Protein AF-A0A1Z5JAC5-F1 (afdb_monomer)

Solvent-accessible surface area (backbone atoms only — not comparable to full-atom values): 28846 Å² total; per-residue (Å²): 130,86,78,75,79,54,81,93,57,53,75,38,49,39,84,75,43,58,70,71,57,34,51,50,48,52,52,51,46,52,51,45,48,49,53,24,56,54,46,57,54,48,55,55,49,48,78,71,40,95,82,56,90,67,69,53,59,65,72,60,49,49,65,55,52,51,51,48,42,52,54,51,51,52,55,37,69,76,37,62,64,52,62,38,27,20,41,80,58,96,56,38,54,25,53,62,49,48,36,50,76,43,33,32,73,83,39,40,68,52,45,52,51,45,40,71,78,35,56,59,55,43,67,35,64,19,95,45,91,90,35,27,34,48,40,58,34,16,65,30,34,76,37,29,66,50,47,32,62,42,28,64,76,44,49,65,62,56,68,24,69,74,25,55,49,49,41,33,64,55,39,31,51,56,23,33,36,68,70,42,32,57,70,66,47,59,50,50,25,40,72,53,36,55,68,56,62,76,44,39,35,45,74,92,66,62,70,41,32,54,70,49,52,55,78,73,36,90,43,85,62,59,33,68,59,52,52,49,52,40,69,75,43,56,70,52,56,74,40,64,37,83,79,29,32,36,52,51,34,52,52,34,53,50,57,69,43,98,73,56,52,75,30,56,54,51,41,51,53,47,41,56,71,78,45,48,66,48,59,65,45,59,25,48,98,65,41,52,39,28,57,57,53,28,57,73,49,39,31,37,71,68,31,38,52,54,40,52,55,45,40,70,73,41,63,67,55,50,77,52,74,35,62,94,82,48,80,47,45,67,71,38,70,68,49,57,64,42,50,67,49,47,54,53,45,51,53,49,53,52,51,35,51,51,38,52,53,50,35,53,51,39,50,54,52,33,54,55,42,50,69,61,36,79,80,48,88,85,68,49,48,59,54,35,53,50,48,38,51,52,31,52,53,47,35,53,53,36,49,48,41,48,74,45,58,47,53,53,52,42,49,53,43,53,53,50,46,55,52,52,50,62,70,44,51,55,82,84,60,71,64,62,56,50,52,50,51,49,50,51,51,52,50,48,50,52,41,47,55,74,51,50,86,68,66,79,70,66,92,71,78,70,67,54,72,52,62,82,73,50,86,80,73,73,93,73,94,73,90,80,80,91,78,91,76,89,76,81,88,76,85,77,74,84,74,72,82,82,58,101,71,78,72,81,78,76,78,78,129

Radius of gyration: 33.39 Å; Cα contacts (8 Å, |Δi|>4): 554; chains: 1; bounding box: 91×75×90 Å

Foldseek 3Di:
DAPDQPPVQAADELVNDDPVLSVVLVVLLVLLQVLLVVVVVVVVVCVVDVPPPPPCCVPPLPVSLVVSLVVLLVSCVVPVSLLRYFYPDPQRDHSLLSNLVRPCPSNVVSNVSSCVSHVCQQQPDHRDLLDGSLLVQLQALVSLLCQLVCLQPPVVVCVHPSCLQAPSLLNNLVCVLVVSHDPCSNVSNCVSVVCLQVGFHHDPPWRAGSLLVQLVGPDDHQQVSSLVSCVSPVVNQQDQHQLFAHNLLSLLLQCLDPDDDPSSLSNLVSCCVPVVVLQQDATPPLRQGSLQSLLLVLLALSSLVSNLSNCLSPVCSQVDDSPPQGDRSCPRPLCVQLSVLSVVLVVLVVLLVVLVVVLVVLCVVLVVLVVVQVPDDDDSVVVSVVSNVVSVVSNVVSCCVNVPVSVVVSVVSVVSSVVSSVVSHDDDDPVSSVVSVVVVVVSSVVSVVVSVVPPPDDPPVPNVVVVSPPPPDPDDDDDDDDDDDDDDDDPPPPPDPPDVPPDPPPPDD

Secondary structure (DSSP, 8-state):
---PPPGGGS-EEGGGS-HHHHHHHHHHHHHHHHHHHHHHHHHHHHHH-TT-TTHHIIIIIHHHHHHHHHHHHHHHHH-GGGGTEE-SSTT--BHHHHHHHHHTTTTHHHHHHHHHH-GGGGGSB-SSTT-BHHHHHHTSTTTGGGHHHHHHH-THHHHSHHHHHS-HHHHHHHHHHTTSS-HHHHHHHHHH-GGGGGPPPPTTS----HHHHTTT-SSPP-HHHHHHHHHH-GGGGGS--GGG--HHHHHHHHHHSTT--HHHHHHHHHHHHH-GGGGTPPPGGGPPPHHHHHHHTTTSHHHHHHHHHHHHH-GGGGGS--TTSS--GGG-HHHHHHHHHHHHHHHHHHHHHHHHHHHHHHHHHHHHHHHHGGGS-SSHHHHHHHHHHHHHHHHHHHHHIIIIIHHHHHHHHHHHHHHHHHHH-----HHHHHHHHHHHHHHHHHHHHHHHTTTT-------GGGHHHHTT---------------------------TT--------

Structure (mmCIF, N/CA/C/O backbone):
data_AF-A0A1Z5JAC5-F1
#
_entry.id   AF-A0A1Z5JAC5-F1
#
loop_
_atom_site.group_PDB
_atom_site.id
_atom_site.type_symbol
_atom_site.label_atom_id
_atom_site.label_alt_id
_atom_site.label_comp_id
_atom_site.label_asym_id
_atom_site.label_entity_id
_atom_site.label_seq_id
_atom_site.pdbx_PDB_ins_code
_atom_site.Cartn_x
_atom_site.Cartn_y
_atom_site.Cartn_z
_atom_site.occupancy
_atom_site.B_iso_or_equiv
_atom_site.auth_seq_id
_atom_site.auth_comp_id
_atom_site.auth_asym_id
_atom_site.auth_atom_id
_atom_site.pdbx_PDB_model_num
ATOM 1 N N . MET A 1 1 ? -19.316 -18.468 4.980 1.00 45.12 1 MET A N 1
ATOM 2 C CA . MET A 1 1 ? -19.858 -19.057 6.221 1.00 45.12 1 MET A CA 1
ATOM 3 C C . MET A 1 1 ? -20.143 -17.894 7.148 1.00 45.12 1 MET A C 1
ATOM 5 O O . MET A 1 1 ? -19.193 -17.222 7.523 1.00 45.12 1 MET A O 1
ATOM 9 N N . SER A 1 2 ? -21.407 -17.565 7.408 1.00 54.66 2 SER A N 1
ATOM 10 C CA . SER A 1 2 ? -21.750 -16.563 8.420 1.00 54.66 2 SER A CA 1
ATOM 11 C C . SER A 1 2 ? -21.410 -17.153 9.788 1.00 54.66 2 SER A C 1
ATOM 13 O O . SER A 1 2 ? -21.942 -18.194 10.165 1.00 54.66 2 SER A O 1
ATOM 15 N N . TYR A 1 3 ? -20.458 -16.547 10.496 1.00 68.44 3 TYR A N 1
ATOM 16 C CA . TYR A 1 3 ? -20.212 -16.878 11.897 1.00 68.44 3 TYR A CA 1
ATOM 17 C C . TYR A 1 3 ? -21.352 -16.271 12.717 1.00 68.44 3 TYR A C 1
ATOM 19 O O . TYR A 1 3 ? -21.329 -15.080 13.019 1.00 68.44 3 TYR A O 1
ATOM 27 N N . GLU A 1 4 ? -22.369 -17.072 13.026 1.00 75.56 4 GLU A N 1
ATOM 28 C CA . GLU A 1 4 ? -23.422 -16.672 13.959 1.00 75.56 4 GLU A CA 1
ATOM 29 C C . GLU A 1 4 ? -22.835 -16.537 15.369 1.00 75.56 4 GLU A C 1
ATOM 31 O O . GLU A 1 4 ? -22.043 -17.370 15.822 1.00 75.56 4 GLU A O 1
ATOM 36 N N . ILE A 1 5 ? -23.201 -15.457 16.062 1.00 77.06 5 ILE A N 1
ATOM 37 C CA . ILE A 1 5 ? -22.784 -15.228 17.445 1.00 77.06 5 ILE A CA 1
ATOM 38 C C . ILE A 1 5 ? -23.490 -16.274 18.320 1.00 77.06 5 ILE A C 1
ATOM 40 O O . ILE A 1 5 ? -24.722 -16.316 18.316 1.00 77.06 5 ILE A O 1
ATOM 44 N N . PRO A 1 6 ? -22.760 -17.095 19.098 1.00 85.06 6 PRO A N 1
ATOM 45 C CA . PRO A 1 6 ? -23.384 -18.046 20.007 1.00 85.06 6 PRO A CA 1
ATOM 46 C C . PRO A 1 6 ? -24.364 -17.344 20.955 1.00 85.06 6 PRO A C 1
ATOM 48 O O . PRO A 1 6 ? -24.068 -16.265 21.466 1.00 85.06 6 PRO A O 1
ATOM 51 N N . GLU A 1 7 ? -25.495 -17.975 21.275 1.00 82.25 7 GLU A N 1
ATOM 52 C CA . GLU A 1 7 ? -26.466 -17.457 22.262 1.00 82.25 7 GLU A CA 1
ATOM 53 C C . GLU A 1 7 ? -25.810 -17.088 23.604 1.00 82.25 7 GLU A C 1
ATOM 55 O O . GLU A 1 7 ? -26.138 -16.093 24.255 1.00 82.25 7 GLU A O 1
ATOM 60 N N . SER A 1 8 ? -24.795 -17.860 24.001 1.00 83.69 8 SER A N 1
ATOM 61 C CA . SER A 1 8 ? -23.972 -17.619 25.190 1.00 83.69 8 SER A CA 1
ATOM 62 C C . SER A 1 8 ? -23.096 -16.364 25.115 1.00 83.69 8 SER A C 1
ATOM 64 O O . SER A 1 8 ? -22.430 -16.036 26.093 1.00 83.69 8 SER A O 1
ATOM 66 N N . SER A 1 9 ? -23.085 -15.673 23.983 1.00 87.12 9 SER A N 1
ATOM 67 C CA . SER A 1 9 ? -22.271 -14.495 23.695 1.00 87.12 9 SER A CA 1
ATOM 68 C C . SER A 1 9 ? -23.110 -13.299 23.240 1.00 87.12 9 SER A C 1
ATOM 70 O O . SER A 1 9 ? -22.555 -12.222 23.032 1.00 87.12 9 SER A O 1
ATOM 72 N N . LYS A 1 10 ? -24.442 -13.446 23.146 1.00 89.75 10 LYS A N 1
ATOM 73 C CA . LYS A 1 10 ? -25.352 -12.314 22.934 1.00 89.75 10 LYS A CA 1
ATOM 74 C C . LYS A 1 10 ? -25.264 -11.322 24.110 1.00 89.75 10 LYS A C 1
ATOM 76 O O . LYS A 1 10 ? -25.064 -11.762 25.256 1.00 89.75 10 LYS A O 1
ATOM 81 N N . PRO A 1 11 ? -25.392 -10.009 23.847 1.00 92.94 11 PRO A N 1
ATOM 82 C CA . PRO A 1 11 ? -25.372 -8.989 24.887 1.00 92.94 11 PRO A CA 1
ATOM 83 C C . PRO A 1 11 ? -26.558 -9.156 25.840 1.00 92.94 11 PRO A C 1
ATOM 85 O O . PRO A 1 11 ? -27.657 -9.491 25.410 1.00 92.94 11 PRO A O 1
ATOM 88 N N . ILE A 1 12 ? -26.324 -8.909 27.128 1.00 94.94 12 ILE A N 1
ATOM 89 C CA . ILE A 1 12 ? -27.360 -8.923 28.172 1.00 94.94 12 ILE A CA 1
ATOM 90 C C . ILE A 1 12 ? -27.643 -7.473 28.546 1.00 94.94 12 ILE A C 1
ATOM 92 O O . ILE A 1 12 ? -26.706 -6.735 28.850 1.00 94.94 12 ILE A O 1
ATOM 96 N N . LEU A 1 13 ? -28.902 -7.039 28.523 1.00 95.31 13 LEU A N 1
ATOM 97 C CA . LEU A 1 13 ? -29.226 -5.682 28.963 1.00 95.31 13 LEU A CA 1
ATOM 98 C C . LEU A 1 13 ? -29.014 -5.564 30.476 1.00 95.31 13 LEU A C 1
ATOM 100 O O . LEU A 1 13 ? -29.368 -6.457 31.239 1.00 95.31 13 LEU A O 1
ATOM 104 N N . ASP A 1 14 ? -28.472 -4.443 30.939 1.00 94.88 14 ASP A N 1
ATOM 105 C CA . ASP A 1 14 ? -28.248 -4.197 32.367 1.00 94.88 14 ASP A CA 1
ATOM 106 C C . ASP A 1 14 ? -29.542 -4.277 33.198 1.00 94.88 14 ASP A C 1
ATOM 108 O O . ASP A 1 14 ? -29.498 -4.652 34.366 1.00 94.88 14 ASP A O 1
ATOM 112 N N . SER A 1 15 ? -30.694 -3.996 32.582 1.00 95.38 15 SER A N 1
ATOM 113 C CA . SER A 1 15 ? -32.024 -4.168 33.176 1.00 95.38 15 SER A CA 1
ATOM 114 C C . SER A 1 15 ? -32.429 -5.626 33.419 1.00 95.38 15 SER A C 1
ATOM 116 O O . SER A 1 15 ? -33.368 -5.873 34.170 1.00 95.38 15 SER A O 1
ATOM 118 N N . GLU A 1 16 ? -31.763 -6.586 32.775 1.00 95.88 16 GLU A N 1
ATOM 119 C CA . GLU A 1 16 ? -31.981 -8.026 32.972 1.00 95.88 16 GLU A CA 1
ATOM 120 C C . GLU A 1 16 ? -31.102 -8.594 34.096 1.00 95.88 16 GLU A C 1
ATOM 122 O O . GLU A 1 16 ? -31.304 -9.727 34.539 1.00 95.88 16 GLU A O 1
ATOM 127 N N . LEU A 1 17 ? -30.129 -7.817 34.583 1.00 95.94 17 LEU A N 1
ATOM 128 C CA . LEU A 1 17 ? -29.295 -8.228 35.700 1.00 95.94 17 LEU A CA 1
ATOM 129 C C . LEU A 1 17 ? -30.043 -8.110 37.038 1.00 95.94 17 LEU A C 1
ATOM 131 O O . LEU A 1 17 ? -30.811 -7.172 37.255 1.00 95.94 17 LEU A O 1
ATOM 135 N N . PRO A 1 18 ? -29.742 -8.995 38.007 1.00 97.31 18 PRO A N 1
ATOM 136 C CA . PRO A 1 18 ? -30.084 -8.766 39.405 1.00 97.31 18 PRO A CA 1
ATOM 137 C C . PRO A 1 18 ? -29.574 -7.393 39.890 1.00 97.31 18 PRO A C 1
ATOM 139 O O . PRO A 1 18 ? -28.456 -7.019 39.522 1.00 97.31 18 PRO A O 1
ATOM 142 N N . PRO A 1 19 ? -30.308 -6.674 40.767 1.00 96.50 19 PRO A N 1
ATOM 143 C CA . PRO A 1 19 ? -29.946 -5.318 41.199 1.00 96.50 19 PRO A CA 1
ATOM 144 C C . PRO A 1 19 ? -28.517 -5.182 41.741 1.00 96.50 19 PRO A C 1
ATOM 146 O O . PRO A 1 19 ? -27.840 -4.188 41.477 1.00 96.50 19 PRO A O 1
ATOM 149 N N . ASP A 1 20 ? -28.028 -6.201 42.452 1.00 97.00 20 ASP A N 1
ATOM 150 C CA . ASP A 1 20 ? -26.664 -6.221 42.986 1.00 97.00 20 ASP A CA 1
ATOM 151 C C . ASP A 1 20 ? -25.609 -6.285 41.869 1.00 97.00 20 ASP A C 1
ATOM 153 O O . ASP A 1 20 ? -24.597 -5.587 41.931 1.00 97.00 20 ASP A O 1
ATOM 157 N N . LEU A 1 21 ? -25.852 -7.076 40.815 1.00 97.06 21 LEU A N 1
ATOM 158 C CA . LEU A 1 21 ? -24.956 -7.171 39.656 1.00 97.06 21 LEU A CA 1
ATOM 159 C C . LEU A 1 21 ? -25.046 -5.940 38.765 1.00 97.06 21 LEU A C 1
ATOM 161 O O . LEU A 1 21 ? -24.021 -5.486 38.262 1.00 97.06 21 LEU A O 1
ATOM 165 N N . GLN A 1 22 ? -26.242 -5.372 38.609 1.00 96.94 22 GLN A N 1
ATOM 166 C CA . GLN A 1 22 ? -26.422 -4.108 37.908 1.00 96.94 22 GLN A CA 1
ATOM 167 C C . GLN A 1 22 ? -25.595 -3.009 38.590 1.00 96.94 22 GLN A C 1
ATOM 169 O O . GLN A 1 22 ? -24.797 -2.339 37.938 1.00 96.94 22 GLN A O 1
ATOM 174 N N . LYS A 1 23 ? -25.700 -2.875 39.919 1.00 96.75 23 LYS A N 1
ATOM 175 C CA . LYS A 1 23 ? -24.901 -1.917 40.694 1.00 96.75 23 LYS A CA 1
ATOM 176 C C . LYS A 1 23 ? -23.396 -2.136 40.503 1.00 96.75 23 LYS A C 1
ATOM 178 O O . LYS A 1 23 ? -22.688 -1.176 40.205 1.00 96.75 23 LYS A O 1
ATOM 183 N N . LYS A 1 24 ? -22.920 -3.383 40.608 1.00 97.00 24 LYS A N 1
ATOM 184 C CA . LYS A 1 24 ? -21.506 -3.728 40.374 1.00 97.00 24 LYS A CA 1
ATOM 185 C C . LYS A 1 24 ? -21.039 -3.367 38.964 1.00 97.00 24 LYS A C 1
ATOM 187 O O . LYS A 1 24 ? -19.966 -2.796 38.804 1.00 97.00 24 LYS A O 1
ATOM 192 N N . PHE A 1 25 ? -21.847 -3.654 37.943 1.00 96.94 25 PHE A N 1
ATOM 193 C CA . PHE A 1 25 ? -21.546 -3.294 36.558 1.00 96.94 25 PHE A CA 1
ATOM 194 C C . PHE A 1 25 ? -21.322 -1.781 36.400 1.00 96.94 25 PHE A C 1
ATOM 196 O O . PHE A 1 25 ? -20.315 -1.362 35.825 1.00 96.94 25 PHE A O 1
ATOM 203 N N . TYR A 1 26 ? -22.212 -0.958 36.965 1.00 95.75 26 TYR A N 1
ATOM 204 C CA . TYR A 1 26 ? -22.063 0.500 36.946 1.00 95.75 26 TYR A CA 1
ATOM 205 C C . TYR A 1 26 ? -20.838 0.977 37.737 1.00 95.75 26 TYR A C 1
ATOM 207 O O . TYR A 1 26 ? -20.123 1.861 37.268 1.00 95.75 26 TYR A O 1
ATOM 215 N N . GLU A 1 27 ? -20.558 0.393 38.905 1.00 95.75 27 GLU A N 1
ATOM 216 C CA . GLU A 1 27 ? -19.369 0.720 39.704 1.00 95.75 27 GLU A CA 1
ATOM 217 C C . GLU A 1 27 ? -18.071 0.432 38.938 1.00 95.75 27 GLU A C 1
ATOM 219 O O . GLU A 1 27 ? -17.174 1.278 38.918 1.00 95.75 27 GLU A O 1
ATOM 224 N N . LEU A 1 28 ? -17.994 -0.704 38.237 1.00 95.31 28 LEU A N 1
ATOM 225 C CA . LEU A 1 28 ? -16.855 -1.052 37.385 1.00 95.31 28 LEU A CA 1
ATOM 226 C C . LEU A 1 28 ? -16.714 -0.091 36.196 1.00 95.31 28 LEU A C 1
ATOM 228 O O . LEU A 1 28 ? -15.605 0.378 35.934 1.00 95.31 28 LEU A O 1
ATOM 232 N N . CYS A 1 29 ? -17.815 0.262 35.519 1.00 93.88 29 CYS A N 1
ATOM 233 C CA . CYS A 1 29 ? -17.800 1.251 34.433 1.00 93.88 29 CYS A CA 1
ATOM 234 C C . CYS A 1 29 ? -17.277 2.611 34.919 1.00 93.88 29 CYS A C 1
ATOM 236 O O . CYS A 1 29 ? -16.382 3.193 34.309 1.00 93.88 29 CYS A O 1
ATOM 238 N N . VAL A 1 30 ? -17.796 3.105 36.047 1.00 92.94 30 VAL A N 1
ATOM 239 C CA . VAL A 1 30 ? -17.368 4.378 36.647 1.00 92.94 30 VAL A CA 1
ATOM 240 C C . VAL A 1 30 ? -15.910 4.312 37.095 1.00 92.94 30 VAL A C 1
ATOM 242 O O . VAL A 1 30 ? -15.174 5.282 36.932 1.00 92.94 30 VAL A O 1
ATOM 245 N N . SER A 1 31 ? -15.469 3.187 37.658 1.00 91.69 31 SER A N 1
ATOM 246 C CA . SER A 1 31 ? -14.077 3.018 38.069 1.00 91.69 31 SER A CA 1
ATOM 247 C C . SER A 1 31 ? -13.120 3.031 36.874 1.00 91.69 31 SER A C 1
ATOM 249 O O . SER A 1 31 ? -12.068 3.664 36.955 1.00 91.69 31 SER A O 1
ATOM 251 N N . ALA A 1 32 ? -13.484 2.375 35.769 1.00 90.75 32 ALA A N 1
ATOM 252 C CA . ALA A 1 32 ? -12.714 2.393 34.528 1.00 90.75 32 ALA A CA 1
ATOM 253 C C . ALA A 1 32 ? -12.636 3.805 33.918 1.00 90.75 32 ALA A C 1
ATOM 255 O O . ALA A 1 32 ? -11.564 4.255 33.518 1.00 90.75 32 ALA A O 1
ATOM 256 N N . ASP A 1 33 ? -13.747 4.544 33.910 1.00 88.81 33 ASP A N 1
ATOM 257 C CA . ASP A 1 33 ? -13.789 5.919 33.400 1.00 88.81 33 ASP A CA 1
ATOM 258 C C . ASP A 1 33 ? -12.987 6.910 34.267 1.00 88.81 33 ASP A C 1
ATOM 260 O O . ASP A 1 33 ? -12.279 7.787 33.760 1.00 88.81 33 ASP A O 1
ATOM 264 N N . ARG A 1 34 ? -13.020 6.735 35.596 1.00 89.06 34 ARG A N 1
ATOM 265 C CA . ARG A 1 34 ? -12.187 7.516 36.525 1.00 89.06 34 ARG A CA 1
ATOM 266 C C . ARG A 1 34 ? -10.700 7.299 36.284 1.00 89.06 34 ARG A C 1
ATOM 268 O O . ARG A 1 34 ? -9.939 8.262 36.388 1.00 89.06 34 ARG A O 1
ATOM 275 N N . LEU A 1 35 ? -10.290 6.068 35.977 1.00 86.19 35 LEU A N 1
ATOM 276 C CA . LEU A 1 35 ? -8.891 5.757 35.692 1.00 86.19 35 LEU A CA 1
ATOM 277 C C . LEU A 1 35 ? -8.404 6.544 34.470 1.00 86.19 35 LEU A C 1
ATOM 279 O O . LEU A 1 35 ? -7.360 7.188 34.549 1.00 86.19 35 LEU A O 1
ATOM 283 N N . ASN A 1 36 ? -9.212 6.607 33.409 1.00 83.69 36 ASN A N 1
ATOM 284 C CA . ASN A 1 36 ? -8.906 7.438 32.247 1.00 83.69 36 ASN A CA 1
ATOM 285 C C . ASN A 1 36 ? -8.841 8.927 32.580 1.00 83.69 36 ASN A C 1
ATOM 287 O O . ASN A 1 36 ? -7.869 9.597 32.257 1.00 83.69 36 ASN A O 1
ATOM 291 N N . THR A 1 37 ? -9.863 9.448 33.260 1.00 85.81 37 THR A N 1
ATOM 292 C CA . THR A 1 37 ? -9.903 10.872 33.621 1.00 85.81 37 THR A CA 1
ATOM 293 C C . THR A 1 37 ? -8.677 11.269 34.444 1.00 85.81 37 THR A C 1
ATOM 295 O O . THR A 1 37 ? -8.115 12.340 34.242 1.00 85.81 37 THR A O 1
ATOM 298 N N . THR A 1 38 ? -8.232 10.392 35.346 1.00 84.88 38 THR A N 1
ATOM 299 C CA . THR A 1 38 ? -7.009 10.610 36.128 1.00 84.88 38 THR A CA 1
ATOM 300 C C . THR A 1 38 ? -5.777 10.642 35.229 1.00 84.88 38 THR A C 1
ATOM 302 O O . THR A 1 38 ? -4.945 11.527 35.387 1.00 84.88 38 THR A O 1
ATOM 305 N N . HIS A 1 39 ? -5.671 9.722 34.268 1.00 82.12 39 HIS A N 1
ATOM 306 C CA . HIS A 1 39 ? -4.542 9.689 33.345 1.00 82.12 39 HIS A CA 1
ATOM 307 C C . HIS A 1 39 ? -4.490 10.911 32.422 1.00 82.12 39 HIS A C 1
ATOM 309 O O . HIS A 1 39 ? -3.440 11.529 32.322 1.00 82.12 39 HIS A O 1
ATOM 315 N N . GLU A 1 40 ? -5.607 11.326 31.821 1.00 83.12 40 GLU A N 1
ATOM 316 C CA . GLU A 1 40 ? -5.639 12.522 30.964 1.00 83.12 40 GLU A CA 1
ATOM 317 C C . GLU A 1 40 ? -5.205 13.789 31.718 1.00 83.12 40 GLU A C 1
ATOM 319 O O . GLU A 1 40 ? -4.531 14.654 31.162 1.00 83.12 40 GLU A O 1
ATOM 324 N N . ILE A 1 41 ? -5.586 13.912 32.995 1.00 85.38 41 ILE A N 1
ATOM 325 C CA . ILE A 1 41 ? -5.141 15.022 33.849 1.00 85.38 41 ILE A CA 1
ATOM 326 C C . ILE A 1 41 ? -3.625 14.955 34.064 1.00 85.38 41 ILE A C 1
ATOM 328 O O . ILE A 1 41 ? -2.962 15.990 34.044 1.00 85.38 41 ILE A O 1
ATOM 332 N N . LEU A 1 42 ? -3.077 13.758 34.270 1.00 81.31 42 LEU A N 1
ATOM 333 C CA . LEU A 1 42 ? -1.644 13.558 34.473 1.00 81.31 42 LEU A CA 1
ATOM 334 C C . LEU A 1 42 ? -0.842 13.840 33.199 1.00 81.31 42 LEU A C 1
ATOM 336 O O . LEU A 1 42 ? 0.125 14.585 33.270 1.00 81.31 42 LEU A O 1
ATOM 340 N N . GLU A 1 43 ? -1.294 13.381 32.034 1.00 80.06 43 GLU A N 1
ATOM 341 C CA . GLU A 1 43 ? -0.650 13.661 30.741 1.00 80.06 43 GLU A CA 1
ATOM 342 C C . GLU A 1 43 ? -0.630 15.178 30.437 1.00 80.06 43 GLU A C 1
ATOM 344 O O . GLU A 1 43 ? 0.375 15.750 30.003 1.00 80.06 43 GLU A O 1
ATOM 349 N N . GLN A 1 44 ? -1.720 15.887 30.759 1.00 82.94 44 GLN A N 1
ATOM 350 C CA . GLN A 1 44 ? -1.770 17.352 30.671 1.00 82.94 44 GLN A CA 1
ATOM 351 C C . GLN A 1 44 ? -0.793 18.036 31.640 1.00 82.94 44 GLN A C 1
ATOM 353 O O . GLN A 1 44 ? -0.192 19.058 31.295 1.00 82.94 44 GLN A O 1
ATOM 358 N N . LEU A 1 45 ? -0.611 17.488 32.843 1.00 82.31 45 LEU A N 1
ATOM 359 C CA . LEU A 1 45 ? 0.362 18.000 33.808 1.00 82.31 45 LEU A CA 1
ATOM 360 C C . LEU A 1 45 ? 1.804 17.728 33.361 1.00 82.31 45 LEU A C 1
ATOM 362 O O . LEU A 1 45 ? 2.632 18.631 33.451 1.00 82.31 45 LEU A O 1
ATOM 366 N N . GLU A 1 46 ? 2.097 16.544 32.828 1.00 75.00 46 GLU A N 1
ATOM 367 C CA . GLU A 1 46 ? 3.419 16.171 32.312 1.00 75.00 46 GLU A CA 1
ATOM 368 C C . GLU A 1 46 ? 3.831 17.036 31.125 1.00 75.00 46 GLU A C 1
ATOM 370 O O . GLU A 1 46 ? 4.920 17.609 31.129 1.00 75.00 46 GLU A O 1
ATOM 375 N N . SER A 1 47 ? 2.932 17.245 30.157 1.00 76.94 47 SER A N 1
ATOM 376 C CA . SER A 1 47 ? 3.195 18.155 29.031 1.00 76.94 47 SER A CA 1
ATOM 377 C C . SER A 1 47 ? 3.460 19.605 29.469 1.00 76.94 47 SER A C 1
ATOM 379 O O . SER A 1 47 ? 4.129 20.360 28.760 1.00 76.94 47 SER A O 1
ATOM 381 N N . SER A 1 48 ? 2.982 19.992 30.657 1.00 77.44 48 SER A N 1
ATOM 382 C CA . SER A 1 48 ? 3.203 21.315 31.250 1.00 77.44 48 SER A CA 1
ATOM 383 C C . SER A 1 48 ? 4.476 21.399 32.103 1.00 77.44 48 SER A C 1
ATOM 385 O O . SER A 1 48 ? 4.937 22.504 32.400 1.00 77.44 48 SER A O 1
ATOM 387 N N . VAL A 1 49 ? 5.057 20.266 32.513 1.00 70.12 49 VAL A N 1
ATOM 388 C CA . VAL A 1 49 ? 6.188 20.207 33.448 1.00 70.12 49 VAL A CA 1
ATOM 389 C C . VAL A 1 49 ? 7.298 19.328 32.868 1.00 70.12 49 VAL A C 1
ATOM 391 O O . VAL A 1 49 ? 7.404 18.141 33.150 1.00 70.12 49 VAL A O 1
ATOM 394 N N . THR A 1 50 ? 8.211 19.952 32.123 1.00 64.38 50 THR A N 1
ATOM 395 C CA . THR A 1 50 ? 9.353 19.321 31.427 1.00 64.38 50 THR A CA 1
ATOM 396 C C . THR A 1 50 ? 10.398 18.629 32.324 1.00 64.38 50 THR A C 1
ATOM 398 O O . THR A 1 50 ? 11.434 18.200 31.823 1.00 64.38 50 THR A O 1
ATOM 401 N N . PHE A 1 51 ? 10.177 18.514 33.640 1.00 59.03 51 PHE A N 1
ATOM 402 C CA . PHE A 1 51 ? 11.212 18.146 34.618 1.00 59.03 51 PHE A CA 1
ATOM 403 C C . PHE A 1 51 ? 10.993 16.821 35.381 1.00 59.03 51 PHE A C 1
ATOM 405 O O . PHE A 1 51 ? 11.872 16.453 36.153 1.00 59.03 51 PHE A O 1
ATOM 412 N N . PHE A 1 52 ? 9.886 16.087 35.183 1.00 57.00 52 PHE A N 1
ATOM 413 C CA . PHE A 1 52 ? 9.543 14.899 36.004 1.00 57.00 52 PHE A CA 1
ATOM 414 C C . PHE A 1 52 ? 9.316 13.587 35.222 1.00 57.00 52 PHE A C 1
ATOM 416 O O . PHE A 1 52 ? 8.643 12.683 35.705 1.00 57.00 52 PHE A O 1
ATOM 423 N N . HIS A 1 53 ? 9.895 13.446 34.030 1.00 55.97 53 HIS A N 1
ATOM 424 C CA . HIS A 1 53 ? 9.458 12.448 33.042 1.00 55.97 53 HIS A CA 1
ATOM 425 C C . HIS A 1 53 ? 9.701 10.957 33.334 1.00 55.97 53 HIS A C 1
ATOM 427 O O . HIS A 1 53 ? 9.183 10.145 32.579 1.00 55.97 53 HIS A O 1
ATOM 433 N N . GLN A 1 54 ? 10.480 10.564 34.348 1.00 58.19 54 GLN A N 1
ATOM 434 C CA . GLN A 1 54 ? 10.863 9.147 34.501 1.00 58.19 54 GLN A CA 1
ATOM 435 C C . GLN A 1 54 ? 10.492 8.529 35.852 1.00 58.19 54 GLN A C 1
ATOM 437 O O . GLN A 1 54 ? 10.020 7.398 35.885 1.00 58.19 54 GLN A O 1
ATOM 442 N N . ASP A 1 55 ? 10.602 9.278 36.949 1.00 58.97 55 ASP A N 1
ATOM 443 C CA . ASP A 1 55 ? 10.295 8.735 38.281 1.00 58.97 55 ASP A CA 1
ATOM 444 C C . ASP A 1 55 ? 8.781 8.732 38.589 1.00 58.97 55 ASP A C 1
ATOM 446 O O . ASP A 1 55 ? 8.314 7.975 39.440 1.00 58.97 55 ASP A O 1
ATOM 450 N N . PHE A 1 56 ? 7.984 9.552 37.890 1.00 62.62 56 PHE A N 1
ATOM 451 C CA . PHE A 1 56 ? 6.553 9.713 38.184 1.00 62.62 56 PHE A CA 1
ATOM 452 C C . PHE A 1 56 ? 5.685 8.557 37.649 1.00 62.62 56 PHE A C 1
ATOM 454 O O . PHE A 1 56 ? 4.723 8.150 38.310 1.00 62.62 56 PHE A O 1
ATOM 461 N N . GLU A 1 57 ? 6.045 7.981 36.495 1.00 62.22 57 GLU A N 1
ATOM 462 C CA . GLU A 1 57 ? 5.334 6.828 35.926 1.00 62.22 57 GLU A CA 1
ATOM 463 C C . GLU A 1 57 ? 5.466 5.576 36.807 1.00 62.22 57 GLU A C 1
ATOM 465 O O . GLU A 1 57 ? 4.470 4.897 37.070 1.00 62.22 57 GLU A O 1
ATOM 470 N N . GLU A 1 58 ? 6.663 5.271 37.314 1.00 63.97 58 GLU A N 1
ATOM 471 C CA . GLU A 1 58 ? 6.884 4.044 38.089 1.00 63.97 58 GLU A CA 1
ATOM 472 C C . GLU A 1 58 ? 6.254 4.100 39.490 1.00 63.97 58 GLU A C 1
ATOM 474 O O . GLU A 1 58 ? 5.680 3.106 39.946 1.00 63.97 58 GLU A O 1
ATOM 479 N N . GLU A 1 59 ? 6.308 5.249 40.171 1.00 66.00 59 GLU A N 1
ATOM 480 C CA . GLU A 1 59 ? 5.938 5.329 41.589 1.00 66.00 59 GLU A CA 1
ATOM 481 C C . GLU A 1 59 ? 4.422 5.501 41.817 1.00 66.00 59 GLU A C 1
ATOM 483 O O . GLU A 1 59 ? 3.875 4.959 42.783 1.00 66.00 59 GLU A O 1
ATOM 488 N N . PHE A 1 60 ? 3.706 6.192 40.917 1.00 64.38 60 PHE A N 1
ATOM 489 C CA . PHE A 1 60 ? 2.274 6.482 41.093 1.00 64.38 60 PHE A CA 1
ATOM 490 C C . PHE A 1 60 ? 1.332 5.611 40.252 1.00 64.38 60 PHE A C 1
ATOM 492 O O . PHE A 1 60 ? 0.251 5.249 40.733 1.00 64.38 60 PHE A O 1
ATOM 499 N N . HIS A 1 61 ? 1.700 5.244 39.020 1.00 69.44 61 HIS A N 1
ATOM 500 C CA . HIS A 1 61 ? 0.767 4.541 38.131 1.00 69.44 61 HIS A CA 1
ATOM 501 C C . HIS A 1 61 ? 0.657 3.047 38.428 1.00 69.44 61 HIS A C 1
ATOM 503 O O . HIS A 1 61 ? -0.437 2.482 38.321 1.00 69.44 61 HIS A O 1
ATOM 509 N N . SER A 1 62 ? 1.758 2.406 38.826 1.00 76.94 62 SER A N 1
ATOM 510 C CA . SER A 1 62 ? 1.803 0.950 38.979 1.00 76.94 62 SER A CA 1
ATOM 511 C C . SER A 1 62 ? 0.835 0.417 40.055 1.00 76.94 62 SER A C 1
ATOM 513 O O . SER A 1 62 ? -0.038 -0.393 39.719 1.00 76.94 62 SER A O 1
ATOM 515 N N . PRO A 1 63 ? 0.833 0.922 41.310 1.00 82.94 63 PRO A N 1
ATOM 516 C CA . PRO A 1 63 ? 0.022 0.323 42.374 1.00 82.94 63 PRO A CA 1
ATOM 517 C C . PRO A 1 63 ? -1.484 0.509 42.160 1.00 82.94 63 PRO A C 1
ATOM 519 O O . PRO A 1 63 ? -2.285 -0.374 42.478 1.00 82.94 63 PRO A O 1
ATOM 522 N N . PHE A 1 64 ? -1.895 1.662 41.620 1.00 81.69 64 PHE A N 1
ATOM 523 C CA . PHE A 1 64 ? -3.306 1.933 41.351 1.00 81.69 64 PHE A CA 1
ATOM 524 C C . PHE A 1 64 ? -3.823 1.076 40.194 1.00 81.69 64 PHE A C 1
ATOM 526 O O . PHE A 1 64 ? -4.895 0.479 40.306 1.00 81.69 64 PHE A O 1
ATOM 533 N N . LYS A 1 65 ? -3.041 0.958 39.115 1.00 84.00 65 LYS A N 1
ATOM 534 C CA . LYS A 1 65 ? -3.371 0.130 37.951 1.00 84.00 65 LYS A CA 1
ATOM 535 C C . LYS A 1 65 ? -3.440 -1.352 38.310 1.00 84.00 65 LYS A C 1
ATOM 537 O O . LYS A 1 65 ? -4.378 -2.027 37.884 1.00 84.00 65 LYS A O 1
ATOM 542 N N . GLU A 1 66 ? -2.507 -1.857 39.113 1.00 88.00 66 GLU A N 1
ATOM 543 C CA . GLU A 1 66 ? -2.525 -3.247 39.582 1.00 88.00 66 GLU A CA 1
ATOM 544 C C . GLU A 1 66 ? -3.711 -3.528 40.501 1.00 88.00 66 GLU A C 1
ATOM 546 O O . GLU A 1 66 ? -4.399 -4.537 40.329 1.00 88.00 66 GLU A O 1
ATOM 551 N N . LYS A 1 67 ? -3.997 -2.622 41.444 1.00 90.12 67 LYS A N 1
ATOM 552 C CA . LYS A 1 67 ? -5.144 -2.761 42.347 1.00 90.12 67 LYS A CA 1
ATOM 553 C C . LYS A 1 67 ? -6.466 -2.717 41.585 1.00 90.12 67 LYS A C 1
ATOM 555 O O . LYS A 1 67 ? -7.340 -3.538 41.855 1.00 90.12 67 LYS A O 1
ATOM 560 N N . PHE A 1 68 ? -6.600 -1.792 40.633 1.00 90.69 68 PHE A N 1
ATOM 561 C CA . PHE A 1 68 ? -7.761 -1.720 39.751 1.00 90.69 68 PHE A CA 1
ATOM 562 C C . PHE A 1 68 ? -7.903 -3.008 38.939 1.00 90.69 68 PHE A C 1
ATOM 564 O O . PHE A 1 68 ? -8.958 -3.628 38.994 1.00 90.69 68 PHE A O 1
ATOM 571 N N . SER A 1 69 ? -6.838 -3.448 38.261 1.00 91.81 69 SER A N 1
ATOM 572 C CA . SER A 1 69 ? -6.867 -4.658 37.428 1.00 91.81 69 SER A CA 1
ATOM 573 C C . SER A 1 69 ? -7.233 -5.894 38.248 1.00 91.81 69 SER A C 1
ATOM 575 O O . SER A 1 69 ? -8.095 -6.653 37.832 1.00 91.81 69 SER A O 1
ATOM 577 N N . SER A 1 70 ? -6.648 -6.060 39.439 1.00 93.12 70 SER A N 1
ATOM 578 C CA . SER A 1 70 ? -6.914 -7.212 40.313 1.00 93.12 70 SER A CA 1
ATOM 579 C C . SER A 1 70 ? -8.361 -7.230 40.811 1.00 93.12 70 SER A C 1
ATOM 581 O O . SER A 1 70 ? -9.019 -8.262 40.728 1.00 93.12 70 SER A O 1
ATOM 583 N N . HIS A 1 71 ? -8.881 -6.088 41.278 1.00 93.56 71 HIS A N 1
ATOM 584 C CA . HIS A 1 71 ? -10.276 -5.982 41.717 1.00 93.56 71 HIS A CA 1
ATOM 585 C C . HIS A 1 71 ? -11.256 -6.216 40.559 1.00 93.56 71 HIS A C 1
ATOM 587 O O . HIS A 1 71 ? -12.260 -6.908 40.711 1.00 93.56 71 HIS A O 1
ATOM 593 N N . PHE A 1 72 ? -10.945 -5.662 39.388 1.00 94.25 72 PHE A N 1
ATOM 594 C CA . PHE A 1 72 ? -11.751 -5.815 38.186 1.00 94.25 72 PHE A CA 1
ATOM 595 C C . PHE A 1 72 ? -11.788 -7.277 37.716 1.00 94.25 72 PHE A C 1
ATOM 597 O O . PHE A 1 72 ? -12.861 -7.813 37.439 1.00 94.25 72 PHE A O 1
ATOM 604 N N . GLU A 1 73 ? -10.627 -7.934 37.664 1.00 95.31 73 GLU A N 1
ATOM 605 C CA . GLU A 1 73 ? -10.491 -9.350 37.315 1.00 95.31 73 GLU A CA 1
ATOM 606 C C . GLU A 1 73 ? -11.249 -10.246 38.304 1.00 95.31 73 GLU A C 1
ATOM 608 O O . GLU A 1 73 ? -11.959 -11.153 37.875 1.00 95.31 73 GLU A O 1
ATOM 613 N N . GLU A 1 74 ? -11.161 -9.980 39.610 1.00 96.44 74 GLU A N 1
ATOM 614 C CA . GLU A 1 74 ? -11.862 -10.736 40.658 1.00 96.44 74 GLU A CA 1
ATOM 615 C C . GLU A 1 74 ? -13.391 -10.660 40.511 1.00 96.44 74 GLU A C 1
ATOM 617 O O . GLU A 1 74 ? -14.075 -11.690 40.520 1.00 96.44 74 GLU A O 1
ATOM 622 N N . GLU A 1 75 ? -13.938 -9.455 40.332 1.00 96.75 75 GLU A N 1
ATOM 623 C CA . GLU A 1 75 ? -15.387 -9.247 40.234 1.00 96.75 75 GLU A CA 1
ATOM 624 C C . GLU A 1 75 ? -15.978 -9.873 38.967 1.00 96.75 75 GLU A C 1
ATOM 626 O O . GLU A 1 75 ? -17.008 -10.555 39.033 1.00 96.75 75 GLU A O 1
ATOM 631 N N . VAL A 1 76 ? -15.309 -9.690 37.824 1.00 96.44 76 VAL A N 1
ATOM 632 C CA . VAL A 1 76 ? -15.747 -10.254 36.539 1.00 96.44 76 VAL A CA 1
ATOM 633 C C . VAL A 1 76 ? -15.546 -11.772 36.503 1.00 96.44 76 VAL A C 1
ATOM 635 O O . VAL A 1 76 ? -16.414 -12.476 35.990 1.00 96.44 76 VAL A O 1
ATOM 638 N N . SER A 1 77 ? -14.474 -12.305 37.100 1.00 96.50 77 SER A N 1
ATOM 639 C CA . SER A 1 77 ? -14.283 -13.762 37.228 1.00 96.50 77 SER A CA 1
ATOM 640 C C . SER A 1 77 ? -15.364 -14.401 38.096 1.00 96.50 77 SER A C 1
ATOM 642 O O . SER A 1 77 ? -15.832 -15.499 37.801 1.00 96.50 77 SER A O 1
ATOM 644 N N . SER A 1 78 ? -15.794 -13.701 39.148 1.00 96.75 78 SER A N 1
ATOM 645 C CA . SER A 1 78 ? -16.874 -14.160 40.025 1.00 96.75 78 SER A CA 1
ATOM 646 C C . SER A 1 78 ? -18.248 -14.098 39.344 1.00 96.75 78 SER A C 1
ATOM 648 O O . SER A 1 78 ? -19.148 -14.858 39.699 1.00 96.75 78 SER A O 1
ATOM 650 N N . HIS A 1 79 ? -18.421 -13.210 38.357 1.00 95.88 79 HIS A N 1
ATOM 651 C CA . HIS A 1 79 ? -19.694 -12.968 37.677 1.00 95.88 79 HIS A CA 1
ATOM 652 C C . HIS A 1 79 ? -19.471 -12.719 36.178 1.00 95.88 79 HIS A C 1
ATOM 654 O O . HIS A 1 79 ? -19.573 -11.590 35.696 1.00 95.88 79 HIS A O 1
ATOM 660 N N . SER A 1 80 ? -19.220 -13.783 35.412 1.00 94.06 80 SER A N 1
ATOM 661 C CA . SER A 1 80 ? -18.897 -13.692 33.975 1.00 94.06 80 SER A CA 1
ATOM 662 C C . SER A 1 80 ? -19.966 -12.988 33.125 1.00 94.06 80 SER A C 1
ATOM 664 O O . SER A 1 80 ? -19.654 -12.441 32.067 1.00 94.06 80 SER A O 1
ATOM 666 N N . LEU A 1 81 ? -21.216 -12.929 33.604 1.00 95.62 81 LEU A N 1
ATOM 667 C CA . LEU A 1 81 ? -22.300 -12.160 32.983 1.00 95.62 81 LEU A CA 1
ATOM 668 C C . LEU A 1 81 ? -21.943 -10.675 32.820 1.00 95.62 81 LEU A C 1
ATOM 670 O O . LEU A 1 81 ? -22.323 -10.084 31.816 1.00 95.62 81 LEU A O 1
ATOM 674 N N . LEU A 1 82 ? -21.156 -10.096 33.738 1.00 96.44 82 LEU A N 1
ATOM 675 C CA . LEU A 1 82 ? -20.741 -8.689 33.686 1.00 96.44 82 LEU A CA 1
ATOM 676 C C . LEU A 1 82 ? -19.975 -8.345 32.397 1.00 96.44 82 LEU A C 1
ATOM 678 O O . LEU A 1 82 ? -20.120 -7.241 31.878 1.00 96.44 82 LEU A O 1
ATOM 682 N N . ALA A 1 83 ? -19.205 -9.289 31.844 1.00 95.56 83 ALA A N 1
ATOM 683 C CA . ALA A 1 83 ? -18.473 -9.102 30.587 1.00 95.56 83 ALA A CA 1
ATOM 684 C C . ALA A 1 83 ? -19.383 -9.114 29.342 1.00 95.56 83 ALA A C 1
ATOM 686 O O . ALA A 1 83 ? -18.968 -8.711 28.253 1.00 95.56 83 ALA A O 1
ATOM 687 N N . ARG A 1 84 ? -20.626 -9.588 29.483 1.00 95.50 84 ARG A N 1
ATOM 688 C CA . ARG A 1 84 ? -21.641 -9.611 28.420 1.00 95.50 84 ARG A CA 1
ATOM 689 C C . ARG A 1 84 ? -22.644 -8.469 28.533 1.00 95.50 84 ARG A C 1
ATOM 691 O O . ARG A 1 84 ? -23.373 -8.230 27.571 1.00 95.50 84 ARG A O 1
ATOM 698 N N . THR A 1 85 ? -22.684 -7.795 29.676 1.00 96.00 85 THR A N 1
ATOM 699 C CA . THR A 1 85 ? -23.659 -6.749 29.961 1.00 96.00 85 THR A CA 1
ATOM 700 C C . THR A 1 85 ? -23.429 -5.506 29.108 1.00 96.00 85 THR A C 1
ATOM 702 O O . THR A 1 85 ? -22.297 -5.036 28.956 1.00 96.00 85 THR A O 1
ATOM 705 N N . VAL A 1 86 ? -24.526 -4.954 28.591 1.00 95.38 86 VAL A N 1
ATOM 706 C CA . VAL A 1 86 ? -24.588 -3.647 27.936 1.00 95.38 86 VAL A CA 1
ATOM 707 C C . VAL A 1 86 ? -25.664 -2.786 28.590 1.00 95.38 86 VAL A C 1
ATOM 709 O O . VAL A 1 86 ? -26.693 -3.293 29.033 1.00 95.38 86 VAL A O 1
ATOM 712 N N . THR A 1 87 ? -25.456 -1.476 28.643 1.00 93.31 87 THR A N 1
ATOM 713 C CA . THR A 1 87 ? -26.472 -0.549 29.161 1.00 93.31 87 THR A CA 1
ATOM 714 C C . THR A 1 87 ? -27.713 -0.518 28.266 1.00 93.31 87 THR A C 1
ATOM 716 O O . THR A 1 87 ? -27.631 -0.716 27.053 1.00 93.31 87 THR A O 1
ATOM 719 N N . ASN A 1 88 ? -28.889 -0.258 28.840 1.00 88.88 88 ASN A N 1
ATOM 720 C CA . ASN A 1 88 ? -30.137 -0.193 28.078 1.00 88.88 88 ASN A CA 1
ATOM 721 C C . ASN A 1 88 ? -30.284 1.086 27.225 1.00 88.88 88 ASN A C 1
ATOM 723 O O . ASN A 1 88 ? -31.162 1.165 26.367 1.00 88.88 88 ASN A O 1
ATOM 727 N N . ASP A 1 89 ? -29.410 2.078 27.387 1.00 85.38 89 ASP A N 1
ATOM 728 C CA . ASP A 1 89 ? -29.413 3.278 26.545 1.00 85.38 89 ASP A CA 1
ATOM 729 C C . ASP A 1 89 ? -29.053 2.993 25.071 1.00 85.38 89 ASP A C 1
ATOM 731 O O . ASP A 1 89 ? -28.711 1.879 24.674 1.00 85.38 89 ASP A O 1
ATOM 735 N N . SER A 1 90 ? -29.142 4.023 24.231 1.00 80.06 90 SER A N 1
ATOM 736 C CA . SER A 1 90 ? -28.814 3.943 22.804 1.00 80.06 90 SER A CA 1
ATOM 737 C C . SER A 1 90 ? -27.320 3.760 22.513 1.00 80.06 90 SER A C 1
ATOM 739 O O . SER A 1 90 ? -26.968 3.389 21.399 1.00 80.06 90 SER A O 1
ATOM 741 N N . CYS A 1 91 ? -26.437 4.020 23.480 1.00 79.12 91 CYS A N 1
ATOM 742 C CA . CYS A 1 91 ? -24.992 3.860 23.345 1.00 79.12 91 CYS A CA 1
ATOM 743 C C . CYS A 1 91 ? -24.518 2.434 23.663 1.00 79.12 91 CYS A C 1
ATOM 745 O O . CYS A 1 91 ? -23.366 2.129 23.346 1.00 79.12 91 CYS A O 1
ATOM 747 N N . LYS A 1 92 ? -25.354 1.587 24.288 1.00 87.62 92 LYS A N 1
ATOM 748 C CA . LYS A 1 92 ? -25.078 0.169 24.600 1.00 87.62 92 LYS A CA 1
ATOM 749 C C . LYS A 1 92 ? -23.668 -0.035 25.167 1.00 87.62 92 LYS A C 1
ATOM 751 O O . LYS A 1 92 ? -22.838 -0.759 24.617 1.00 87.62 92 LYS A O 1
ATOM 756 N N . ILE A 1 93 ? -23.361 0.672 26.250 1.00 90.56 93 ILE A N 1
ATOM 757 C CA . ILE A 1 93 ? -22.034 0.690 26.867 1.00 90.56 93 ILE A CA 1
ATOM 758 C C . ILE A 1 93 ? -21.759 -0.672 27.509 1.00 90.56 93 ILE A C 1
ATOM 760 O O . ILE A 1 93 ? -22.529 -1.113 28.353 1.00 90.56 93 ILE A O 1
ATOM 764 N N . SER A 1 94 ? -20.654 -1.318 27.131 1.00 94.94 94 SER A N 1
ATOM 765 C CA . SER A 1 94 ? -20.132 -2.534 27.769 1.00 94.94 94 SER A CA 1
ATOM 766 C C . SER A 1 94 ? -18.850 -2.235 28.546 1.0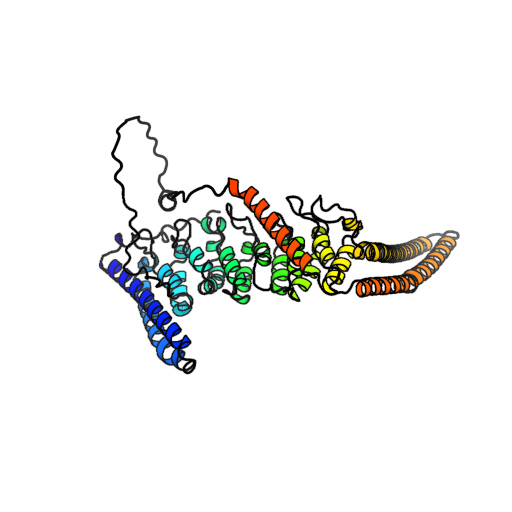0 94.94 94 SER A C 1
ATOM 768 O O . SER A 1 94 ? -18.169 -1.247 28.265 1.00 94.94 94 SER A O 1
ATOM 770 N N . LEU A 1 95 ? -18.460 -3.116 29.474 1.00 95.25 95 LEU A N 1
ATOM 771 C CA . LEU A 1 95 ? -17.172 -2.994 30.171 1.00 95.25 95 LEU A CA 1
ATOM 772 C C . LEU A 1 95 ? -15.990 -2.961 29.193 1.00 95.25 95 LEU A C 1
ATOM 774 O O . LEU A 1 95 ? -15.096 -2.130 29.339 1.00 95.25 95 LEU A O 1
ATOM 778 N N . LEU A 1 96 ? -16.017 -3.814 28.163 1.00 95.38 96 LEU A N 1
ATOM 779 C CA . LEU A 1 96 ? -14.988 -3.821 27.124 1.00 95.38 96 LEU A CA 1
ATOM 780 C C . LEU A 1 96 ? -14.952 -2.491 26.367 1.00 95.38 96 LEU A C 1
ATOM 782 O O . LEU A 1 96 ? -13.868 -1.973 26.120 1.00 95.38 96 LEU A O 1
ATOM 786 N N . LYS A 1 97 ? -16.117 -1.909 26.051 1.00 93.94 97 LYS A N 1
ATOM 787 C CA . LYS A 1 97 ? -16.201 -0.599 25.400 1.00 93.94 97 LYS A CA 1
ATOM 788 C C . LYS A 1 97 ? -15.580 0.483 26.268 1.00 93.94 97 LYS A C 1
ATOM 790 O O . LYS A 1 97 ? -14.714 1.180 25.764 1.00 93.94 97 LYS A O 1
ATOM 795 N N . VAL A 1 98 ? -15.941 0.572 27.551 1.00 92.88 98 VAL A N 1
ATOM 796 C CA . VAL A 1 98 ? -15.357 1.567 28.470 1.00 92.88 98 VAL A CA 1
ATOM 797 C C . VAL A 1 98 ? -13.842 1.404 28.552 1.00 92.88 98 VAL A C 1
ATOM 799 O O . VAL A 1 98 ? -13.112 2.371 28.373 1.00 92.88 98 VAL A O 1
ATOM 802 N N . ILE A 1 99 ? -13.341 0.184 28.754 1.00 93.12 99 ILE A N 1
ATOM 803 C CA . ILE A 1 99 ? -11.896 -0.054 28.845 1.00 93.12 99 ILE A CA 1
ATOM 804 C C . ILE A 1 99 ? -11.194 0.309 27.530 1.00 93.12 99 ILE A C 1
ATOM 806 O O . ILE A 1 99 ? -10.180 1.005 27.557 1.00 93.12 99 ILE A O 1
ATOM 810 N N . ALA A 1 100 ? -11.751 -0.084 26.383 1.00 91.44 100 ALA A N 1
ATOM 811 C CA . ALA A 1 100 ? -11.202 0.238 25.071 1.00 91.44 100 ALA A CA 1
ATOM 812 C C . ALA A 1 100 ? -11.199 1.750 24.795 1.00 91.44 100 ALA A C 1
ATOM 814 O O . ALA A 1 100 ? -10.195 2.289 24.331 1.00 91.44 100 ALA A O 1
ATOM 815 N N . THR A 1 101 ? -12.302 2.450 25.085 1.00 84.38 101 THR A N 1
ATOM 816 C CA . THR A 1 101 ? -12.457 3.880 24.787 1.00 84.38 101 THR A CA 1
ATOM 817 C C . THR A 1 101 ? -11.695 4.772 25.743 1.00 84.38 101 THR A C 1
ATOM 819 O O . THR A 1 101 ? -11.224 5.827 25.319 1.00 84.38 101 THR A O 1
ATOM 822 N N . SER A 1 102 ? -11.596 4.361 27.001 1.00 79.31 102 SER A N 1
ATOM 823 C CA . SER A 1 102 ? -11.083 5.198 28.071 1.00 79.31 102 SER A CA 1
ATOM 824 C C . SER A 1 102 ? -9.602 4.911 28.318 1.00 79.31 102 SER A C 1
ATOM 826 O O . SER A 1 102 ? -8.850 5.827 28.578 1.00 79.31 102 SER A O 1
ATOM 828 N N . SER A 1 103 ? -9.096 3.682 28.210 1.00 67.94 103 SER A N 1
ATOM 829 C CA . SER A 1 103 ? -7.707 3.416 28.633 1.00 67.94 103 SER A CA 1
ATOM 830 C C . SER A 1 103 ? -7.085 2.190 27.974 1.00 67.94 103 SER A C 1
ATOM 832 O O . SER A 1 103 ? -6.243 1.545 28.585 1.00 67.94 103 SER A O 1
ATOM 834 N N . GLY A 1 104 ? -7.477 1.834 26.748 1.00 63.50 104 GLY A N 1
ATOM 835 C CA . GLY A 1 104 ? -7.138 0.531 26.158 1.00 63.50 104 GLY A CA 1
ATOM 836 C C . GLY A 1 104 ? -5.643 0.173 26.199 1.00 63.50 104 GLY A C 1
ATOM 837 O O . GLY A 1 104 ? -5.294 -0.958 26.527 1.00 63.50 104 GLY A O 1
ATOM 838 N N . HIS A 1 105 ? -4.756 1.144 25.960 1.00 69.12 105 HIS A N 1
ATOM 839 C CA . HIS A 1 105 ? -3.305 0.937 26.039 1.00 69.12 105 HIS A CA 1
ATOM 840 C C . HIS A 1 105 ? -2.783 0.886 27.491 1.00 69.12 105 HIS A C 1
ATOM 842 O O . HIS A 1 105 ? -1.926 0.067 27.818 1.00 69.12 105 HIS A O 1
ATOM 848 N N . LEU A 1 106 ? -3.343 1.691 28.399 1.00 72.25 106 LEU A N 1
ATOM 849 C CA . LEU A 1 106 ? -2.950 1.725 29.813 1.00 72.25 106 LEU A CA 1
ATOM 850 C C . LEU A 1 106 ? -3.458 0.510 30.578 1.00 72.25 106 LEU A C 1
ATOM 852 O O . LEU A 1 106 ? -2.768 -0.000 31.447 1.00 72.25 106 LEU A O 1
ATOM 856 N N . CYS A 1 107 ? -4.646 0.020 30.257 1.00 84.19 107 CYS A N 1
ATOM 857 C CA . CYS A 1 107 ? -5.287 -1.126 30.885 1.00 84.19 107 CYS A CA 1
ATOM 858 C C . CYS A 1 107 ? -5.196 -2.361 29.990 1.00 84.19 107 CYS A C 1
ATOM 860 O O . CYS A 1 107 ? -6.122 -3.169 29.980 1.00 84.19 107 CYS A O 1
ATOM 862 N N . ARG A 1 108 ? -4.084 -2.527 29.256 1.00 88.25 108 ARG A N 1
ATOM 863 C CA . ARG A 1 108 ? -3.916 -3.625 28.293 1.00 88.25 108 ARG A CA 1
ATOM 864 C C . ARG A 1 108 ? -4.228 -4.994 28.900 1.00 88.25 108 ARG A C 1
ATOM 866 O O . ARG A 1 108 ? -5.000 -5.744 28.326 1.00 88.25 108 ARG A O 1
ATOM 873 N N . ARG A 1 109 ? -3.747 -5.259 30.120 1.00 90.81 109 ARG A N 1
ATOM 874 C CA . ARG A 1 109 ? -4.053 -6.490 30.868 1.00 90.81 109 ARG A CA 1
ATOM 875 C C . ARG A 1 109 ? -5.558 -6.693 31.094 1.00 90.81 109 ARG A C 1
ATOM 877 O O . ARG A 1 109 ? -6.075 -7.766 30.810 1.00 90.81 109 ARG A O 1
ATOM 884 N N . THR A 1 110 ? -6.265 -5.672 31.579 1.00 93.31 110 THR A N 1
ATOM 885 C CA . THR A 1 110 ? -7.719 -5.736 31.814 1.00 93.31 110 THR A CA 1
ATOM 886 C C . THR A 1 110 ? -8.497 -5.878 30.507 1.00 93.31 110 THR A C 1
ATOM 888 O O . THR A 1 110 ? -9.496 -6.592 30.455 1.00 93.31 110 THR A O 1
ATOM 891 N N . PHE A 1 111 ? -8.035 -5.214 29.445 1.00 94.00 111 PHE A N 1
ATOM 892 C CA . PHE A 1 111 ? -8.591 -5.332 28.103 1.00 94.00 111 PHE A CA 1
ATOM 893 C C . PHE A 1 111 ? -8.442 -6.759 27.561 1.00 94.00 111 PHE A C 1
ATOM 895 O O . PHE A 1 111 ? -9.440 -7.365 27.178 1.00 94.00 111 PHE A O 1
ATOM 902 N N . ASP A 1 112 ? -7.232 -7.320 27.605 1.00 94.12 112 ASP A N 1
ATOM 903 C CA . ASP A 1 112 ? -6.939 -8.682 27.148 1.00 94.12 112 ASP A CA 1
ATOM 904 C C . ASP A 1 112 ? -7.726 -9.721 27.967 1.00 94.12 112 ASP A C 1
ATOM 906 O O . ASP A 1 112 ? -8.285 -10.663 27.405 1.00 94.12 112 ASP A O 1
ATOM 910 N N . PHE A 1 113 ? -7.853 -9.515 29.283 1.00 95.62 113 PHE A N 1
ATOM 911 C CA . PHE A 1 113 ? -8.683 -10.344 30.158 1.00 95.62 113 PHE A CA 1
ATOM 912 C C . PHE A 1 113 ? -10.165 -10.321 29.751 1.00 95.62 113 PHE A C 1
ATOM 914 O O . PHE A 1 113 ? -10.786 -11.374 29.605 1.00 95.62 113 PHE A O 1
ATOM 921 N N . LEU A 1 114 ? -10.742 -9.138 29.516 1.00 95.69 114 LEU A N 1
ATOM 922 C CA . LEU A 1 114 ? -12.132 -9.016 29.068 1.00 95.69 114 LEU A CA 1
ATOM 923 C C . LEU A 1 114 ? -12.354 -9.632 27.686 1.00 95.69 114 LEU A C 1
ATOM 925 O O . LEU A 1 114 ? -13.372 -10.294 27.473 1.00 95.69 114 LEU A O 1
ATOM 929 N N . LEU A 1 115 ? -11.403 -9.447 26.766 1.00 95.31 115 LEU A N 1
ATOM 930 C CA . LEU A 1 115 ? -11.430 -10.096 25.458 1.00 95.31 115 LEU A CA 1
ATOM 931 C C . LEU A 1 115 ? -11.392 -11.614 25.572 1.00 95.31 115 LEU A C 1
ATOM 933 O O . LEU A 1 115 ? -12.115 -12.283 24.843 1.00 95.31 115 LEU A O 1
ATOM 937 N N . HIS A 1 116 ? -10.594 -12.156 26.490 1.00 95.44 116 HIS A N 1
ATOM 938 C CA . HIS A 1 116 ? -10.526 -13.595 26.716 1.00 95.44 116 HIS A CA 1
ATOM 939 C C . HIS A 1 116 ? -11.850 -14.168 27.234 1.00 95.44 116 HIS A C 1
ATOM 941 O O . HIS A 1 116 ? -12.237 -15.273 26.858 1.00 95.44 116 HIS A O 1
ATOM 947 N N . ILE A 1 117 ? -12.573 -13.410 28.064 1.00 95.56 117 ILE A N 1
ATOM 948 C CA . ILE A 1 117 ? -13.876 -13.830 28.595 1.00 95.56 117 ILE A CA 1
ATOM 949 C C . ILE A 1 117 ? -14.980 -13.729 27.541 1.00 95.56 117 ILE A C 1
ATOM 951 O O . ILE A 1 117 ? -15.828 -14.619 27.457 1.00 95.56 117 ILE A O 1
ATOM 955 N N . ASN A 1 118 ? -15.015 -12.645 26.764 1.00 95.56 118 ASN A N 1
ATOM 956 C CA . ASN A 1 118 ? -16.068 -12.413 25.779 1.00 95.56 118 ASN A CA 1
ATOM 957 C C . ASN A 1 118 ? -15.551 -11.647 24.547 1.00 95.56 118 ASN A C 1
ATOM 959 O O . ASN A 1 118 ? -15.786 -10.440 24.424 1.00 95.56 118 ASN A O 1
ATOM 963 N N . PRO A 1 119 ? -14.911 -12.330 23.583 1.00 95.69 119 PRO A N 1
ATOM 964 C CA . PRO A 1 119 ? -14.380 -11.668 22.391 1.00 95.69 119 PRO A CA 1
ATOM 965 C C . PRO A 1 119 ? -15.490 -11.144 21.462 1.00 95.69 119 PRO A C 1
ATOM 967 O O . PRO A 1 119 ? -15.276 -10.182 20.726 1.00 95.69 119 PRO A O 1
ATOM 970 N N . HIS A 1 120 ? -16.712 -11.692 21.541 1.00 95.25 120 HIS A N 1
ATOM 971 C CA . HIS A 1 120 ? -17.874 -11.210 20.778 1.00 95.25 120 HIS A CA 1
ATOM 972 C C . HIS A 1 120 ? -18.303 -9.789 21.159 1.00 95.25 120 HIS A C 1
ATOM 974 O O . HIS A 1 120 ? -18.948 -9.119 20.353 1.00 95.25 120 HIS A O 1
ATOM 980 N N . ALA A 1 121 ? -17.885 -9.277 22.323 1.00 95.19 121 ALA A N 1
ATOM 981 C CA . ALA A 1 121 ? -18.123 -7.885 22.695 1.00 95.19 121 ALA A CA 1
ATOM 982 C C . ALA A 1 121 ? -17.443 -6.875 21.746 1.00 95.19 121 ALA A C 1
ATOM 984 O O . ALA A 1 121 ? -17.854 -5.716 21.699 1.00 95.19 121 ALA A O 1
ATOM 985 N N . LEU A 1 122 ? -16.457 -7.297 20.939 1.00 95.75 122 LEU A N 1
ATOM 986 C CA . LEU A 1 122 ? -15.886 -6.483 19.855 1.00 95.75 122 LEU A CA 1
ATOM 987 C C . LEU A 1 122 ? -16.898 -6.157 18.743 1.00 95.75 122 LEU A C 1
ATOM 989 O O . LEU A 1 122 ? -16.745 -5.149 18.048 1.00 95.75 122 LEU A O 1
ATOM 993 N N . LEU A 1 123 ? -17.926 -6.995 18.594 1.00 94.88 123 LEU A N 1
ATOM 994 C CA . LEU A 1 123 ? -19.010 -6.852 17.623 1.00 94.88 123 LEU A CA 1
ATOM 995 C C . LEU A 1 123 ? -20.252 -6.168 18.215 1.00 94.88 123 LEU A C 1
ATOM 997 O O . LEU A 1 123 ? -21.254 -6.015 17.525 1.00 94.88 123 LEU A O 1
ATOM 1001 N N . TYR A 1 124 ? -20.214 -5.750 19.485 1.00 92.50 124 TYR A N 1
ATOM 1002 C CA . TYR A 1 124 ? -21.319 -4.997 20.078 1.00 92.50 124 TYR A CA 1
ATOM 1003 C C . TYR A 1 124 ? -21.419 -3.590 19.471 1.00 92.50 124 TYR A C 1
ATOM 1005 O O . TYR A 1 124 ? -20.402 -3.059 19.001 1.00 92.50 124 TYR A O 1
ATOM 1013 N N . PRO A 1 125 ? -22.609 -2.956 19.524 1.00 87.25 125 PRO A N 1
ATOM 1014 C CA . PRO A 1 125 ? -22.815 -1.617 18.986 1.00 87.25 125 PRO A CA 1
ATOM 1015 C C . PRO A 1 125 ? -21.791 -0.592 19.499 1.00 87.25 125 PRO A C 1
ATOM 1017 O O . PRO A 1 125 ? -21.550 -0.407 20.699 1.00 87.25 125 PRO A O 1
ATOM 1020 N N . GLY A 1 126 ? -21.163 0.084 18.547 1.00 81.38 126 GLY A N 1
ATOM 1021 C CA . GLY A 1 126 ? -20.176 1.132 18.746 1.00 81.38 126 GLY A CA 1
ATOM 1022 C C . GLY A 1 126 ? -20.823 2.469 19.095 1.00 81.38 126 GLY A C 1
ATOM 1023 O O . GLY A 1 126 ? -21.958 2.557 19.556 1.00 81.38 126 GLY A O 1
ATOM 1024 N N . SER A 1 127 ? -20.059 3.543 18.962 1.00 76.19 127 SER A N 1
ATOM 1025 C CA . SER A 1 127 ? -20.501 4.907 19.284 1.00 76.19 127 SER A CA 1
ATOM 1026 C C . SER A 1 127 ? -21.375 5.519 18.184 1.00 76.19 127 SER A C 1
ATOM 1028 O O . SER A 1 127 ? -21.998 6.557 18.389 1.00 76.19 127 SER A O 1
ATOM 1030 N N . ARG A 1 128 ? -21.407 4.889 17.006 1.00 76.12 128 ARG A N 1
ATOM 1031 C CA . ARG A 1 128 ? -22.233 5.259 15.853 1.00 76.12 128 ARG A CA 1
ATOM 1032 C C . ARG A 1 128 ? -23.135 4.081 15.505 1.00 76.12 128 ARG A C 1
ATOM 1034 O O . ARG A 1 128 ? -22.701 2.941 15.643 1.00 76.12 128 ARG A O 1
ATOM 1041 N N . SER A 1 129 ? -24.337 4.363 15.006 1.00 72.88 129 SER A N 1
ATOM 1042 C CA . SER A 1 129 ? -25.392 3.376 14.704 1.00 72.88 129 SER A CA 1
ATOM 1043 C C . SER A 1 129 ? -24.966 2.237 13.771 1.00 72.88 129 SER A C 1
ATOM 1045 O O . SER A 1 129 ? -25.600 1.189 13.761 1.00 72.88 129 SER A O 1
ATOM 1047 N N . TRP A 1 130 ? -23.874 2.415 13.029 1.00 75.06 130 TRP A N 1
ATOM 1048 C CA . TRP A 1 130 ? -23.400 1.474 12.015 1.00 75.06 130 TRP A CA 1
ATOM 1049 C C . TRP A 1 130 ? -22.027 0.866 12.307 1.00 75.06 130 TRP A C 1
ATOM 1051 O O . TRP A 1 130 ? -21.479 0.147 11.474 1.00 75.06 130 TRP A O 1
ATOM 1061 N N . ASN A 1 131 ? -21.429 1.218 13.442 1.00 85.88 131 ASN A N 1
ATOM 1062 C CA . ASN A 1 131 ? -20.109 0.747 13.829 1.00 85.88 131 ASN A CA 1
ATOM 1063 C C . ASN A 1 131 ? -20.249 -0.250 14.970 1.00 85.88 131 ASN A C 1
ATOM 1065 O O . ASN A 1 131 ? -21.090 -0.079 15.844 1.00 85.88 131 ASN A O 1
ATOM 1069 N N . CYS A 1 132 ? -19.374 -1.248 14.998 1.00 92.38 132 CYS A N 1
ATOM 1070 C CA . CYS A 1 132 ? -1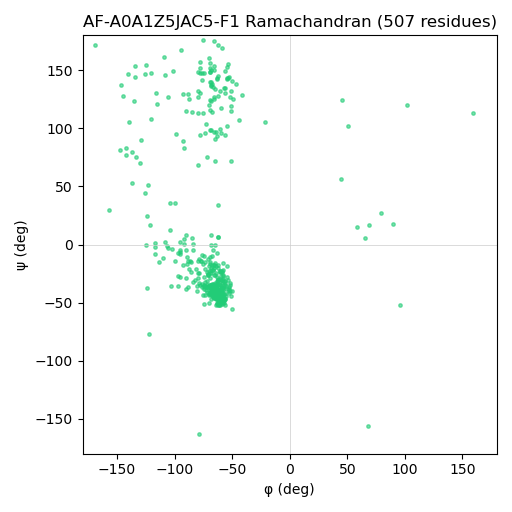9.135 -2.053 16.198 1.00 92.38 132 CYS A CA 1
ATOM 1071 C C . CYS A 1 132 ? -17.943 -1.497 16.985 1.00 92.38 132 CYS A C 1
ATOM 1073 O O . CYS A 1 132 ? -17.160 -0.714 16.442 1.00 92.38 132 CYS A O 1
ATOM 1075 N N . LEU A 1 133 ? -17.745 -1.953 18.222 1.00 94.62 133 LEU A N 1
ATOM 1076 C CA . LEU A 1 133 ? -16.614 -1.539 19.060 1.00 94.62 133 LEU A CA 1
ATOM 1077 C C . LEU A 1 133 ? -15.251 -1.655 18.351 1.00 94.62 133 LEU A C 1
ATOM 1079 O O . LEU A 1 133 ? -14.427 -0.751 18.465 1.00 94.62 133 LEU A O 1
ATOM 1083 N N . ILE A 1 134 ? -15.016 -2.713 17.571 1.00 96.06 134 ILE A N 1
ATOM 1084 C CA . ILE A 1 134 ? -13.753 -2.868 16.831 1.00 96.06 134 ILE A CA 1
ATOM 1085 C C . ILE A 1 134 ? -13.482 -1.731 15.829 1.00 96.06 134 ILE A C 1
ATOM 1087 O O . ILE A 1 134 ? -12.330 -1.358 15.614 1.00 96.06 134 ILE A O 1
ATOM 1091 N N . HIS A 1 135 ? -14.527 -1.120 15.268 1.00 94.44 135 HIS A N 1
ATOM 1092 C CA . HIS A 1 135 ? -14.389 0.029 14.371 1.00 94.44 135 HIS A CA 1
ATOM 1093 C C . HIS A 1 135 ? -14.016 1.295 15.146 1.00 94.44 135 HIS A C 1
ATOM 1095 O O . HIS A 1 135 ? -13.234 2.103 14.650 1.00 94.44 135 HIS A O 1
ATOM 1101 N N . ASP A 1 136 ? -14.542 1.455 16.364 1.00 92.44 136 ASP A N 1
ATOM 1102 C CA . ASP A 1 136 ? -14.177 2.565 17.249 1.00 92.44 136 ASP A CA 1
ATOM 1103 C C . ASP A 1 136 ? -12.713 2.443 17.705 1.00 92.44 136 ASP A C 1
ATOM 1105 O O . ASP A 1 136 ? -12.002 3.444 17.748 1.00 92.44 136 ASP A O 1
ATOM 1109 N N . ILE A 1 137 ? -12.241 1.219 17.980 1.00 94.50 137 ILE A N 1
ATOM 1110 C CA . ILE A 1 137 ? -10.825 0.932 18.270 1.00 94.50 137 ILE A CA 1
ATOM 1111 C C . ILE A 1 137 ? -9.948 1.283 17.063 1.00 94.50 137 ILE A C 1
ATOM 1113 O O . ILE A 1 137 ? -8.915 1.930 17.216 1.00 94.50 137 ILE A O 1
ATOM 1117 N N . ALA A 1 138 ? -10.358 0.883 15.858 1.00 95.00 138 ALA A N 1
ATOM 1118 C CA . ALA A 1 138 ? -9.575 1.100 14.647 1.00 95.00 138 ALA A CA 1
ATOM 1119 C C . ALA A 1 138 ? -9.528 2.562 14.175 1.00 95.00 138 ALA A C 1
ATOM 1121 O O . ALA A 1 138 ? -8.609 2.942 13.454 1.00 95.00 138 ALA A O 1
ATOM 1122 N N . ALA A 1 139 ? -10.520 3.374 14.548 1.00 91.44 139 ALA A N 1
ATOM 1123 C CA . ALA A 1 139 ? -10.618 4.782 14.161 1.00 91.44 139 ALA A CA 1
ATOM 1124 C C . ALA A 1 139 ? -9.804 5.738 15.050 1.00 91.44 139 ALA A C 1
ATOM 1126 O O . ALA A 1 139 ? -9.764 6.938 14.772 1.00 91.44 139 ALA A O 1
ATOM 1127 N N . ASP A 1 140 ? -9.187 5.232 16.114 1.00 90.12 140 ASP A N 1
ATOM 1128 C CA . ASP A 1 140 ? -8.413 6.008 17.074 1.00 90.12 140 ASP A CA 1
ATOM 1129 C C . ASP A 1 140 ? -6.946 5.566 17.019 1.00 90.12 140 ASP A C 1
ATOM 1131 O O . ASP A 1 140 ? -6.624 4.399 17.244 1.00 90.12 140 ASP A O 1
ATOM 1135 N N . GLY A 1 141 ? -6.051 6.507 16.710 1.00 86.31 141 GLY A N 1
ATOM 1136 C CA . GLY A 1 141 ? -4.631 6.221 16.509 1.00 86.31 141 GLY A CA 1
ATOM 1137 C C . GLY A 1 141 ? -3.952 5.555 17.705 1.00 86.31 141 GLY A C 1
ATOM 1138 O O . GLY A 1 141 ? -3.175 4.622 17.528 1.00 86.31 141 GLY A O 1
ATOM 1139 N N . MET A 1 142 ? -4.326 5.929 18.930 1.00 86.19 142 MET A N 1
ATOM 1140 C CA . MET A 1 142 ? -3.741 5.325 20.131 1.00 86.19 142 MET A CA 1
ATOM 1141 C C . MET A 1 142 ? -4.278 3.910 20.364 1.00 86.19 142 MET A C 1
ATOM 1143 O O . MET A 1 142 ? -3.556 3.022 20.824 1.00 86.19 142 MET A O 1
ATOM 1147 N N . LYS A 1 143 ? -5.552 3.676 20.031 1.00 90.88 143 LYS A N 1
ATOM 1148 C CA . LYS A 1 143 ? -6.250 2.406 20.298 1.00 90.88 143 LYS A CA 1
ATOM 1149 C C . LYS A 1 143 ? -6.042 1.370 19.207 1.00 90.88 143 LYS A C 1
ATOM 1151 O O . LYS A 1 143 ? -6.127 0.179 19.490 1.00 90.88 143 LYS A O 1
ATOM 1156 N N . CYS A 1 144 ? -5.726 1.778 17.982 1.00 92.50 144 CYS A N 1
ATOM 1157 C CA . CYS A 1 144 ? -5.506 0.831 16.895 1.00 92.50 144 CYS A CA 1
ATOM 1158 C C . CYS A 1 144 ? -4.276 -0.078 17.123 1.00 92.50 144 CYS A C 1
ATOM 1160 O O . CYS A 1 144 ? -4.215 -1.165 16.554 1.00 92.50 144 CYS A O 1
ATOM 1162 N N . SER A 1 145 ? -3.384 0.275 18.062 1.00 92.31 145 SER A N 1
ATOM 1163 C CA . SER A 1 145 ? -2.329 -0.598 18.617 1.00 92.31 145 SER A CA 1
ATOM 1164 C C . SER A 1 145 ? -2.844 -1.896 19.266 1.00 92.31 145 SER A C 1
ATOM 1166 O O . SER A 1 145 ? -2.088 -2.846 19.481 1.00 92.31 145 SER A O 1
ATOM 1168 N N . LEU A 1 146 ? -4.142 -1.973 19.572 1.00 93.69 146 LEU A N 1
ATOM 1169 C CA . LEU A 1 146 ? -4.795 -3.182 20.072 1.00 93.69 146 LEU A CA 1
ATOM 1170 C C . LEU A 1 146 ? -5.110 -4.182 18.948 1.00 93.69 146 LEU A C 1
ATOM 1172 O O . LEU A 1 146 ? -5.202 -5.380 19.213 1.00 93.69 146 LEU A O 1
ATOM 1176 N N . LEU A 1 147 ? -5.258 -3.719 17.700 1.00 96.44 147 LEU A N 1
ATOM 1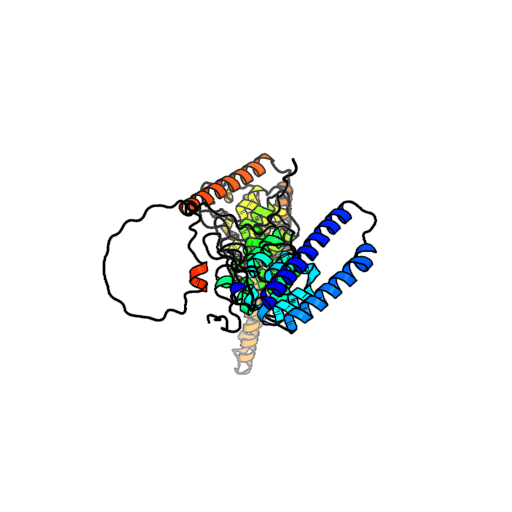177 C CA . LEU A 1 147 ? -5.711 -4.553 16.583 1.00 96.44 147 LEU A CA 1
ATOM 1178 C C . LEU A 1 147 ? -4.784 -5.729 16.254 1.00 96.44 147 LEU A C 1
ATOM 1180 O O . LEU A 1 147 ? -5.335 -6.800 16.011 1.00 96.44 147 LEU A O 1
ATOM 1184 N N . PRO A 1 148 ? -3.438 -5.615 16.276 1.00 97.19 148 PRO A N 1
ATOM 1185 C CA . PRO A 1 148 ? -2.574 -6.770 16.027 1.00 97.19 148 PRO A CA 1
ATOM 1186 C C . PRO A 1 148 ? -2.824 -7.918 17.009 1.00 97.19 148 PRO A C 1
ATOM 1188 O O . PRO A 1 148 ? -2.959 -9.061 16.592 1.00 97.19 148 PRO A O 1
ATOM 1191 N N . GLY A 1 149 ? -2.986 -7.611 18.302 1.00 95.88 149 GLY A N 1
ATOM 1192 C CA . GLY A 1 149 ? -3.282 -8.631 19.314 1.00 95.88 149 GLY A CA 1
ATOM 1193 C C . GLY A 1 149 ? -4.670 -9.255 19.138 1.00 95.88 149 GLY A C 1
ATOM 1194 O O . GLY A 1 149 ? -4.845 -10.449 19.375 1.00 95.88 149 GLY A O 1
ATOM 1195 N N . ILE A 1 150 ? -5.650 -8.470 18.675 1.00 97.19 150 ILE A N 1
ATOM 1196 C CA . ILE A 1 150 ? -6.982 -8.984 18.325 1.00 97.19 150 ILE A CA 1
ATOM 1197 C C . ILE A 1 150 ? -6.903 -9.884 17.085 1.00 97.19 150 ILE A C 1
ATOM 1199 O O . ILE A 1 150 ? -7.540 -10.930 17.068 1.00 97.19 150 ILE A O 1
ATOM 1203 N N . ALA A 1 151 ? -6.123 -9.511 16.067 1.00 97.75 151 ALA A N 1
ATOM 1204 C CA . ALA A 1 151 ? -5.925 -10.301 14.851 1.00 97.75 151 ALA A CA 1
ATOM 1205 C C . ALA A 1 151 ? -5.221 -11.632 15.130 1.00 97.75 151 ALA A C 1
ATOM 1207 O O . ALA A 1 151 ? -5.637 -12.658 14.600 1.00 97.75 151 ALA A O 1
ATOM 1208 N N . GLU A 1 152 ? -4.215 -11.621 16.004 1.00 97.31 152 GLU A N 1
ATOM 1209 C CA . GLU A 1 152 ? -3.483 -12.813 16.437 1.00 97.31 152 GLU A CA 1
ATOM 1210 C C . GLU A 1 152 ? -4.400 -13.835 17.130 1.00 97.31 152 GLU A C 1
ATOM 1212 O O . GLU A 1 152 ? -4.370 -15.023 16.812 1.00 97.31 152 GLU A O 1
ATOM 1217 N N . HIS A 1 153 ? -5.245 -13.384 18.062 1.00 96.75 153 HIS A N 1
ATOM 1218 C CA . HIS A 1 153 ? -6.015 -14.284 18.929 1.00 96.75 153 HIS A CA 1
ATOM 1219 C C . HIS A 1 153 ? -7.451 -14.535 18.444 1.00 96.75 153 HIS A C 1
ATOM 1221 O O . HIS A 1 153 ? -8.034 -15.581 18.736 1.00 96.75 153 HIS A O 1
ATOM 1227 N N . TYR A 1 154 ? -8.039 -13.588 17.711 1.00 96.62 154 TYR A N 1
ATOM 1228 C CA . TYR A 1 154 ? -9.449 -13.591 17.312 1.00 96.62 154 TYR A CA 1
ATOM 1229 C C . TYR A 1 154 ? -9.649 -13.164 15.840 1.00 96.62 154 TYR A C 1
ATOM 1231 O O . TYR A 1 154 ? -10.474 -12.289 15.560 1.00 96.62 154 TYR A O 1
ATOM 1239 N N . PRO A 1 155 ? -8.963 -13.792 14.861 1.00 95.94 155 PRO A N 1
ATOM 1240 C CA . PRO A 1 155 ? -9.045 -13.394 13.448 1.00 95.94 155 PRO A CA 1
ATOM 1241 C C . PRO A 1 155 ? -10.469 -13.485 12.874 1.00 95.94 155 PRO A C 1
ATOM 1243 O O . PRO A 1 155 ? -10.841 -12.716 11.988 1.00 95.94 155 PRO A O 1
ATOM 1246 N N . TRP A 1 156 ? -11.305 -14.373 13.425 1.00 95.12 156 TRP A N 1
ATOM 1247 C CA . TRP A 1 156 ? -12.709 -14.529 13.037 1.00 95.12 156 TRP A CA 1
ATOM 1248 C C . TRP A 1 156 ? -13.536 -13.245 13.226 1.00 95.12 156 TRP A C 1
ATOM 1250 O O . TRP A 1 156 ? -14.543 -13.068 12.543 1.00 95.12 156 TRP A O 1
ATOM 1260 N N . VAL A 1 157 ? -13.120 -12.327 14.111 1.00 96.25 157 VAL A N 1
ATOM 1261 C CA . VAL A 1 157 ? -13.808 -11.043 14.318 1.00 96.25 157 VAL A CA 1
ATOM 1262 C C . VAL A 1 157 ? -13.736 -10.187 13.055 1.00 96.25 157 VAL A C 1
ATOM 1264 O O . VAL A 1 157 ? -14.728 -9.564 12.686 1.00 96.25 157 VAL A O 1
ATOM 1267 N N . PHE A 1 158 ? -12.595 -10.184 12.359 1.00 96.12 158 PHE A N 1
ATOM 1268 C CA . PHE A 1 158 ? -12.425 -9.454 11.098 1.00 96.12 158 PHE A CA 1
ATOM 1269 C C . PHE A 1 158 ? -13.183 -10.122 9.949 1.00 96.12 158 PHE A C 1
ATOM 1271 O O . PHE A 1 158 ? -13.729 -9.432 9.096 1.00 96.12 158 PHE A O 1
ATOM 1278 N N . GLN A 1 159 ? -13.325 -11.448 9.990 1.00 94.81 159 GLN A N 1
ATOM 1279 C CA . GLN A 1 159 ? -14.089 -12.239 9.016 1.00 94.81 159 GLN A CA 1
ATOM 1280 C C . GLN A 1 159 ? -15.612 -12.146 9.206 1.00 94.81 159 GLN A C 1
ATOM 1282 O O . GLN A 1 159 ? -16.377 -12.635 8.372 1.00 94.81 159 GLN A O 1
ATOM 1287 N N . HIS A 1 160 ? -16.078 -11.539 10.301 1.00 94.06 160 HIS A N 1
ATOM 1288 C CA . HIS A 1 160 ? -17.500 -11.351 10.562 1.00 94.06 160 HIS A CA 1
ATOM 1289 C C . HIS A 1 160 ? -18.143 -10.444 9.502 1.00 94.06 160 HIS A C 1
ATOM 1291 O O . HIS A 1 160 ? -17.544 -9.456 9.084 1.00 94.06 160 HIS A O 1
ATOM 1297 N N . ALA A 1 161 ? -19.394 -10.722 9.115 1.00 91.56 161 ALA A N 1
ATOM 1298 C CA . ALA A 1 161 ? -20.081 -10.018 8.025 1.00 91.56 161 ALA A CA 1
ATOM 1299 C C . ALA A 1 161 ? -20.093 -8.486 8.197 1.00 91.56 161 ALA A C 1
ATOM 1301 O O . ALA A 1 161 ? -19.862 -7.761 7.236 1.00 91.56 161 ALA A O 1
ATOM 1302 N N . LEU A 1 162 ? -20.290 -7.996 9.427 1.00 89.88 162 LEU A N 1
ATOM 1303 C CA . LEU A 1 162 ? -20.242 -6.558 9.735 1.00 89.88 162 LEU A CA 1
ATOM 1304 C C . LEU A 1 162 ? -18.862 -5.941 9.457 1.00 89.88 162 LEU A C 1
ATOM 1306 O O . LEU A 1 162 ? -18.779 -4.843 8.915 1.00 89.88 162 LEU A O 1
ATOM 1310 N N . CYS A 1 163 ? -17.787 -6.651 9.801 1.00 93.06 163 CYS A N 1
ATOM 1311 C CA . CYS A 1 163 ? -16.421 -6.204 9.543 1.00 93.06 163 CYS A CA 1
ATOM 1312 C C . CYS A 1 163 ? -16.070 -6.338 8.060 1.00 93.06 163 CYS A C 1
ATOM 1314 O O . CYS A 1 163 ? -15.458 -5.438 7.515 1.00 93.06 163 CYS A O 1
ATOM 1316 N N . GLN A 1 164 ? -16.515 -7.389 7.375 1.00 91.81 164 GLN A N 1
ATOM 1317 C CA . GLN A 1 164 ? -16.293 -7.545 5.932 1.00 91.81 164 GLN A CA 1
ATOM 1318 C C . GLN A 1 164 ? -17.003 -6.458 5.113 1.00 91.81 164 GLN A C 1
ATOM 1320 O O . GLN A 1 164 ? -16.486 -6.008 4.097 1.00 91.81 164 GLN A O 1
ATOM 1325 N N . GLN A 1 165 ? -18.171 -5.991 5.567 1.00 89.19 165 GLN A N 1
ATOM 1326 C CA . GLN A 1 165 ? -18.834 -4.836 4.957 1.00 89.19 165 GLN A CA 1
ATOM 1327 C C . GLN A 1 165 ? -18.019 -3.551 5.157 1.00 89.19 165 GLN A C 1
ATOM 1329 O O . GLN A 1 165 ? -17.948 -2.719 4.255 1.00 89.19 165 GLN A O 1
ATOM 1334 N N . ARG A 1 166 ? -17.400 -3.364 6.328 1.00 91.06 166 ARG A N 1
ATOM 1335 C CA . ARG A 1 166 ? -16.634 -2.154 6.668 1.00 91.06 166 ARG A CA 1
ATOM 1336 C C . ARG A 1 166 ? -15.329 -2.516 7.373 1.00 91.06 166 ARG A C 1
ATOM 1338 O O . ARG A 1 166 ? -15.253 -2.400 8.594 1.00 91.06 166 ARG A O 1
ATOM 1345 N N . PRO A 1 167 ? -14.285 -2.921 6.636 1.00 95.19 167 PRO A N 1
ATOM 1346 C CA . PRO A 1 167 ? -13.100 -3.499 7.254 1.00 95.19 167 PRO A CA 1
ATOM 1347 C C . PRO A 1 167 ? -12.433 -2.532 8.247 1.00 95.19 167 PRO A C 1
ATOM 1349 O O . PRO A 1 167 ? -11.982 -1.451 7.851 1.00 95.19 167 PRO A O 1
ATOM 1352 N N . PRO A 1 168 ? -12.351 -2.868 9.554 1.00 95.25 168 PRO A N 1
ATOM 1353 C CA . PRO A 1 168 ? -11.847 -1.945 10.572 1.00 95.25 168 PRO A CA 1
ATOM 1354 C C . PRO A 1 168 ? -10.407 -1.506 10.291 1.00 95.25 168 PRO A C 1
ATOM 1356 O O . PRO A 1 168 ? -10.052 -0.345 10.486 1.00 95.25 168 PRO A O 1
ATOM 1359 N N . HIS A 1 169 ? -9.584 -2.413 9.764 1.00 95.88 169 HIS A N 1
ATOM 1360 C CA . HIS A 1 169 ? -8.175 -2.158 9.467 1.00 95.88 169 HIS A CA 1
ATOM 1361 C C . HIS A 1 169 ? -7.956 -1.049 8.424 1.00 95.88 169 HIS A C 1
ATOM 1363 O O . HIS A 1 169 ? -6.901 -0.419 8.421 1.00 95.88 169 HIS A O 1
ATOM 1369 N N . ILE A 1 170 ? -8.960 -0.724 7.603 1.00 94.81 170 ILE A N 1
ATOM 1370 C CA . ILE A 1 170 ? -8.919 0.435 6.703 1.00 94.81 170 ILE A CA 1
ATOM 1371 C C . ILE A 1 170 ? -8.844 1.745 7.499 1.00 94.81 170 ILE A C 1
ATOM 1373 O O . ILE A 1 170 ? -8.114 2.666 7.129 1.00 94.81 170 ILE A O 1
ATOM 1377 N N . LYS A 1 171 ? -9.548 1.845 8.635 1.00 93.69 171 LYS A N 1
ATOM 1378 C CA . LYS A 1 171 ? -9.442 3.010 9.528 1.00 93.69 171 LYS A CA 1
ATOM 1379 C C . LYS A 1 171 ? -8.079 3.069 10.214 1.00 93.69 171 LYS A C 1
ATOM 1381 O O . LYS A 1 171 ? -7.499 4.150 10.256 1.00 93.69 171 LYS A O 1
ATOM 1386 N N . MET A 1 172 ? -7.533 1.924 10.630 1.00 95.44 172 MET A N 1
ATOM 1387 C CA . MET A 1 172 ? -6.168 1.845 11.163 1.00 95.44 172 MET A CA 1
ATOM 1388 C C . MET A 1 172 ? -5.138 2.319 10.131 1.00 95.44 172 MET A C 1
ATOM 1390 O O . MET A 1 172 ? -4.257 3.109 10.461 1.00 95.44 172 MET A O 1
ATOM 1394 N N . MET A 1 173 ? -5.282 1.904 8.869 1.00 95.00 173 MET A N 1
ATOM 1395 C CA . MET A 1 173 ? -4.419 2.356 7.778 1.00 95.00 173 MET A CA 1
ATOM 1396 C C . MET A 1 173 ? -4.481 3.881 7.616 1.00 95.00 173 MET A C 1
ATOM 1398 O O . MET A 1 173 ? -3.450 4.544 7.549 1.00 95.00 173 MET A O 1
ATOM 1402 N N . LYS A 1 174 ? -5.684 4.471 7.674 1.00 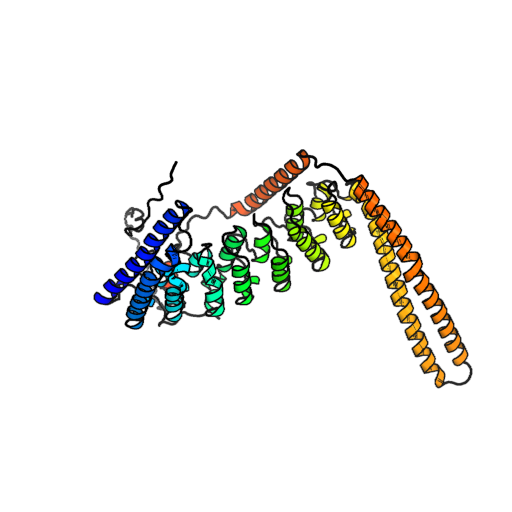92.25 174 LYS A N 1
ATOM 1403 C CA . LYS A 1 174 ? -5.859 5.935 7.679 1.00 92.25 174 LYS A CA 1
ATOM 1404 C C . LYS A 1 174 ? -5.216 6.607 8.901 1.00 92.25 174 LYS A C 1
ATOM 1406 O O . LYS A 1 174 ? -4.709 7.717 8.769 1.00 92.25 174 LYS A O 1
ATOM 1411 N N . CYS A 1 175 ? -5.219 5.975 10.076 1.00 92.31 175 CYS A N 1
ATOM 1412 C CA . CYS A 1 175 ? -4.500 6.479 11.252 1.00 92.31 175 CYS A CA 1
ATOM 1413 C C . CYS A 1 175 ? -2.981 6.459 11.041 1.00 92.31 175 CYS A C 1
ATOM 1415 O O . CYS A 1 175 ? -2.317 7.442 11.364 1.00 92.31 175 CYS A O 1
ATOM 1417 N N . TYR A 1 176 ? -2.435 5.395 10.450 1.00 93.50 176 TYR A N 1
ATOM 1418 C CA . TYR A 1 176 ? -1.013 5.310 10.108 1.00 93.50 176 TYR A CA 1
ATOM 1419 C C . TYR A 1 176 ? -0.586 6.409 9.132 1.00 93.50 176 TYR A C 1
ATOM 1421 O O . TYR A 1 176 ? 0.372 7.128 9.401 1.00 93.50 176 TYR A O 1
ATOM 1429 N N . LEU A 1 177 ? -1.365 6.642 8.075 1.00 90.50 177 LEU A N 1
ATOM 1430 C CA . LEU A 1 177 ? -1.083 7.694 7.089 1.00 90.50 177 LEU A CA 1
ATOM 1431 C C . LEU A 1 177 ? -1.180 9.116 7.654 1.00 90.50 177 LEU A C 1
ATOM 1433 O O . LEU A 1 177 ? -0.654 10.058 7.069 1.00 90.50 177 LEU A O 1
ATOM 1437 N N . LYS A 1 178 ? -1.839 9.283 8.804 1.00 89.81 178 LYS A N 1
ATOM 1438 C CA . LYS A 1 178 ? -1.888 10.542 9.561 1.00 89.81 178 LYS A CA 1
ATOM 1439 C C . LYS A 1 178 ? -0.783 10.648 10.617 1.00 89.81 178 LYS A C 1
ATOM 1441 O O . LYS A 1 178 ? -0.802 11.587 11.407 1.00 89.81 178 LYS A O 1
ATOM 1446 N N . GLY A 1 179 ? 0.130 9.677 10.684 1.00 90.38 179 GLY A N 1
ATOM 1447 C CA . GLY A 1 179 ? 1.169 9.594 11.712 1.00 90.38 179 GLY A CA 1
ATOM 1448 C C . GLY A 1 179 ? 0.636 9.274 13.113 1.00 90.38 179 GLY A C 1
ATOM 1449 O O . GLY A 1 179 ? 1.326 9.507 14.097 1.00 90.38 179 GLY A O 1
ATOM 1450 N N . GLN A 1 180 ? -0.597 8.770 13.223 1.00 90.25 180 GLN A N 1
ATOM 1451 C CA . GLN A 1 180 ? -1.245 8.458 14.503 1.00 90.25 180 GLN A CA 1
ATOM 1452 C C . GLN A 1 180 ? -1.081 6.990 14.914 1.00 90.25 180 GLN A C 1
ATOM 1454 O O . GLN A 1 180 ? -1.485 6.614 16.007 1.00 90.25 180 GLN A O 1
ATOM 1459 N N . CYS A 1 181 ? -0.537 6.154 14.031 1.00 92.38 181 CYS A N 1
ATOM 1460 C CA . CYS A 1 181 ? -0.265 4.739 14.256 1.00 92.38 181 CYS A CA 1
ATOM 1461 C C . CYS A 1 181 ? 1.143 4.427 13.735 1.00 92.38 181 CYS A C 1
ATOM 1463 O O . CYS A 1 181 ? 1.565 5.003 12.731 1.00 92.38 181 CYS A O 1
ATOM 1465 N N . SER A 1 182 ? 1.879 3.538 14.406 1.00 94.06 182 SER A N 1
ATOM 1466 C CA . SER A 1 182 ? 3.234 3.169 13.988 1.00 94.06 182 SER A CA 1
ATOM 1467 C C . SER A 1 182 ? 3.226 2.193 12.810 1.00 94.06 182 SER A C 1
ATOM 1469 O O . SER A 1 182 ? 2.318 1.371 12.668 1.00 94.06 182 SER A O 1
ATOM 1471 N N . LEU A 1 183 ? 4.286 2.235 11.995 1.00 95.12 183 LEU A N 1
ATOM 1472 C CA . LEU A 1 183 ? 4.501 1.271 10.911 1.00 95.12 183 LEU A CA 1
ATOM 1473 C C . LEU A 1 183 ? 4.501 -0.174 11.427 1.00 95.12 183 LEU A C 1
ATOM 1475 O O . LEU A 1 183 ? 3.883 -1.051 10.829 1.00 95.12 183 LEU A O 1
ATOM 1479 N N . GLU A 1 184 ? 5.162 -0.410 12.562 1.00 96.62 184 GLU A N 1
ATOM 1480 C CA . GLU A 1 184 ? 5.239 -1.727 13.197 1.00 96.62 184 GLU A CA 1
ATOM 1481 C C . GLU A 1 184 ? 3.850 -2.272 13.546 1.00 96.62 184 GLU A C 1
ATOM 1483 O O . GLU A 1 184 ? 3.574 -3.441 13.283 1.00 96.62 184 GLU A O 1
ATOM 1488 N N . THR A 1 185 ? 2.946 -1.424 14.050 1.00 95.94 185 THR A N 1
ATOM 1489 C CA . THR A 1 185 ? 1.573 -1.828 14.387 1.00 95.94 185 THR A CA 1
ATOM 1490 C C . THR A 1 185 ? 0.830 -2.322 13.148 1.00 95.94 185 THR A C 1
ATOM 1492 O O . THR A 1 185 ? 0.274 -3.419 13.154 1.00 95.94 185 THR A O 1
ATOM 1495 N N . VAL A 1 186 ? 0.839 -1.536 12.067 1.00 96.81 186 VAL A N 1
ATOM 1496 C CA . VAL A 1 186 ? 0.120 -1.887 10.832 1.00 96.81 186 VAL A CA 1
ATOM 1497 C C . VAL A 1 186 ? 0.731 -3.113 10.161 1.00 96.81 186 VAL A C 1
ATOM 1499 O O . VAL A 1 186 ? 0.003 -3.991 9.701 1.00 96.81 186 VAL A O 1
ATOM 1502 N N . ARG A 1 187 ? 2.063 -3.208 10.136 1.00 97.50 187 ARG A N 1
ATOM 1503 C CA . ARG A 1 187 ? 2.761 -4.367 9.582 1.00 97.50 187 ARG A CA 1
ATOM 1504 C C . ARG A 1 187 ? 2.431 -5.643 10.353 1.00 97.50 187 ARG A C 1
ATOM 1506 O O . ARG A 1 187 ? 1.992 -6.610 9.742 1.00 97.50 187 ARG A O 1
ATOM 1513 N N . THR A 1 188 ? 2.555 -5.611 11.680 1.00 97.94 188 THR A N 1
ATOM 1514 C CA . THR A 1 188 ? 2.230 -6.753 12.552 1.00 97.94 188 THR A CA 1
ATOM 1515 C C . THR A 1 188 ? 0.774 -7.183 12.368 1.00 97.94 188 THR A C 1
ATOM 1517 O O . THR A 1 188 ? 0.480 -8.373 12.320 1.00 97.94 188 THR A O 1
ATOM 1520 N N . PHE A 1 189 ? -0.152 -6.231 12.204 1.00 98.31 189 PHE A N 1
ATOM 1521 C CA . PHE A 1 189 ? -1.548 -6.551 11.914 1.00 98.31 189 PHE A CA 1
ATOM 1522 C C . PHE A 1 189 ? -1.705 -7.375 10.628 1.00 98.31 189 PHE A C 1
ATOM 1524 O O . PHE A 1 189 ? -2.350 -8.419 10.663 1.00 98.31 189 PHE A O 1
ATOM 1531 N N . TYR A 1 190 ? -1.120 -6.941 9.506 1.00 98.12 190 TYR A N 1
ATOM 1532 C CA . TYR A 1 190 ? -1.252 -7.667 8.235 1.00 98.12 190 TYR A CA 1
ATOM 1533 C C . TYR A 1 190 ? -0.426 -8.957 8.185 1.00 98.12 190 TYR A C 1
ATOM 1535 O O . TYR A 1 190 ? -0.755 -9.851 7.412 1.00 98.12 190 TYR A O 1
ATOM 1543 N N . GLU A 1 191 ? 0.609 -9.096 9.016 1.00 97.19 191 GLU A N 1
ATOM 1544 C CA . GLU A 1 191 ? 1.304 -10.374 9.211 1.00 97.19 191 GLU A CA 1
ATOM 1545 C C . GLU A 1 191 ? 0.395 -11.403 9.909 1.00 97.19 191 GLU A C 1
ATOM 1547 O O . GLU A 1 191 ? 0.373 -12.568 9.508 1.00 97.19 191 GLU A O 1
ATOM 1552 N N . TRP A 1 192 ? -0.417 -10.977 10.886 1.00 97.94 192 TRP A N 1
ATOM 1553 C CA . TRP A 1 192 ? -1.416 -11.839 11.532 1.00 97.94 192 TRP A CA 1
ATOM 1554 C C . TRP A 1 192 ? -2.690 -12.040 10.705 1.00 97.94 192 TRP A C 1
ATOM 1556 O O . TRP A 1 192 ? -3.301 -13.108 10.759 1.00 97.94 192 TRP A O 1
ATOM 1566 N N . TYR A 1 193 ? -3.095 -11.032 9.933 1.00 97.81 193 TYR A N 1
ATOM 1567 C CA . TYR A 1 193 ? -4.317 -11.039 9.130 1.00 97.81 193 TYR A CA 1
ATOM 1568 C C . TYR A 1 193 ? -4.052 -10.624 7.670 1.00 97.81 193 TYR A C 1
ATOM 1570 O O . TYR A 1 193 ? -4.490 -9.557 7.225 1.00 97.81 193 TYR A O 1
ATOM 1578 N N . PRO A 1 194 ? -3.361 -11.470 6.880 1.00 97.06 194 PRO A N 1
ATOM 1579 C CA . PRO A 1 194 ? -2.974 -11.141 5.505 1.00 97.06 194 PRO A CA 1
ATOM 1580 C C . PRO A 1 194 ? -4.170 -10.997 4.557 1.00 97.06 194 PRO A C 1
ATOM 1582 O O . PRO A 1 194 ? -4.096 -10.247 3.587 1.00 97.06 194 PRO A O 1
ATOM 1585 N N . GLN A 1 195 ? -5.296 -11.658 4.856 1.00 96.38 195 GLN A N 1
ATOM 1586 C CA . GLN A 1 195 ? -6.541 -11.510 4.095 1.00 96.38 195 GLN A CA 1
ATOM 1587 C C . GLN A 1 195 ? -7.027 -10.053 4.063 1.00 96.38 195 GLN A C 1
ATOM 1589 O O . GLN A 1 195 ? -7.584 -9.634 3.054 1.00 96.38 195 GLN A O 1
ATOM 1594 N N . GLY A 1 196 ? -6.738 -9.256 5.100 1.00 96.38 196 GLY A N 1
ATOM 1595 C CA . GLY A 1 196 ? -7.097 -7.838 5.140 1.00 96.38 196 GLY A CA 1
ATOM 1596 C C . GLY A 1 196 ? -6.495 -7.014 3.996 1.00 96.38 196 GLY A C 1
ATOM 1597 O O . GLY A 1 196 ? -7.063 -5.999 3.616 1.00 96.38 196 GLY A O 1
ATOM 1598 N N . LEU A 1 197 ? -5.388 -7.445 3.377 1.00 96.81 197 LEU A N 1
ATOM 1599 C CA . LEU A 1 197 ? -4.843 -6.763 2.192 1.00 96.81 197 LEU A CA 1
ATOM 1600 C C . LEU A 1 197 ? -5.762 -6.872 0.963 1.00 96.81 197 LEU A C 1
ATOM 1602 O O . LEU A 1 197 ? -5.680 -6.034 0.069 1.00 96.81 197 LEU A O 1
ATOM 1606 N N . GLN A 1 198 ? -6.641 -7.876 0.942 1.00 95.88 198 GLN A N 1
ATOM 1607 C CA . GLN A 1 198 ? -7.608 -8.150 -0.126 1.00 95.88 198 GLN A CA 1
ATOM 1608 C C . GLN A 1 198 ? -8.988 -7.551 0.173 1.00 95.88 198 GLN A C 1
ATOM 1610 O O . GLN A 1 198 ? -9.901 -7.641 -0.647 1.00 95.88 198 GLN A O 1
ATOM 1615 N N . GLU A 1 199 ? -9.173 -6.972 1.358 1.00 94.44 199 GLU A N 1
ATOM 1616 C CA . GLU A 1 199 ? -10.449 -6.415 1.783 1.00 94.44 199 GLU A CA 1
ATOM 1617 C C . GLU A 1 199 ? -10.559 -4.956 1.338 1.00 94.44 199 GLU A C 1
ATOM 1619 O O . GLU A 1 199 ? -9.665 -4.138 1.568 1.00 94.44 199 GLU A O 1
ATOM 1624 N N . LYS A 1 200 ? -11.682 -4.629 0.697 1.00 91.81 200 LYS A N 1
ATOM 1625 C CA . LYS A 1 200 ? -12.014 -3.268 0.278 1.00 91.81 200 LYS A CA 1
ATOM 1626 C C . LYS A 1 200 ? -13.011 -2.647 1.234 1.00 91.81 200 LYS A C 1
ATOM 1628 O O . LYS A 1 200 ? -13.882 -3.324 1.778 1.00 91.81 200 LYS A O 1
ATOM 1633 N N . ASN A 1 201 ? -12.939 -1.331 1.380 1.00 85.31 201 ASN A N 1
ATOM 1634 C CA . ASN A 1 201 ? -14.039 -0.605 1.993 1.00 85.31 201 ASN A CA 1
ATOM 1635 C C . ASN A 1 201 ? -15.277 -0.691 1.083 1.00 85.31 201 ASN A C 1
ATOM 1637 O O . ASN A 1 201 ? -15.182 -0.381 -0.103 1.00 85.31 201 ASN A O 1
ATOM 1641 N N . SER A 1 202 ? -16.428 -1.128 1.603 1.00 77.50 202 SER A N 1
ATOM 1642 C CA . SER A 1 202 ? -17.644 -1.171 0.780 1.00 77.50 202 SER A CA 1
ATOM 1643 C C . SER A 1 202 ? -18.147 0.249 0.467 1.00 77.50 202 SER A C 1
ATOM 1645 O O . SER A 1 202 ? -17.996 1.145 1.308 1.00 77.50 202 SER A O 1
ATOM 1647 N N . PRO A 1 203 ? -18.779 0.462 -0.706 1.00 65.88 203 PRO A N 1
ATOM 1648 C CA . PRO A 1 203 ? -19.421 1.728 -1.065 1.00 65.88 203 PRO A CA 1
ATOM 1649 C C . PRO A 1 203 ? -20.441 2.186 -0.001 1.00 65.88 203 PRO A C 1
ATOM 1651 O O . PRO A 1 203 ? -20.956 1.358 0.757 1.00 65.88 203 PRO A O 1
ATOM 1654 N N . PRO A 1 204 ? -20.734 3.499 0.096 1.00 59.31 204 PRO A N 1
ATOM 1655 C CA . PRO A 1 204 ? -20.603 4.515 -0.963 1.00 59.31 204 PRO A CA 1
ATOM 1656 C C . PRO A 1 204 ? -19.237 5.208 -1.055 1.00 59.31 204 PRO A C 1
ATOM 1658 O O . PRO A 1 204 ? -18.942 5.843 -2.059 1.00 59.31 204 PRO A O 1
ATOM 1661 N N . HIS A 1 205 ? -18.387 5.073 -0.038 1.00 57.16 205 HIS A N 1
ATOM 1662 C CA . HIS A 1 205 ? -17.128 5.809 0.035 1.00 57.16 205 HIS A CA 1
ATOM 1663 C C . HIS A 1 205 ? -15.971 4.933 -0.436 1.00 57.16 205 HIS A C 1
ATOM 1665 O O . HIS A 1 205 ? -15.440 4.163 0.363 1.00 57.16 205 HIS A O 1
ATOM 1671 N N . GLU A 1 206 ? -15.626 5.077 -1.716 1.00 67.75 206 GLU A N 1
ATOM 1672 C CA . GLU A 1 206 ? -14.357 4.670 -2.330 1.00 67.75 206 GLU A CA 1
ATOM 1673 C C . GLU A 1 206 ? -13.951 3.214 -2.024 1.00 67.75 206 GLU A C 1
ATOM 1675 O O . GLU A 1 206 ? -13.427 2.869 -0.960 1.00 67.75 206 GLU A O 1
ATOM 1680 N N . SER A 1 207 ? -14.178 2.336 -3.001 1.00 74.94 207 SER A N 1
ATOM 1681 C CA . SER A 1 207 ? -13.813 0.919 -2.943 1.00 74.94 207 SER A CA 1
ATOM 1682 C C . SER A 1 207 ? -12.294 0.733 -3.065 1.00 74.94 207 SER A C 1
ATOM 1684 O O . SER A 1 207 ? -11.801 0.312 -4.108 1.00 74.94 207 SER A O 1
ATOM 1686 N N . VAL A 1 208 ? -11.567 1.035 -1.989 1.00 88.06 208 VAL A N 1
ATOM 1687 C CA . VAL A 1 208 ? -10.106 1.195 -1.993 1.00 88.06 208 VAL A CA 1
ATOM 1688 C C . VAL A 1 208 ? -9.446 0.128 -1.115 1.00 88.06 208 VAL A C 1
ATOM 1690 O O . VAL A 1 208 ? -9.842 -0.074 0.039 1.00 88.06 208 VAL A O 1
ATOM 1693 N N . TYR A 1 209 ? -8.436 -0.559 -1.657 1.00 94.12 209 TYR A N 1
ATOM 1694 C CA . TYR A 1 209 ? -7.578 -1.476 -0.896 1.00 94.12 209 TYR A CA 1
ATOM 1695 C C . TYR A 1 209 ? -6.663 -0.721 0.088 1.00 94.12 209 TYR A C 1
ATOM 1697 O O . TYR A 1 209 ? -6.354 0.455 -0.122 1.00 94.12 209 TYR A O 1
ATOM 1705 N N . PRO A 1 210 ? -6.118 -1.383 1.128 1.00 94.69 210 PRO A N 1
ATOM 1706 C CA . PRO A 1 210 ? -5.120 -0.769 2.003 1.00 94.69 210 PRO A CA 1
ATOM 1707 C C . PRO A 1 210 ? -3.912 -0.184 1.265 1.00 94.69 210 PRO A C 1
ATOM 1709 O O . PRO A 1 210 ? -3.428 0.882 1.640 1.00 94.69 210 PRO A O 1
ATOM 1712 N N . LEU A 1 211 ? -3.444 -0.869 0.215 1.00 94.56 211 LEU A N 1
ATOM 1713 C CA . LEU A 1 211 ? -2.320 -0.417 -0.605 1.00 94.56 211 LEU A CA 1
ATOM 1714 C C . LEU A 1 211 ? -2.642 0.893 -1.331 1.00 94.56 211 LEU A C 1
ATOM 1716 O O . LEU A 1 211 ? -1.814 1.792 -1.370 1.00 94.56 211 LEU A O 1
ATOM 1720 N N . SER A 1 212 ? -3.857 1.015 -1.851 1.00 90.94 212 SER A N 1
ATOM 1721 C CA . SER A 1 212 ? -4.335 2.197 -2.563 1.00 90.94 212 SER A CA 1
ATOM 1722 C C . SER A 1 212 ? -4.428 3.421 -1.647 1.00 90.94 212 SER A C 1
ATOM 1724 O O . SER A 1 212 ? -3.964 4.497 -2.011 1.00 90.94 212 SER A O 1
ATOM 1726 N N . LEU A 1 213 ? -4.891 3.243 -0.401 1.00 88.94 213 LEU A N 1
ATOM 1727 C CA . LEU A 1 213 ? -4.887 4.316 0.606 1.00 88.94 213 LEU A CA 1
ATOM 1728 C C . LEU A 1 213 ? -3.486 4.855 0.880 1.00 88.94 213 LEU A C 1
ATOM 1730 O O . LEU A 1 213 ? -3.337 6.022 1.231 1.00 88.94 213 LEU A O 1
ATOM 1734 N N . TYR A 1 214 ? -2.464 4.010 0.746 1.00 85.38 214 TYR A N 1
ATOM 1735 C CA . TYR A 1 214 ? -1.083 4.377 1.034 1.00 85.38 214 TYR A CA 1
ATOM 1736 C C . TYR A 1 214 ? -0.600 5.578 0.221 1.00 85.38 214 TYR A C 1
ATOM 1738 O O . TYR A 1 214 ? 0.208 6.365 0.707 1.00 85.38 214 TYR A O 1
ATOM 1746 N N . CYS A 1 215 ? -1.122 5.729 -0.994 1.00 82.25 215 CYS A N 1
ATOM 1747 C CA . CYS A 1 215 ? -0.743 6.788 -1.919 1.00 82.25 215 CYS A CA 1
ATOM 1748 C C . CYS A 1 215 ? -1.590 8.065 -1.787 1.00 82.25 215 CYS A C 1
ATOM 1750 O O . CYS A 1 215 ? -1.259 9.067 -2.419 1.00 82.25 215 CYS A O 1
ATOM 1752 N N . ASP A 1 216 ? -2.626 8.048 -0.942 1.00 77.44 216 ASP A N 1
ATOM 1753 C CA . ASP A 1 216 ? -3.492 9.201 -0.647 1.00 77.44 216 ASP A CA 1
ATOM 1754 C C . ASP A 1 216 ? -3.081 9.935 0.646 1.00 77.44 216 ASP A C 1
ATOM 1756 O O . ASP A 1 216 ? -3.639 10.973 1.005 1.00 77.44 216 ASP A O 1
ATOM 1760 N N . GLY A 1 217 ? -2.126 9.384 1.401 1.00 72.94 217 GLY A N 1
ATOM 1761 C CA . GLY A 1 217 ? -1.667 9.957 2.663 1.00 72.94 217 GLY A CA 1
ATOM 1762 C C . GLY A 1 217 ? -0.788 11.198 2.489 1.00 72.94 217 GLY A C 1
ATOM 1763 O O . GLY A 1 217 ? 0.019 11.286 1.573 1.00 72.94 217 GLY A O 1
ATOM 1764 N N . SER A 1 218 ? -0.873 12.133 3.442 1.00 69.31 218 SER A N 1
ATOM 1765 C CA . SER A 1 218 ? 0.073 13.256 3.551 1.00 69.31 218 SER A CA 1
ATOM 1766 C C . SER A 1 218 ? 1.419 12.851 4.163 1.00 69.31 218 SER A C 1
ATOM 1768 O O . SER A 1 218 ? 2.365 13.636 4.157 1.00 69.31 218 SER A O 1
ATOM 1770 N N . ALA A 1 219 ? 1.490 11.669 4.784 1.00 73.00 219 ALA A N 1
ATOM 1771 C CA . ALA A 1 219 ? 2.725 11.137 5.340 1.00 73.00 219 ALA A CA 1
ATOM 1772 C C . ALA A 1 219 ? 3.610 10.552 4.239 1.00 73.00 219 ALA A C 1
ATOM 1774 O O . ALA A 1 219 ? 3.126 9.978 3.266 1.00 73.00 219 ALA A O 1
ATOM 1775 N N . TYR A 1 220 ? 4.922 10.657 4.435 1.00 81.75 220 TYR A N 1
ATOM 1776 C CA . TYR A 1 220 ? 5.886 10.050 3.533 1.00 81.75 220 TYR A CA 1
ATOM 1777 C C . TYR A 1 220 ? 5.731 8.526 3.520 1.00 81.75 220 TYR A C 1
ATOM 1779 O O . TYR A 1 220 ? 5.755 7.913 4.592 1.00 81.75 220 TYR A O 1
ATOM 1787 N N . PRO A 1 221 ? 5.591 7.912 2.336 1.00 86.44 221 PRO A N 1
ATOM 1788 C CA . PRO A 1 221 ? 5.495 6.468 2.232 1.00 86.44 221 PRO A CA 1
ATOM 1789 C C . PRO A 1 221 ? 6.830 5.818 2.613 1.00 86.44 221 PRO A C 1
ATOM 1791 O O . PRO A 1 221 ? 7.879 6.250 2.155 1.00 86.44 221 PRO A O 1
ATOM 1794 N N . ASP A 1 222 ? 6.781 4.752 3.404 1.00 94.00 222 ASP A N 1
ATOM 1795 C CA . ASP A 1 222 ? 7.856 3.775 3.581 1.00 94.00 222 ASP A CA 1
ATOM 1796 C C . ASP A 1 222 ? 7.843 2.794 2.397 1.00 94.00 222 ASP A C 1
ATOM 1798 O O . ASP A 1 222 ? 6.903 2.016 2.191 1.00 94.00 222 ASP A O 1
ATOM 1802 N N . ALA A 1 223 ? 8.893 2.837 1.576 1.00 95.94 223 ALA A N 1
ATOM 1803 C CA . ALA A 1 223 ? 8.931 2.045 0.354 1.00 95.94 223 ALA A CA 1
ATOM 1804 C C . ALA A 1 223 ? 8.984 0.539 0.617 1.00 95.94 223 ALA A C 1
ATOM 1806 O O . ALA A 1 223 ? 8.425 -0.234 -0.159 1.00 95.94 223 ALA A O 1
ATOM 1807 N N . ASP A 1 224 ? 9.661 0.101 1.680 1.00 97.44 224 ASP A N 1
ATOM 1808 C CA . ASP A 1 224 ? 9.796 -1.325 1.977 1.00 97.44 224 ASP A CA 1
ATOM 1809 C C . ASP A 1 224 ? 8.458 -1.935 2.380 1.00 97.44 224 ASP A C 1
ATOM 1811 O O . ASP A 1 224 ? 8.133 -3.048 1.960 1.00 97.44 224 ASP A O 1
ATOM 1815 N N . PHE A 1 225 ? 7.651 -1.193 3.133 1.00 96.44 225 PHE A N 1
ATOM 1816 C CA . PHE A 1 225 ? 6.312 -1.612 3.498 1.00 96.44 225 PHE A CA 1
ATOM 1817 C C . PHE A 1 225 ? 5.350 -1.607 2.309 1.00 96.44 225 PHE A C 1
ATOM 1819 O O . PHE A 1 225 ? 4.621 -2.584 2.130 1.00 96.44 225 PHE A O 1
ATOM 1826 N N . PHE A 1 226 ? 5.397 -0.583 1.447 1.00 96.62 226 PHE A N 1
ATOM 1827 C CA . PHE A 1 226 ? 4.634 -0.580 0.193 1.00 96.62 226 PHE A CA 1
ATOM 1828 C C . PHE A 1 226 ? 4.967 -1.804 -0.667 1.00 96.62 226 PHE A C 1
ATOM 1830 O O . PHE A 1 226 ? 4.077 -2.554 -1.066 1.00 96.62 226 PHE A O 1
ATOM 1837 N N . ILE A 1 227 ? 6.261 -2.039 -0.914 1.00 98.00 227 ILE A N 1
ATOM 1838 C CA . ILE A 1 227 ? 6.745 -3.164 -1.723 1.00 98.00 227 ILE A CA 1
ATOM 1839 C C . ILE A 1 227 ? 6.334 -4.493 -1.090 1.00 98.00 227 ILE A C 1
ATOM 1841 O O . ILE A 1 227 ? 5.967 -5.429 -1.800 1.00 98.00 227 ILE A O 1
ATOM 1845 N N . TRP A 1 228 ? 6.391 -4.599 0.239 1.00 98.00 228 TRP A N 1
ATOM 1846 C CA . TRP A 1 228 ? 5.939 -5.790 0.945 1.00 98.00 228 TRP A CA 1
ATOM 1847 C C . TRP A 1 228 ? 4.444 -6.044 0.712 1.00 98.00 228 TRP A C 1
ATOM 1849 O O . TRP A 1 228 ? 4.102 -7.143 0.282 1.00 98.00 228 TRP A O 1
ATOM 1859 N N . MET A 1 229 ? 3.574 -5.043 0.900 1.00 97.50 229 MET A N 1
ATOM 1860 C CA . MET A 1 229 ? 2.128 -5.175 0.659 1.00 97.50 229 MET A CA 1
ATOM 1861 C C . MET A 1 229 ? 1.821 -5.538 -0.800 1.00 97.50 229 MET A C 1
ATOM 1863 O O . MET A 1 229 ? 1.072 -6.480 -1.048 1.00 97.50 229 MET A O 1
ATOM 1867 N N . ALA A 1 230 ? 2.454 -4.854 -1.757 1.00 97.50 230 ALA A N 1
ATOM 1868 C CA . ALA A 1 230 ? 2.298 -5.127 -3.185 1.00 97.50 230 ALA A CA 1
ATOM 1869 C C . ALA A 1 230 ? 2.731 -6.554 -3.560 1.00 97.50 230 ALA A C 1
ATOM 1871 O O . ALA A 1 230 ? 2.113 -7.191 -4.402 1.00 97.50 230 ALA A O 1
ATOM 1872 N N . LYS A 1 231 ? 3.762 -7.102 -2.905 1.00 97.38 231 LYS A N 1
ATOM 1873 C CA . LYS A 1 231 ? 4.169 -8.502 -3.100 1.00 97.38 231 LYS A CA 1
ATOM 1874 C C . LYS A 1 231 ? 3.214 -9.504 -2.456 1.00 97.38 231 LYS A C 1
ATOM 1876 O O . LYS A 1 231 ? 3.096 -10.613 -2.966 1.00 97.38 231 LYS A O 1
ATOM 1881 N N . GLN A 1 232 ? 2.578 -9.150 -1.338 1.00 97.19 232 GLN A N 1
ATOM 1882 C CA . GLN A 1 232 ? 1.583 -10.013 -0.696 1.00 97.19 232 GLN A CA 1
ATOM 1883 C C . GLN A 1 232 ? 0.281 -10.079 -1.501 1.00 97.19 232 GLN A C 1
ATOM 1885 O O . GLN A 1 232 ? -0.338 -11.139 -1.558 1.00 97.19 232 GLN A O 1
ATOM 1890 N N . PHE A 1 233 ? -0.126 -8.969 -2.125 1.00 97.25 233 PHE A N 1
ATOM 1891 C CA . PHE A 1 233 ? -1.330 -8.909 -2.950 1.00 97.25 233 PHE A CA 1
ATOM 1892 C C . PHE A 1 233 ? -1.133 -8.006 -4.187 1.00 97.25 233 PHE A C 1
ATOM 1894 O O . PHE A 1 233 ? -1.503 -6.827 -4.167 1.00 97.25 233 PHE A O 1
ATOM 1901 N N . PRO A 1 234 ? -0.530 -8.547 -5.265 1.00 96.94 234 PRO A N 1
ATOM 1902 C CA . PRO A 1 234 ? -0.187 -7.798 -6.478 1.00 96.94 234 PRO A CA 1
ATOM 1903 C C . PRO A 1 234 ? -1.375 -7.158 -7.194 1.00 96.94 234 PRO A C 1
ATOM 1905 O O . PRO A 1 234 ? -1.227 -6.108 -7.816 1.00 96.94 234 PRO A O 1
ATOM 1908 N N . GLU A 1 235 ? -2.559 -7.761 -7.112 1.00 95.81 235 GLU A N 1
ATOM 1909 C CA . GLU A 1 235 ? -3.768 -7.277 -7.776 1.00 95.81 235 GLU A CA 1
ATOM 1910 C C . GLU A 1 235 ? -4.185 -5.886 -7.281 1.00 95.81 235 GLU A C 1
ATOM 1912 O O . GLU A 1 235 ? -4.708 -5.098 -8.066 1.00 95.81 235 GLU A O 1
ATOM 1917 N N . ALA A 1 236 ? -3.894 -5.535 -6.021 1.00 95.19 236 ALA A N 1
ATOM 1918 C CA . ALA A 1 236 ? -4.181 -4.201 -5.493 1.00 95.19 236 ALA A CA 1
ATOM 1919 C C . ALA A 1 236 ? -3.360 -3.085 -6.158 1.00 95.19 236 ALA A C 1
ATOM 1921 O O . ALA A 1 236 ? -3.760 -1.926 -6.097 1.00 95.19 236 ALA A O 1
ATOM 1922 N N . VAL A 1 237 ? -2.232 -3.404 -6.802 1.00 96.12 237 VAL A N 1
ATOM 1923 C CA . VAL A 1 237 ? -1.423 -2.416 -7.539 1.00 96.12 237 VAL A CA 1
ATOM 1924 C C . VAL A 1 237 ? -2.153 -1.934 -8.801 1.00 96.12 237 VAL A C 1
ATOM 1926 O O . VAL A 1 237 ? -1.959 -0.801 -9.236 1.00 96.12 237 VAL A O 1
ATOM 1929 N N . TYR A 1 238 ? -3.003 -2.788 -9.373 1.00 95.00 238 TYR A N 1
ATOM 1930 C CA . TYR A 1 238 ? -3.802 -2.506 -10.567 1.00 95.00 238 TYR A CA 1
ATOM 1931 C C . TYR A 1 238 ? -5.182 -1.946 -10.239 1.00 95.00 238 TYR A C 1
ATOM 1933 O O . TYR A 1 238 ? -5.981 -1.717 -11.145 1.00 95.00 238 TYR A O 1
ATOM 1941 N N . ASP A 1 239 ? -5.487 -1.770 -8.953 1.00 91.94 239 ASP A N 1
ATOM 1942 C CA . ASP A 1 239 ? -6.759 -1.195 -8.567 1.00 91.94 239 ASP A CA 1
ATOM 1943 C C . ASP A 1 239 ? -6.810 0.274 -8.956 1.00 91.94 239 ASP A C 1
ATOM 1945 O O . ASP A 1 239 ? -5.839 1.025 -8.819 1.00 91.94 239 ASP A O 1
ATOM 1949 N N . GLU A 1 240 ? -7.976 0.667 -9.436 1.00 87.88 240 GLU A N 1
ATOM 1950 C CA . GLU A 1 240 ? -8.251 2.045 -9.772 1.00 87.88 240 GLU A CA 1
ATOM 1951 C C . GLU A 1 240 ? -8.343 2.858 -8.476 1.00 87.88 240 GLU A C 1
ATOM 1953 O O . GLU A 1 240 ? -9.137 2.560 -7.580 1.00 87.88 240 GLU A O 1
ATOM 1958 N N . LEU A 1 241 ? -7.473 3.858 -8.354 1.00 88.81 241 LEU A N 1
ATOM 1959 C CA . LEU A 1 241 ? -7.455 4.773 -7.224 1.00 88.81 241 LEU A CA 1
ATOM 1960 C C . LEU A 1 241 ? -8.602 5.778 -7.332 1.00 88.81 241 LEU A C 1
ATOM 1962 O O . LEU A 1 241 ? -9.325 5.859 -8.331 1.00 88.81 241 LEU A O 1
ATOM 1966 N N . ASN A 1 242 ? -8.718 6.607 -6.302 1.00 80.25 242 ASN A N 1
ATOM 1967 C CA . ASN A 1 242 ? -9.616 7.745 -6.307 1.00 80.25 242 ASN A CA 1
ATOM 1968 C C . ASN A 1 242 ? -9.438 8.592 -7.575 1.00 80.25 242 ASN A C 1
ATOM 1970 O O . ASN A 1 242 ? -8.328 8.775 -8.084 1.00 80.25 242 ASN A O 1
ATOM 1974 N N . LEU A 1 243 ? -10.569 9.069 -8.104 1.00 79.44 243 LEU A N 1
ATOM 1975 C CA . LEU A 1 243 ? -10.675 9.809 -9.367 1.00 79.44 243 LEU A CA 1
ATOM 1976 C C . LEU A 1 243 ? -10.322 9.006 -10.623 1.00 79.44 243 LEU A C 1
ATOM 1978 O O . LEU A 1 243 ? -10.304 9.573 -11.709 1.00 79.44 243 LEU A O 1
ATOM 1982 N N . GLY A 1 244 ? -10.056 7.710 -10.519 1.00 86.81 244 GLY A N 1
ATOM 1983 C CA . GLY A 1 244 ? -9.777 6.867 -11.670 1.00 86.81 244 GLY A CA 1
ATOM 1984 C C . GLY A 1 244 ? -8.314 6.775 -12.083 1.00 86.81 244 GLY A C 1
ATOM 1985 O O . GLY A 1 244 ? -8.009 6.395 -13.213 1.00 86.81 244 GLY A O 1
ATOM 1986 N N . ARG A 1 245 ? -7.395 7.153 -11.192 1.00 89.25 245 ARG A N 1
ATOM 1987 C CA . ARG A 1 245 ? -5.954 7.091 -11.459 1.00 89.25 245 ARG A CA 1
ATOM 1988 C C . ARG A 1 245 ? -5.419 5.673 -11.283 1.00 89.25 245 ARG A C 1
ATOM 1990 O O . ARG A 1 245 ? -5.862 4.932 -10.412 1.00 89.25 245 ARG A O 1
ATOM 1997 N N . THR A 1 246 ? -4.396 5.317 -12.047 1.00 93.44 246 THR A N 1
ATOM 1998 C CA . THR A 1 246 ? -3.575 4.140 -11.751 1.00 93.44 246 THR A CA 1
ATOM 1999 C C . THR A 1 246 ? -2.586 4.453 -10.627 1.00 93.44 246 THR A C 1
ATOM 2001 O O . THR A 1 246 ? -2.191 5.606 -10.418 1.00 93.44 246 THR A O 1
ATOM 2004 N N . MET A 1 247 ? -2.112 3.415 -9.935 1.00 95.12 247 MET A N 1
ATOM 2005 C CA . MET A 1 247 ? -1.060 3.541 -8.919 1.00 95.12 247 MET A CA 1
ATOM 2006 C C . MET A 1 247 ? 0.184 4.268 -9.452 1.00 95.12 247 MET A C 1
ATOM 2008 O O . MET A 1 247 ? 0.750 5.133 -8.786 1.00 95.12 247 MET A O 1
ATOM 2012 N N . MET A 1 248 ? 0.596 3.956 -10.685 1.00 95.69 248 MET A N 1
ATOM 2013 C CA . MET A 1 248 ? 1.755 4.589 -11.316 1.00 95.69 248 MET A CA 1
ATOM 2014 C C . MET A 1 248 ? 1.526 6.082 -11.569 1.00 95.69 248 MET A C 1
ATOM 2016 O O . MET A 1 248 ? 2.430 6.880 -11.322 1.00 95.69 248 MET A O 1
ATOM 2020 N N . GLN A 1 249 ? 0.331 6.470 -12.031 1.00 92.62 249 GLN A N 1
ATOM 2021 C CA . GLN A 1 249 ? -0.016 7.881 -12.208 1.00 92.62 249 GLN A CA 1
ATOM 2022 C C . GLN A 1 249 ? 0.088 8.620 -10.873 1.00 92.62 249 GLN A C 1
ATOM 2024 O O . GLN A 1 249 ? 0.795 9.622 -10.802 1.00 92.62 249 GLN A O 1
ATOM 2029 N N . GLN A 1 250 ? -0.531 8.096 -9.811 1.00 92.00 250 GLN A N 1
ATOM 2030 C CA . GLN A 1 250 ? -0.495 8.727 -8.491 1.00 92.00 250 GLN A CA 1
ATOM 2031 C C . GLN A 1 250 ? 0.940 8.927 -7.990 1.00 92.00 250 GLN A C 1
ATOM 2033 O O . GLN A 1 250 ? 1.290 10.033 -7.591 1.00 92.00 250 GLN A O 1
ATOM 2038 N N . ILE A 1 251 ? 1.805 7.912 -8.103 1.00 93.94 251 ILE A N 1
ATOM 2039 C CA . ILE A 1 251 ? 3.222 8.038 -7.727 1.00 93.94 251 ILE A CA 1
ATOM 2040 C C . ILE A 1 251 ? 3.948 9.095 -8.573 1.00 93.94 251 ILE A C 1
ATOM 2042 O O . ILE A 1 251 ? 4.719 9.882 -8.025 1.00 93.94 251 ILE A O 1
ATOM 2046 N N . CYS A 1 252 ? 3.700 9.160 -9.886 1.00 92.94 252 CYS A N 1
ATOM 2047 C CA . CYS A 1 252 ? 4.301 10.187 -10.743 1.00 92.94 252 CYS A CA 1
ATOM 2048 C C . CYS A 1 252 ? 3.846 11.598 -10.352 1.00 92.94 252 CYS A C 1
ATOM 2050 O O . CYS A 1 252 ? 4.674 12.501 -10.297 1.00 92.94 252 CYS A O 1
ATOM 2052 N N . PHE A 1 253 ? 2.568 11.786 -10.017 1.00 88.38 253 PHE A N 1
ATOM 2053 C CA . PHE A 1 253 ? 2.064 13.065 -9.510 1.00 88.38 253 PHE A CA 1
ATOM 2054 C C . PHE A 1 253 ? 2.667 13.420 -8.146 1.00 88.38 253 PHE A C 1
ATOM 2056 O O . PHE A 1 253 ? 3.097 14.555 -7.944 1.00 88.38 253 PHE A O 1
ATOM 2063 N N . SER A 1 254 ? 2.798 12.459 -7.227 1.00 88.88 254 SER A N 1
ATOM 2064 C CA . SER A 1 254 ? 3.469 12.689 -5.942 1.00 88.88 254 SER A CA 1
ATOM 2065 C C . SER A 1 254 ? 4.941 13.085 -6.114 1.00 88.88 254 SER A C 1
ATOM 2067 O O . SER A 1 254 ? 5.446 13.908 -5.352 1.00 88.88 254 SER A O 1
ATOM 2069 N N . LEU A 1 255 ? 5.628 12.549 -7.129 1.00 89.75 255 LEU A N 1
ATOM 2070 C CA . LEU A 1 255 ? 7.009 12.911 -7.467 1.00 89.75 255 LEU A CA 1
ATOM 2071 C C . LEU A 1 255 ? 7.157 14.344 -8.012 1.00 89.75 255 LEU A C 1
ATOM 2073 O O . LEU A 1 255 ? 8.242 14.917 -7.897 1.00 89.75 255 LEU A O 1
ATOM 2077 N N . LEU A 1 256 ? 6.096 14.926 -8.582 1.00 86.25 256 LEU A N 1
ATOM 2078 C CA . LEU A 1 256 ? 6.097 16.323 -9.035 1.00 86.25 256 LEU A CA 1
ATOM 2079 C C . LEU A 1 256 ? 6.019 17.316 -7.882 1.00 86.25 256 LEU A C 1
ATOM 2081 O O . LEU A 1 256 ? 6.541 18.431 -8.001 1.00 86.25 256 LEU A O 1
ATOM 2085 N N . SER A 1 257 ? 5.414 16.903 -6.765 1.00 81.56 257 SER A N 1
ATOM 2086 C CA . SER A 1 257 ? 5.330 17.733 -5.570 1.00 81.56 257 SER A CA 1
ATOM 2087 C C . SER A 1 257 ? 6.720 18.211 -5.137 1.00 81.56 257 SER A C 1
ATOM 2089 O O . SER A 1 257 ? 7.747 17.564 -5.364 1.00 81.56 257 SER A O 1
ATOM 2091 N N . THR A 1 258 ? 6.768 19.362 -4.471 1.00 71.25 258 THR A N 1
ATOM 2092 C CA . THR A 1 258 ? 8.016 19.919 -3.922 1.00 71.25 258 THR A CA 1
ATOM 2093 C C . THR A 1 258 ? 8.646 19.030 -2.844 1.00 71.25 258 THR A C 1
ATOM 2095 O O . THR A 1 258 ? 9.771 19.284 -2.415 1.00 71.25 258 THR A O 1
ATOM 2098 N N . ILE A 1 259 ? 7.942 17.974 -2.426 1.00 74.75 259 ILE A N 1
ATOM 2099 C CA . ILE A 1 259 ? 8.263 17.138 -1.281 1.00 74.75 259 ILE A CA 1
ATOM 2100 C C . ILE A 1 259 ? 8.412 15.665 -1.702 1.00 74.75 259 ILE A C 1
ATOM 2102 O O . ILE A 1 259 ? 7.809 14.759 -1.126 1.00 74.75 259 ILE A O 1
ATOM 2106 N N . TRP A 1 260 ? 9.220 15.408 -2.732 1.00 84.31 260 TRP A N 1
ATOM 2107 C CA . TRP A 1 260 ? 9.567 14.039 -3.111 1.00 84.31 260 TRP A CA 1
ATOM 2108 C C . TRP A 1 260 ? 10.476 13.384 -2.060 1.00 84.31 260 TRP A C 1
ATOM 2110 O O . TRP A 1 260 ? 11.265 14.046 -1.381 1.00 84.31 260 TRP A O 1
ATOM 2120 N N . THR A 1 261 ? 10.404 12.056 -1.951 1.00 89.31 261 THR A N 1
ATOM 2121 C CA . THR A 1 261 ? 11.255 11.269 -1.049 1.00 89.31 261 THR A CA 1
ATOM 2122 C C . THR A 1 261 ? 12.015 10.178 -1.798 1.00 89.31 261 THR A C 1
ATOM 2124 O O . THR A 1 261 ? 11.542 9.688 -2.829 1.00 89.31 261 THR A O 1
ATOM 2127 N N . PRO A 1 262 ? 13.180 9.734 -1.285 1.00 94.06 262 PRO A N 1
ATOM 2128 C CA . PRO A 1 262 ? 13.867 8.553 -1.808 1.00 94.06 262 PRO A CA 1
ATOM 2129 C C . PRO A 1 262 ? 12.971 7.306 -1.861 1.00 94.06 262 PRO A C 1
ATOM 2131 O O . PRO A 1 262 ? 13.131 6.468 -2.748 1.00 94.06 262 PRO A O 1
ATOM 2134 N N . ASP A 1 263 ? 12.002 7.202 -0.950 1.00 94.50 263 ASP A N 1
ATOM 2135 C CA . ASP A 1 263 ? 11.043 6.103 -0.916 1.00 94.50 263 ASP A CA 1
ATOM 2136 C C . ASP A 1 263 ? 10.063 6.127 -2.094 1.00 94.50 263 ASP A C 1
ATOM 2138 O O . ASP A 1 263 ? 9.844 5.087 -2.711 1.00 94.50 263 ASP A O 1
ATOM 2142 N N . LEU A 1 264 ? 9.551 7.294 -2.501 1.00 93.81 264 LEU A N 1
ATOM 2143 C CA . LEU A 1 264 ? 8.725 7.404 -3.713 1.00 93.81 264 LEU A CA 1
ATOM 2144 C C . LEU A 1 264 ? 9.488 6.952 -4.963 1.00 93.81 264 LEU A C 1
ATOM 2146 O O . LEU A 1 264 ? 8.951 6.226 -5.797 1.00 93.81 264 LEU A O 1
ATOM 2150 N N . VAL A 1 265 ? 10.770 7.315 -5.066 1.00 95.38 265 VAL A N 1
ATOM 2151 C CA . VAL A 1 265 ? 11.646 6.873 -6.164 1.00 95.38 265 VAL A CA 1
ATOM 2152 C C . VAL A 1 265 ? 11.832 5.355 -6.133 1.00 95.38 265 VAL A C 1
ATOM 2154 O O . VAL A 1 265 ? 11.801 4.693 -7.172 1.00 95.38 265 VAL A O 1
ATOM 2157 N N . LYS A 1 266 ? 12.008 4.777 -4.942 1.00 97.25 266 LYS A N 1
ATOM 2158 C CA . LYS A 1 266 ? 12.136 3.329 -4.753 1.00 97.25 266 LYS A CA 1
ATOM 2159 C C . LYS A 1 266 ? 10.843 2.589 -5.115 1.00 97.25 266 LYS A C 1
ATOM 2161 O O . LYS A 1 266 ? 10.921 1.569 -5.800 1.00 97.25 266 LYS A O 1
ATOM 2166 N N . ILE A 1 267 ? 9.679 3.123 -4.738 1.00 96.88 267 ILE A N 1
ATOM 2167 C CA . ILE A 1 267 ? 8.359 2.603 -5.129 1.00 96.88 267 ILE A CA 1
ATOM 2168 C C . ILE A 1 267 ? 8.192 2.664 -6.648 1.00 96.88 267 ILE A C 1
ATOM 2170 O O . ILE A 1 267 ? 7.871 1.654 -7.267 1.00 96.88 267 ILE A O 1
ATOM 2174 N N . PHE A 1 268 ? 8.483 3.806 -7.271 1.00 97.00 268 PHE A N 1
ATOM 2175 C CA . PHE A 1 268 ? 8.402 3.967 -8.721 1.00 97.00 268 PHE A CA 1
ATOM 2176 C C . PHE A 1 268 ? 9.266 2.941 -9.468 1.00 97.00 268 PHE A C 1
ATOM 2178 O O . PHE A 1 268 ? 8.795 2.269 -10.387 1.00 97.00 268 PHE A O 1
ATOM 2185 N N . ARG A 1 269 ? 10.525 2.759 -9.046 1.00 97.75 269 ARG A N 1
ATOM 2186 C CA . ARG A 1 269 ? 11.431 1.763 -9.643 1.00 97.75 269 ARG A CA 1
ATOM 2187 C C . ARG A 1 269 ? 10.897 0.342 -9.493 1.00 97.75 269 ARG A C 1
ATOM 2189 O O . ARG A 1 269 ? 11.007 -0.445 -10.434 1.00 97.75 269 ARG A O 1
ATOM 2196 N N . PHE A 1 270 ? 10.315 0.018 -8.339 1.00 98.06 270 PHE A N 1
ATOM 2197 C CA . PHE A 1 270 ? 9.642 -1.261 -8.125 1.00 98.06 270 PHE A CA 1
ATOM 2198 C C . PHE A 1 270 ? 8.472 -1.444 -9.103 1.00 98.06 270 PHE A C 1
ATOM 2200 O O . PHE A 1 270 ? 8.429 -2.456 -9.800 1.00 98.06 270 PHE A O 1
ATOM 2207 N N . LEU A 1 271 ? 7.590 -0.446 -9.232 1.00 97.56 271 LEU A N 1
ATOM 2208 C CA . LEU A 1 271 ? 6.443 -0.503 -10.140 1.00 97.56 271 LEU A CA 1
ATOM 2209 C C . LEU A 1 271 ? 6.869 -0.644 -11.609 1.00 97.56 271 LEU A C 1
ATOM 2211 O O . LEU A 1 271 ? 6.307 -1.466 -12.321 1.00 97.56 271 LEU A O 1
ATOM 2215 N N . ILE A 1 272 ? 7.894 0.077 -12.075 1.00 96.81 272 ILE A N 1
ATOM 2216 C CA . ILE A 1 272 ? 8.396 -0.077 -13.455 1.00 96.81 272 ILE A CA 1
ATOM 2217 C C . ILE A 1 272 ? 8.965 -1.477 -13.709 1.00 96.81 272 ILE A C 1
ATOM 2219 O O . ILE A 1 272 ? 8.807 -2.030 -14.803 1.00 96.81 272 ILE A O 1
ATOM 2223 N N . THR A 1 273 ? 9.662 -2.034 -12.720 1.00 96.31 273 THR A N 1
ATOM 2224 C CA . THR A 1 273 ? 10.355 -3.317 -12.868 1.00 96.31 273 THR A CA 1
ATOM 2225 C C . THR A 1 273 ? 9.361 -4.477 -12.866 1.00 96.31 273 THR A C 1
ATOM 2227 O O . THR A 1 273 ? 9.371 -5.291 -13.788 1.00 96.31 273 THR A O 1
ATOM 2230 N N . GLU A 1 274 ? 8.478 -4.519 -11.867 1.00 97.44 274 GLU A N 1
ATOM 2231 C CA . GLU A 1 274 ? 7.584 -5.656 -11.607 1.00 97.44 274 GLU A CA 1
ATOM 2232 C C . GLU A 1 274 ? 6.187 -5.477 -12.229 1.00 97.44 274 GLU A C 1
ATOM 2234 O O . GLU A 1 274 ? 5.548 -6.454 -12.608 1.00 97.44 274 GLU A O 1
ATOM 2239 N N . HIS A 1 275 ? 5.727 -4.234 -12.405 1.00 96.50 275 HIS A N 1
ATOM 2240 C CA . HIS A 1 275 ? 4.365 -3.887 -12.843 1.00 96.50 275 HIS A CA 1
ATOM 2241 C C . HIS A 1 275 ? 4.367 -2.968 -14.071 1.00 96.50 275 HIS A C 1
ATOM 2243 O O . HIS A 1 275 ? 3.635 -1.984 -14.164 1.00 96.50 275 HIS A O 1
ATOM 2249 N N . ALA A 1 276 ? 5.211 -3.308 -15.041 1.00 94.44 276 ALA A N 1
ATOM 2250 C CA . ALA A 1 276 ? 5.509 -2.488 -16.209 1.00 94.44 276 ALA A CA 1
ATOM 2251 C C . ALA A 1 276 ? 4.299 -2.046 -17.050 1.00 94.44 276 ALA A C 1
ATOM 2253 O O . ALA A 1 276 ? 4.379 -1.002 -17.694 1.00 94.44 276 ALA A O 1
ATOM 2254 N N . SER A 1 277 ? 3.199 -2.810 -17.066 1.00 95.06 277 SER A N 1
ATOM 2255 C CA . SER A 1 277 ? 2.008 -2.442 -17.845 1.00 95.06 277 SER A CA 1
ATOM 2256 C C . SER A 1 277 ? 1.391 -1.125 -17.372 1.00 95.06 277 SER A C 1
ATOM 2258 O O . SER A 1 277 ? 0.954 -0.339 -18.206 1.00 95.06 277 SER A O 1
ATOM 2260 N N . LEU A 1 278 ? 1.497 -0.809 -16.074 1.00 94.94 278 LEU A N 1
ATOM 2261 C CA . LEU A 1 278 ? 0.995 0.439 -15.491 1.00 94.94 278 LEU A CA 1
ATOM 2262 C C . LEU A 1 278 ? 1.642 1.690 -16.095 1.00 94.94 278 LEU A C 1
ATOM 2264 O O . LEU A 1 278 ? 1.063 2.769 -16.029 1.00 94.94 278 LEU A O 1
ATOM 2268 N N . ALA A 1 279 ? 2.841 1.571 -16.674 1.00 93.50 279 ALA A N 1
ATOM 2269 C CA . ALA A 1 279 ? 3.505 2.680 -17.358 1.00 93.50 279 ALA A CA 1
ATOM 2270 C C . ALA A 1 279 ? 2.803 3.080 -18.668 1.00 93.50 279 ALA A C 1
ATOM 2272 O O . ALA A 1 279 ? 2.946 4.220 -19.107 1.00 93.50 279 ALA A O 1
ATOM 2273 N N . CYS A 1 280 ? 2.068 2.149 -19.284 1.00 92.81 280 CYS A N 1
ATOM 2274 C CA . CYS A 1 280 ? 1.351 2.347 -20.542 1.00 92.81 280 CYS A CA 1
ATOM 2275 C C . CYS A 1 280 ? -0.172 2.466 -20.345 1.00 92.81 280 CYS A C 1
ATOM 2277 O O . CYS A 1 280 ? -0.902 2.630 -21.317 1.00 92.81 280 CYS A O 1
ATOM 2279 N N . GLU A 1 281 ? -0.672 2.327 -19.117 1.00 92.06 281 GLU A N 1
ATOM 2280 C CA . GLU A 1 281 ? -2.104 2.365 -18.830 1.00 92.06 281 GLU A CA 1
ATOM 2281 C C . GLU A 1 281 ? -2.565 3.807 -18.596 1.00 92.06 281 GLU A C 1
ATOM 2283 O O . GLU A 1 281 ? -2.038 4.528 -17.743 1.00 92.06 281 GLU A O 1
ATOM 2288 N N . SER A 1 282 ? -3.576 4.227 -19.357 1.00 88.38 282 SER A N 1
ATOM 2289 C CA . SER A 1 282 ? -4.350 5.424 -19.046 1.00 88.38 282 SER A CA 1
ATOM 2290 C C . SER A 1 282 ? -5.345 5.093 -17.941 1.00 88.38 282 SER A C 1
ATOM 2292 O O . SER A 1 282 ? -6.089 4.117 -18.057 1.00 88.38 282 SER A O 1
ATOM 2294 N N . GLY A 1 283 ? -5.391 5.921 -16.902 1.00 85.31 283 GLY A N 1
ATOM 2295 C CA . GLY A 1 283 ? -6.485 5.898 -15.934 1.00 85.31 283 GLY A CA 1
ATOM 2296 C C . GLY A 1 283 ? -7.849 6.148 -16.593 1.00 85.31 283 GLY A C 1
ATOM 2297 O O . GLY A 1 283 ? -7.948 6.550 -17.759 1.00 85.31 283 GLY A O 1
ATOM 2298 N N . SER A 1 284 ? -8.919 5.931 -15.836 1.00 85.69 284 SER A N 1
ATOM 2299 C CA . SER A 1 284 ? -10.284 6.240 -16.267 1.00 85.69 284 SER A CA 1
ATOM 2300 C C . SER A 1 284 ? -10.473 7.738 -16.516 1.00 85.69 284 SER A C 1
ATOM 2302 O O . SER A 1 284 ? -9.596 8.553 -16.254 1.00 85.69 284 SER A O 1
ATOM 2304 N N . TYR A 1 285 ? -11.616 8.133 -17.077 1.00 82.56 285 TYR A N 1
ATOM 2305 C CA . TYR A 1 285 ? -11.957 9.549 -17.310 1.00 82.56 285 TYR A CA 1
ATOM 2306 C C . TYR A 1 285 ? -10.967 10.331 -18.198 1.00 82.56 285 TYR A C 1
ATOM 2308 O O . TYR A 1 285 ? -11.040 11.555 -18.278 1.00 82.56 285 TYR A O 1
ATOM 2316 N N . GLY A 1 286 ? -10.080 9.635 -18.917 1.00 83.50 286 GLY A N 1
ATOM 2317 C CA . GLY A 1 286 ? -9.095 10.257 -19.798 1.00 83.50 286 GLY A CA 1
ATOM 2318 C C . GLY A 1 286 ? -7.872 10.814 -19.070 1.00 83.50 286 GLY A C 1
ATOM 2319 O O . GLY A 1 286 ? -7.256 11.746 -19.586 1.00 83.50 286 GLY A O 1
ATOM 2320 N N . TRP A 1 287 ? -7.507 10.268 -17.900 1.00 84.88 287 TRP A N 1
ATOM 2321 C CA . TRP A 1 287 ? -6.245 10.631 -17.249 1.00 84.88 287 TRP A CA 1
ATOM 2322 C C . TRP A 1 287 ? -5.050 10.386 -18.190 1.00 84.88 287 TRP A C 1
ATOM 2324 O O . TRP A 1 287 ? -4.953 9.313 -18.797 1.00 84.88 287 TRP A O 1
ATOM 2334 N N . PRO A 1 288 ? -4.101 11.336 -18.286 1.00 89.50 288 PRO A N 1
ATOM 2335 C CA . PRO A 1 288 ? -2.926 11.196 -19.136 1.00 89.50 288 PRO A CA 1
ATOM 2336 C C . PRO A 1 288 ? -2.015 10.067 -18.649 1.00 89.50 288 PRO A C 1
ATOM 2338 O O . PRO A 1 288 ? -1.966 9.756 -17.459 1.00 89.50 288 PRO A O 1
ATOM 2341 N N . LEU A 1 289 ? -1.233 9.474 -19.554 1.00 92.81 289 LEU A N 1
ATOM 2342 C CA . LEU A 1 289 ? -0.252 8.451 -19.176 1.00 92.81 289 LEU A CA 1
ATOM 2343 C C . LEU A 1 289 ? 0.732 8.970 -18.114 1.00 92.81 289 LEU A C 1
ATOM 2345 O O . LEU A 1 289 ? 1.084 10.152 -18.167 1.00 92.81 289 LEU A O 1
ATOM 2349 N N . PRO A 1 290 ? 1.259 8.103 -17.227 1.00 94.31 290 PRO A N 1
ATOM 2350 C CA . PRO A 1 290 ? 2.196 8.511 -16.177 1.00 94.31 290 PRO A CA 1
ATOM 2351 C C . PRO A 1 290 ? 3.402 9.325 -16.670 1.00 94.31 290 PRO A C 1
ATOM 2353 O O . PRO A 1 290 ? 3.859 10.239 -15.986 1.00 94.31 290 PRO A O 1
ATOM 2356 N N . ILE A 1 291 ? 3.895 9.045 -17.882 1.00 95.31 291 ILE A N 1
ATOM 2357 C CA . ILE A 1 291 ? 5.022 9.778 -18.472 1.00 95.31 291 ILE A CA 1
ATOM 2358 C C . ILE A 1 291 ? 4.718 11.263 -18.706 1.00 95.31 291 ILE A C 1
ATOM 2360 O O . ILE A 1 291 ? 5.641 12.071 -18.647 1.00 95.31 291 ILE A O 1
ATOM 2364 N N . HIS A 1 292 ? 3.455 11.648 -18.922 1.00 92.25 292 HIS A N 1
ATOM 2365 C CA . HIS A 1 292 ? 3.084 13.056 -19.080 1.00 92.25 292 HIS A CA 1
ATOM 2366 C C . HIS A 1 292 ? 3.393 13.842 -17.812 1.00 92.25 292 HIS A C 1
ATOM 2368 O O . HIS A 1 292 ? 3.965 14.922 -17.904 1.00 92.25 292 HIS A O 1
ATOM 2374 N N . ALA A 1 293 ? 3.096 13.273 -16.639 1.00 89.81 293 ALA A N 1
ATOM 2375 C CA . ALA A 1 293 ? 3.447 13.893 -15.368 1.00 89.81 293 ALA A CA 1
ATOM 2376 C C . ALA A 1 293 ? 4.965 14.135 -15.297 1.00 89.81 293 ALA A C 1
ATOM 2378 O O . ALA A 1 293 ? 5.402 15.261 -15.094 1.00 89.81 293 ALA A O 1
ATOM 2379 N N . LEU A 1 294 ? 5.781 13.117 -15.584 1.00 93.31 294 LEU A N 1
ATOM 2380 C CA . LEU A 1 294 ? 7.247 13.238 -15.556 1.00 93.31 294 LEU A CA 1
ATOM 2381 C C . LEU A 1 294 ? 7.801 14.225 -16.600 1.00 93.31 294 LEU A C 1
ATOM 2383 O O . LEU A 1 294 ? 8.809 14.887 -16.350 1.00 93.31 294 LEU A O 1
ATOM 2387 N N . ALA A 1 295 ? 7.162 14.317 -17.768 1.00 92.81 295 ALA A N 1
ATOM 2388 C CA . ALA A 1 295 ? 7.581 15.183 -18.865 1.00 92.81 295 ALA A CA 1
ATOM 2389 C C . ALA A 1 295 ? 7.458 16.673 -18.518 1.00 92.81 295 ALA A C 1
ATOM 2391 O O . ALA A 1 295 ? 8.310 17.462 -18.939 1.00 92.81 295 ALA A O 1
ATOM 2392 N N . ILE A 1 296 ? 6.449 17.033 -17.716 1.00 88.38 296 ILE A N 1
ATOM 2393 C CA . ILE A 1 296 ? 6.203 18.406 -17.264 1.00 88.38 296 ILE A CA 1
ATOM 2394 C C . ILE A 1 296 ? 7.425 18.944 -16.508 1.00 88.38 296 ILE A C 1
ATOM 2396 O O . ILE A 1 296 ? 7.955 19.988 -16.863 1.00 88.38 296 ILE A O 1
ATOM 2400 N N . SER A 1 297 ? 7.972 18.185 -15.557 1.00 88.88 297 SER A N 1
ATOM 2401 C CA . SER A 1 297 ? 9.156 18.597 -14.784 1.00 88.88 297 SER A CA 1
ATOM 2402 C C . SER A 1 297 ? 10.458 17.965 -15.290 1.00 88.88 297 SER A C 1
ATOM 2404 O O . SER A 1 297 ? 11.363 17.658 -14.510 1.00 88.88 297 SER A O 1
ATOM 2406 N N . SER A 1 298 ? 10.580 17.781 -16.610 1.00 92.50 298 SER A N 1
ATOM 2407 C CA . SER A 1 298 ? 11.781 17.228 -17.262 1.00 92.50 298 SER A CA 1
ATOM 2408 C C . SER A 1 298 ? 13.037 18.107 -17.134 1.00 92.50 298 SER A C 1
ATOM 2410 O O . SER A 1 298 ? 14.109 17.715 -17.589 1.00 92.50 298 SER A O 1
ATOM 2412 N N . ASN A 1 299 ? 12.950 19.260 -16.470 1.00 92.56 299 ASN A N 1
ATOM 2413 C CA . ASN A 1 299 ? 14.085 20.080 -16.045 1.00 92.56 299 ASN A CA 1
ATOM 2414 C C . ASN A 1 299 ? 14.780 19.568 -14.768 1.00 92.56 299 ASN A C 1
ATOM 2416 O O . ASN A 1 299 ? 15.896 19.988 -14.462 1.00 92.56 299 ASN A O 1
ATOM 2420 N N . ARG A 1 300 ? 14.151 18.655 -14.018 1.00 92.31 300 ARG A N 1
ATOM 2421 C CA . ARG A 1 300 ? 14.724 18.059 -12.804 1.00 92.31 300 ARG A CA 1
ATOM 2422 C C . ARG A 1 300 ? 15.466 16.757 -13.144 1.00 92.31 300 ARG A C 1
ATOM 2424 O O . ARG A 1 300 ? 14.838 15.856 -13.708 1.00 92.31 300 ARG A O 1
ATOM 2431 N N . PRO A 1 301 ? 16.732 16.564 -12.714 1.00 95.12 301 PRO A N 1
ATOM 2432 C CA . PRO A 1 301 ? 17.495 15.341 -13.000 1.00 95.12 301 PRO A CA 1
ATOM 2433 C C . PRO A 1 301 ? 16.768 14.047 -12.608 1.00 95.12 301 PRO A C 1
ATOM 2435 O O . PRO A 1 301 ? 16.799 13.056 -13.334 1.00 95.12 301 PRO A O 1
ATOM 2438 N N . LEU A 1 302 ? 16.061 14.064 -11.473 1.00 93.88 302 LEU A N 1
ATOM 2439 C CA . LEU A 1 302 ? 15.300 12.909 -11.001 1.00 93.88 302 LEU A CA 1
ATOM 2440 C C . LEU A 1 302 ? 14.138 12.560 -11.943 1.00 93.88 302 LEU A C 1
ATOM 2442 O O . LEU A 1 302 ? 13.930 11.390 -12.249 1.00 93.88 302 LEU A O 1
ATOM 2446 N N . MET A 1 303 ? 13.395 13.558 -12.427 1.00 95.12 303 MET A N 1
ATOM 2447 C CA . MET A 1 303 ? 12.266 13.334 -13.338 1.00 95.12 303 MET A CA 1
ATOM 2448 C C . MET A 1 303 ? 12.752 12.834 -14.697 1.00 95.12 303 MET A C 1
ATOM 2450 O O . MET A 1 303 ? 12.154 11.921 -15.262 1.00 95.12 303 MET A O 1
ATOM 2454 N N . GLN A 1 304 ? 13.882 13.359 -15.180 1.00 96.56 304 GLN A N 1
ATOM 2455 C CA . GLN A 1 304 ? 14.551 12.856 -16.381 1.00 96.56 304 GLN A CA 1
ATOM 2456 C C . GLN A 1 304 ? 14.945 11.384 -16.230 1.00 96.56 304 GLN A C 1
ATOM 2458 O O . GLN A 1 304 ? 14.677 10.586 -17.127 1.00 96.56 304 GLN A O 1
ATOM 2463 N N . GLU A 1 305 ? 15.547 11.003 -15.097 1.00 96.81 305 GLU A N 1
ATOM 2464 C CA . GLU A 1 305 ? 15.899 9.608 -14.811 1.00 96.81 305 GLU A CA 1
ATOM 2465 C C . GLU A 1 305 ? 14.652 8.711 -14.839 1.00 96.81 305 GLU A C 1
ATOM 2467 O O . GLU A 1 305 ? 14.648 7.676 -15.510 1.00 96.81 305 GLU A O 1
ATOM 2472 N N . MET A 1 306 ? 13.576 9.120 -14.161 1.00 97.12 306 MET A N 1
ATOM 2473 C CA . MET A 1 306 ? 12.329 8.355 -14.108 1.00 97.12 306 MET A CA 1
ATOM 2474 C C . MET A 1 306 ? 11.666 8.239 -15.491 1.00 97.12 306 MET A C 1
ATOM 2476 O O . MET A 1 306 ? 11.219 7.155 -15.868 1.00 97.12 306 MET A O 1
ATOM 2480 N N . ALA A 1 307 ? 11.666 9.313 -16.286 1.00 97.25 307 ALA A N 1
ATOM 2481 C CA . ALA A 1 307 ? 11.146 9.308 -17.652 1.00 97.25 307 ALA A CA 1
ATOM 2482 C C . ALA A 1 307 ? 11.968 8.391 -18.572 1.00 97.25 307 ALA A C 1
ATOM 2484 O O . ALA A 1 307 ? 11.395 7.613 -19.331 1.00 97.25 307 ALA A O 1
ATOM 2485 N N . VAL A 1 308 ? 13.303 8.412 -18.473 1.00 97.88 308 VAL A N 1
ATOM 2486 C CA . VAL A 1 308 ? 14.185 7.499 -19.221 1.00 97.88 308 VAL A CA 1
ATOM 2487 C C . VAL A 1 308 ? 13.897 6.043 -18.855 1.00 97.88 308 VAL A C 1
ATOM 2489 O O . VAL A 1 308 ? 13.787 5.204 -19.749 1.00 97.88 308 VAL A O 1
ATOM 2492 N N . LEU A 1 309 ? 13.744 5.727 -17.564 1.00 97.38 309 LEU A N 1
ATOM 2493 C CA . LEU A 1 309 ? 13.374 4.379 -17.117 1.00 97.38 309 LEU A CA 1
ATOM 2494 C C . LEU A 1 309 ? 12.019 3.946 -17.691 1.00 97.38 309 LEU A C 1
ATOM 2496 O O . LEU A 1 309 ? 11.884 2.817 -18.163 1.00 97.38 309 LEU A O 1
ATOM 2500 N N . MET A 1 310 ? 11.039 4.851 -17.699 1.00 96.94 310 MET A N 1
ATOM 2501 C CA . MET A 1 310 ? 9.711 4.586 -18.245 1.00 96.94 310 MET A CA 1
ATOM 2502 C C . MET A 1 310 ? 9.745 4.349 -19.756 1.00 96.94 310 MET A C 1
ATOM 2504 O O . MET A 1 310 ? 9.189 3.360 -20.221 1.00 96.94 310 MET A O 1
ATOM 2508 N N . LEU A 1 311 ? 10.464 5.178 -20.515 1.00 96.94 311 LEU A N 1
ATOM 2509 C CA . LEU A 1 311 ? 10.632 5.025 -21.964 1.00 96.94 311 LEU A CA 1
ATOM 2510 C C . LEU A 1 311 ? 11.368 3.739 -22.344 1.00 96.94 311 LEU A C 1
ATOM 2512 O O . LEU A 1 311 ? 11.023 3.109 -23.338 1.00 96.94 311 LEU A O 1
ATOM 2516 N N . LYS A 1 312 ? 12.364 3.318 -21.555 1.00 96.44 312 LYS A N 1
ATOM 2517 C CA . LYS A 1 312 ? 13.031 2.023 -21.765 1.00 96.44 312 LYS A CA 1
ATOM 2518 C C . LYS A 1 312 ? 12.066 0.855 -21.605 1.00 96.44 312 LYS A C 1
ATOM 2520 O O . LYS A 1 312 ? 12.254 -0.180 -22.237 1.00 96.44 312 LYS A O 1
ATOM 2525 N N . ARG A 1 313 ? 11.050 1.003 -20.752 1.00 95.56 313 ARG A N 1
ATOM 2526 C CA . ARG A 1 313 ? 10.076 -0.055 -20.484 1.00 95.56 313 ARG A CA 1
ATOM 2527 C C . ARG A 1 313 ? 8.867 -0.016 -21.416 1.00 95.56 313 ARG A C 1
ATOM 2529 O O . ARG A 1 313 ? 8.397 -1.074 -21.819 1.00 95.56 313 ARG A O 1
ATOM 2536 N N . CYS A 1 314 ? 8.393 1.179 -21.747 1.00 95.06 314 CYS A N 1
ATOM 2537 C CA . CYS A 1 314 ? 7.232 1.441 -22.587 1.00 95.06 314 CYS A CA 1
ATOM 2538 C C . CYS A 1 314 ? 7.574 2.532 -23.618 1.00 95.06 314 C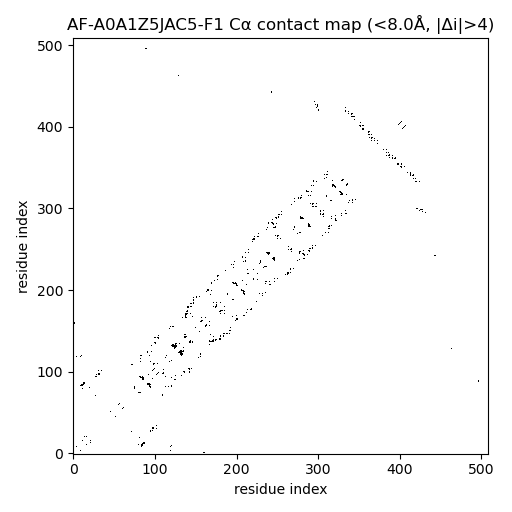YS A C 1
ATOM 2540 O O . CYS A 1 314 ? 7.173 3.680 -23.450 1.00 95.06 314 CYS A O 1
ATOM 2542 N N . PRO A 1 315 ? 8.338 2.225 -24.680 1.00 95.19 315 PRO A N 1
ATOM 2543 C CA . PRO A 1 315 ? 8.778 3.235 -25.646 1.00 95.19 315 PRO A CA 1
ATOM 2544 C C . PRO A 1 315 ? 7.640 3.780 -26.519 1.00 95.19 315 PRO A C 1
ATOM 2546 O O . PRO A 1 315 ? 7.755 4.877 -27.063 1.00 95.19 315 PRO A O 1
ATOM 2549 N N . ASP A 1 316 ? 6.548 3.032 -26.672 1.00 93.62 316 ASP A N 1
ATOM 2550 C CA . ASP A 1 316 ? 5.420 3.436 -27.514 1.00 93.62 316 ASP A CA 1
ATOM 2551 C C . ASP A 1 316 ? 4.522 4.502 -26.870 1.00 93.62 316 ASP A C 1
ATOM 2553 O O . ASP A 1 316 ? 3.794 5.169 -27.602 1.00 93.62 316 ASP A O 1
ATOM 2557 N N . CYS A 1 317 ? 4.643 4.750 -25.557 1.00 91.75 317 CYS A N 1
ATOM 2558 C CA . CYS A 1 317 ? 3.812 5.726 -24.841 1.00 91.75 317 CYS A CA 1
ATOM 2559 C C . CYS A 1 317 ? 3.916 7.157 -25.399 1.00 91.75 317 CYS A C 1
ATOM 2561 O O . CYS A 1 317 ? 2.992 7.940 -25.235 1.00 91.75 317 CYS A O 1
ATOM 2563 N N . VAL A 1 318 ? 5.002 7.500 -26.107 1.00 92.06 318 VAL A N 1
ATOM 2564 C CA . VAL A 1 318 ? 5.202 8.821 -26.742 1.00 92.06 318 VAL A CA 1
ATOM 2565 C C . VAL A 1 318 ? 4.215 9.083 -27.888 1.00 92.06 318 VAL A C 1
ATOM 2567 O O . VAL A 1 318 ? 4.000 10.235 -28.259 1.00 92.06 318 VAL A O 1
ATOM 2570 N N . LYS A 1 319 ? 3.631 8.030 -28.475 1.00 89.06 319 LYS A N 1
ATOM 2571 C CA . LYS A 1 319 ? 2.674 8.138 -29.589 1.00 89.06 319 LYS A CA 1
ATOM 2572 C C . LYS A 1 319 ? 1.237 8.360 -29.117 1.00 89.06 319 LYS A C 1
ATOM 2574 O O . LYS A 1 319 ? 0.394 8.714 -29.939 1.00 89.06 319 LYS A O 1
ATOM 2579 N N . ASP A 1 320 ? 0.959 8.121 -27.839 1.00 82.75 320 ASP A N 1
ATOM 2580 C CA . ASP A 1 320 ? -0.387 8.219 -27.295 1.00 82.75 320 ASP A CA 1
ATOM 2581 C C . ASP A 1 320 ? -0.744 9.680 -27.017 1.00 82.75 320 ASP A C 1
ATOM 2583 O O . ASP A 1 320 ? 0.016 10.430 -26.405 1.00 82.75 320 ASP A O 1
ATOM 2587 N N . SER A 1 321 ? -1.925 10.092 -27.473 1.00 75.44 321 SER A N 1
ATOM 2588 C CA . SER A 1 321 ? -2.454 11.427 -27.206 1.00 75.44 321 SER A CA 1
ATOM 2589 C C . SER A 1 321 ? -3.052 11.492 -25.796 1.00 75.44 321 SER A C 1
ATOM 2591 O O . SER A 1 321 ? -3.970 10.730 -25.495 1.00 75.44 321 SER A O 1
ATOM 2593 N N . SER A 1 322 ? -2.629 12.457 -24.977 1.00 69.19 322 SER A N 1
ATOM 2594 C CA . SER A 1 322 ? -3.175 12.829 -23.650 1.00 69.19 322 SER A CA 1
ATOM 2595 C C . SER A 1 322 ? -4.628 13.334 -23.651 1.00 69.19 322 SER A C 1
ATOM 2597 O O . SER A 1 322 ? -5.119 13.833 -22.636 1.00 69.19 322 SER A O 1
ATOM 2599 N N . GLY A 1 323 ? -5.329 13.273 -24.783 1.00 71.50 323 GLY A N 1
ATOM 2600 C CA . GLY A 1 323 ? -6.530 14.074 -24.998 1.00 71.50 323 GLY A CA 1
ATOM 2601 C C . GLY A 1 323 ? -6.192 15.567 -25.101 1.00 71.50 323 GLY A C 1
ATOM 2602 O O . GLY A 1 323 ? -5.076 15.938 -25.445 1.00 71.50 323 GLY A O 1
ATOM 2603 N N . ASN A 1 324 ? -7.163 16.438 -24.819 1.00 72.31 324 ASN A N 1
ATOM 2604 C CA . ASN A 1 324 ? -7.017 17.891 -25.003 1.00 72.31 324 ASN A CA 1
ATOM 2605 C C . ASN A 1 324 ? -6.332 18.614 -23.823 1.00 72.31 324 ASN A C 1
ATOM 2607 O O . ASN A 1 324 ? -6.233 19.838 -23.852 1.00 72.31 324 ASN A O 1
ATOM 2611 N N . TRP A 1 325 ? -5.930 17.891 -22.772 1.00 69.56 325 TRP A N 1
ATOM 2612 C CA . TRP A 1 325 ? -5.536 18.486 -21.487 1.00 69.56 325 TRP A CA 1
ATOM 2613 C C . TRP A 1 325 ? -4.048 18.822 -21.380 1.00 69.56 325 TRP A C 1
ATOM 2615 O O . TRP A 1 325 ? -3.687 19.743 -20.658 1.00 69.56 325 TRP A O 1
ATOM 2625 N N . LEU A 1 326 ? -3.184 18.083 -22.081 1.00 79.88 326 LEU A N 1
ATOM 2626 C CA . LEU A 1 326 ? -1.731 18.263 -22.043 1.00 79.88 326 LEU A CA 1
ATOM 2627 C C . LEU A 1 326 ? -1.156 18.242 -23.453 1.00 79.88 326 LEU A C 1
ATOM 2629 O O . LEU A 1 326 ? -1.723 17.601 -24.339 1.00 79.88 326 LEU A O 1
ATOM 2633 N N . GLU A 1 327 ? -0.013 18.905 -23.634 1.00 83.25 327 GLU A N 1
ATOM 2634 C CA . GLU A 1 327 ? 0.756 18.829 -24.875 1.00 83.25 327 GLU A CA 1
ATOM 2635 C C . GLU A 1 327 ? 1.063 17.373 -25.244 1.00 83.25 327 GLU A C 1
ATOM 2637 O O . GLU A 1 327 ? 1.343 16.537 -24.381 1.00 83.25 327 GLU A O 1
ATOM 2642 N N . GLU A 1 328 ? 1.031 17.075 -26.544 1.00 89.50 328 GLU A N 1
ATOM 2643 C CA . GLU A 1 328 ? 1.442 15.770 -27.052 1.00 89.50 328 GLU A CA 1
ATOM 2644 C C . GLU A 1 328 ? 2.885 15.475 -26.617 1.00 89.50 328 GLU A C 1
ATOM 2646 O O . GLU A 1 328 ? 3.776 16.311 -26.783 1.00 89.50 328 GLU A O 1
ATOM 2651 N N . LEU A 1 329 ? 3.160 14.265 -26.123 1.00 91.44 329 LEU A N 1
ATOM 2652 C CA . LEU A 1 329 ? 4.512 13.874 -25.690 1.00 91.44 329 LEU A CA 1
ATOM 2653 C C . LEU A 1 329 ? 5.554 14.032 -26.800 1.00 91.44 329 LEU A C 1
ATOM 2655 O O . LEU A 1 329 ? 6.710 14.358 -26.531 1.00 91.44 329 LEU A O 1
ATOM 2659 N N . SER A 1 330 ? 5.145 13.847 -28.057 1.00 91.81 330 SER A N 1
ATOM 2660 C CA . SER A 1 330 ? 5.984 14.080 -29.232 1.00 91.81 330 SER A CA 1
ATOM 2661 C C . SER A 1 330 ? 6.378 15.542 -29.437 1.00 91.81 330 SER A C 1
ATOM 2663 O O . SER A 1 330 ? 7.314 15.795 -30.190 1.00 91.81 330 SER A O 1
ATOM 2665 N N . ALA A 1 331 ? 5.698 16.503 -28.810 1.00 92.56 331 ALA A N 1
ATOM 2666 C CA . ALA A 1 331 ? 6.043 17.923 -28.844 1.00 92.56 331 ALA A CA 1
ATOM 2667 C C . ALA A 1 331 ? 7.045 18.318 -27.744 1.00 92.56 331 ALA A C 1
ATOM 2669 O O . ALA A 1 331 ? 7.770 19.301 -27.905 1.00 92.56 331 ALA A O 1
ATOM 2670 N N . VAL A 1 332 ? 7.153 17.532 -26.666 1.00 93.25 332 VAL A N 1
ATOM 2671 C CA . VAL A 1 332 ? 8.051 17.824 -25.541 1.00 93.25 332 VAL A CA 1
ATOM 2672 C C . VAL A 1 332 ? 9.513 17.698 -25.983 1.00 93.25 332 VAL A C 1
ATOM 2674 O O . VAL A 1 332 ? 10.004 16.608 -26.281 1.00 93.25 332 VAL A O 1
ATOM 2677 N N . ALA A 1 333 ? 10.246 18.817 -25.984 1.00 95.50 333 ALA A N 1
ATOM 2678 C CA . ALA A 1 333 ? 11.605 18.911 -26.532 1.00 95.50 333 ALA A CA 1
ATOM 2679 C C . ALA A 1 333 ? 12.614 17.933 -25.897 1.00 95.50 333 ALA A C 1
ATOM 2681 O O . ALA A 1 333 ? 13.520 17.443 -26.581 1.00 95.50 333 ALA A O 1
ATOM 2682 N N . PHE A 1 334 ? 12.457 17.634 -24.603 1.00 96.44 334 PHE A N 1
ATOM 2683 C CA . PHE A 1 334 ? 13.250 16.617 -23.913 1.00 96.44 334 PHE A CA 1
ATOM 2684 C C . PHE A 1 334 ? 12.990 15.221 -24.501 1.00 96.44 334 PHE A C 1
ATOM 2686 O O . PHE A 1 334 ? 13.926 14.542 -24.935 1.00 96.44 334 PHE A O 1
ATOM 2693 N N . LEU A 1 335 ? 11.718 14.816 -24.598 1.00 96.81 335 LEU A N 1
ATOM 2694 C CA . LEU A 1 335 ? 11.324 13.507 -25.124 1.00 96.81 335 LEU A CA 1
ATOM 2695 C C . LEU A 1 335 ? 11.696 13.353 -26.603 1.00 96.81 335 LEU A C 1
ATOM 2697 O O . LEU A 1 335 ? 12.198 12.299 -26.984 1.00 96.81 335 LEU A O 1
ATOM 2701 N N . GLN A 1 336 ? 11.566 14.409 -27.411 1.00 96.81 336 GLN A N 1
ATOM 2702 C CA . GLN A 1 336 ? 11.994 14.418 -28.818 1.00 96.81 336 GLN A CA 1
ATOM 2703 C C . GLN A 1 336 ? 13.470 14.039 -29.009 1.00 96.81 336 GLN A C 1
ATOM 2705 O O . GLN A 1 336 ? 13.820 13.405 -30.004 1.00 96.81 336 GLN A O 1
ATOM 2710 N N . GLN A 1 337 ? 14.348 14.434 -28.080 1.00 97.81 337 GLN A N 1
ATOM 2711 C CA . GLN A 1 337 ? 15.780 14.135 -28.164 1.00 97.81 337 GLN A CA 1
ATOM 2712 C C . GLN A 1 337 ? 16.144 12.793 -27.524 1.00 97.81 337 GLN A C 1
ATOM 2714 O O . GLN A 1 337 ? 17.025 12.099 -28.031 1.00 97.81 337 GLN A O 1
ATOM 2719 N N . VAL A 1 338 ? 15.485 12.419 -26.425 1.00 97.81 338 VAL A N 1
ATOM 2720 C CA . VAL A 1 338 ? 15.791 11.186 -25.685 1.00 97.81 338 VAL A CA 1
ATOM 2721 C C . VAL A 1 338 ? 15.171 9.948 -26.334 1.00 97.81 338 VAL A C 1
ATOM 2723 O O . VAL A 1 338 ? 15.821 8.906 -26.407 1.00 97.81 338 VAL A O 1
ATOM 2726 N N . HIS A 1 339 ? 13.936 10.036 -26.830 1.00 97.94 339 HIS A N 1
ATOM 2727 C CA . HIS A 1 339 ? 13.186 8.879 -27.327 1.00 97.94 339 HIS A CA 1
ATOM 2728 C C . HIS A 1 339 ? 13.891 8.122 -28.469 1.00 97.94 339 HIS A C 1
ATOM 2730 O O . HIS A 1 339 ? 14.049 6.907 -28.335 1.00 97.94 339 HIS A O 1
ATOM 2736 N N . PRO A 1 340 ? 14.429 8.773 -29.523 1.00 98.25 340 PRO A N 1
ATOM 2737 C CA . PRO A 1 340 ? 15.149 8.062 -30.585 1.00 98.25 340 PRO A CA 1
ATOM 2738 C C . PRO A 1 340 ? 16.424 7.363 -30.095 1.00 98.25 340 PRO A C 1
ATOM 2740 O O . PRO A 1 340 ? 16.808 6.322 -30.627 1.00 98.25 340 PRO A O 1
ATOM 2743 N N . LEU A 1 341 ? 17.089 7.927 -29.079 1.00 98.44 341 LEU A N 1
ATOM 2744 C CA . LEU A 1 341 ? 18.272 7.321 -28.469 1.00 98.44 341 LEU A CA 1
ATOM 2745 C C . LEU A 1 341 ? 17.896 6.058 -27.693 1.00 98.44 341 LEU A C 1
ATOM 2747 O O . LEU A 1 341 ? 18.579 5.045 -27.818 1.00 98.44 341 LEU A O 1
ATOM 2751 N N . ILE A 1 342 ? 16.786 6.095 -26.951 1.00 98.06 342 ILE A N 1
ATOM 2752 C CA . ILE A 1 342 ? 16.268 4.930 -26.227 1.00 98.06 342 ILE A CA 1
ATOM 2753 C C . ILE A 1 342 ? 15.845 3.825 -27.192 1.00 98.06 342 ILE A C 1
ATOM 2755 O O . ILE A 1 342 ? 16.222 2.679 -26.976 1.00 98.06 342 ILE A O 1
ATOM 2759 N N . LEU A 1 343 ? 15.133 4.149 -28.277 1.00 98.12 343 LEU A N 1
ATOM 2760 C CA . LEU A 1 343 ? 14.775 3.155 -29.296 1.00 98.12 343 LEU A CA 1
ATOM 2761 C C . LEU A 1 343 ? 16.018 2.446 -29.844 1.00 98.12 343 LEU A C 1
ATOM 2763 O O . LEU A 1 343 ? 16.052 1.222 -29.907 1.00 98.12 343 LEU A O 1
ATOM 2767 N N . ARG A 1 344 ? 17.080 3.201 -30.140 1.00 98.06 344 ARG A N 1
ATOM 2768 C CA . ARG A 1 344 ? 18.347 2.634 -30.610 1.00 98.06 344 ARG A CA 1
ATOM 2769 C C . ARG A 1 344 ? 19.065 1.795 -29.547 1.00 98.06 344 ARG A C 1
ATOM 2771 O O . ARG A 1 344 ? 19.714 0.811 -29.886 1.00 98.06 344 ARG A O 1
ATOM 2778 N N . GLU A 1 345 ? 18.988 2.178 -28.271 1.00 98.00 345 GLU A N 1
ATOM 2779 C CA . GLU A 1 345 ? 19.504 1.357 -27.166 1.00 98.00 345 GLU A CA 1
ATOM 2780 C C . GLU A 1 345 ? 18.767 0.011 -27.091 1.00 98.00 345 GLU A C 1
ATOM 2782 O O . GLU A 1 345 ? 19.418 -1.027 -26.979 1.00 98.00 345 GLU A O 1
ATOM 2787 N N . LEU A 1 346 ? 17.436 0.023 -27.209 1.00 97.50 346 LEU A N 1
ATOM 2788 C CA . LEU A 1 346 ? 16.602 -1.182 -27.183 1.00 97.50 346 LEU A CA 1
ATOM 2789 C C . LEU A 1 346 ? 16.842 -2.085 -28.404 1.00 97.50 346 LEU A C 1
ATOM 2791 O O . LEU A 1 346 ? 16.925 -3.299 -28.246 1.00 97.50 346 LEU A O 1
ATOM 2795 N N . GLU A 1 347 ? 17.031 -1.511 -29.597 1.00 97.88 347 GLU A N 1
ATOM 2796 C CA . GLU A 1 347 ? 17.415 -2.256 -30.808 1.00 97.88 347 GLU A CA 1
ATOM 2797 C C . GLU A 1 347 ? 18.751 -2.994 -30.629 1.00 97.88 347 GLU A C 1
ATOM 2799 O O . GLU A 1 347 ? 18.902 -4.133 -31.072 1.00 97.88 347 GLU A O 1
ATOM 2804 N N . ILE A 1 348 ? 19.727 -2.367 -29.960 1.00 97.81 348 ILE A N 1
ATOM 2805 C CA . ILE A 1 348 ? 21.010 -3.011 -29.653 1.00 97.81 348 ILE A CA 1
ATOM 2806 C C . ILE A 1 348 ? 20.814 -4.185 -28.690 1.00 97.81 348 ILE A C 1
ATOM 2808 O O . ILE A 1 348 ? 21.437 -5.230 -28.883 1.00 97.81 348 ILE A O 1
ATOM 2812 N N . ASP A 1 349 ? 19.976 -4.023 -27.667 1.00 97.19 349 ASP A N 1
ATOM 2813 C CA . ASP A 1 349 ? 19.684 -5.093 -26.711 1.00 97.19 349 ASP A CA 1
ATOM 2814 C C . ASP A 1 349 ? 18.996 -6.283 -27.396 1.00 97.19 349 ASP A C 1
ATOM 2816 O O . ASP A 1 349 ? 19.431 -7.423 -27.222 1.00 97.19 349 ASP A O 1
ATOM 2820 N N . GLU A 1 350 ? 18.020 -6.023 -28.270 1.00 97.25 350 GLU A N 1
ATOM 2821 C CA . GLU A 1 350 ? 17.388 -7.061 -29.091 1.00 97.25 350 GLU A CA 1
ATOM 2822 C C . GLU A 1 350 ? 18.409 -7.760 -30.008 1.00 97.25 350 GLU A C 1
ATOM 2824 O O . GLU A 1 350 ? 18.425 -8.988 -30.114 1.00 97.25 350 GLU A O 1
ATOM 2829 N N . GLU A 1 351 ? 19.315 -7.008 -30.640 1.00 97.44 351 GLU A N 1
ATOM 2830 C CA . GLU A 1 351 ? 20.359 -7.573 -31.497 1.00 97.44 351 GLU A CA 1
ATOM 2831 C C . GLU A 1 351 ? 21.328 -8.478 -30.704 1.00 97.44 351 GLU A C 1
ATOM 2833 O O . GLU A 1 351 ? 21.692 -9.566 -31.172 1.00 97.44 351 GLU A O 1
ATOM 2838 N N . ILE A 1 352 ? 21.720 -8.071 -29.490 1.00 96.94 352 ILE A N 1
ATOM 2839 C CA . ILE A 1 352 ? 22.546 -8.877 -28.575 1.00 96.94 352 ILE A CA 1
ATOM 2840 C C . ILE A 1 352 ? 21.830 -10.185 -28.216 1.00 96.94 352 ILE A C 1
ATOM 2842 O O . ILE A 1 352 ? 22.443 -11.260 -28.291 1.00 96.94 352 ILE A O 1
ATOM 2846 N N . ASP A 1 353 ? 20.547 -10.117 -27.864 1.00 96.75 353 ASP A N 1
ATOM 2847 C CA . ASP A 1 353 ? 19.744 -11.285 -27.498 1.00 96.75 353 ASP A CA 1
ATOM 2848 C C . ASP A 1 353 ? 19.594 -12.256 -28.674 1.00 96.75 353 ASP A C 1
ATOM 2850 O O . ASP A 1 353 ? 19.833 -13.462 -28.533 1.00 96.75 353 ASP A O 1
ATOM 2854 N N . VAL A 1 354 ? 19.300 -11.737 -29.870 1.00 96.88 354 VAL A N 1
ATOM 2855 C CA . VAL A 1 354 ? 19.205 -12.529 -31.103 1.00 96.88 354 VAL A CA 1
ATOM 2856 C C . VAL A 1 354 ? 20.529 -13.239 -31.396 1.00 96.88 354 VAL A C 1
ATOM 2858 O O . VAL A 1 354 ? 20.534 -14.450 -31.642 1.00 96.88 354 VAL A O 1
ATOM 2861 N N . PHE A 1 355 ? 21.669 -12.545 -31.327 1.00 96.12 355 PHE A N 1
ATOM 2862 C CA . PHE A 1 355 ? 22.973 -13.181 -31.542 1.00 96.12 355 PHE A CA 1
ATOM 2863 C C . PHE A 1 355 ? 23.295 -14.247 -30.506 1.00 96.12 355 PHE A C 1
ATOM 2865 O O . PHE A 1 355 ? 23.819 -15.309 -30.858 1.00 96.12 355 PHE A O 1
ATOM 2872 N N . THR A 1 356 ? 22.967 -13.987 -29.244 1.00 94.81 356 THR A N 1
ATOM 2873 C CA . THR A 1 356 ? 23.196 -14.928 -28.147 1.00 94.81 356 THR A CA 1
ATOM 2874 C C . THR A 1 356 ? 22.365 -16.194 -28.355 1.00 94.81 356 THR A C 1
ATOM 2876 O O . THR A 1 356 ? 22.899 -17.307 -28.313 1.00 94.81 356 THR A O 1
ATOM 2879 N N . GLN A 1 357 ? 21.084 -16.043 -28.698 1.00 96.38 357 GLN A N 1
ATOM 2880 C CA . GLN A 1 357 ? 20.183 -17.164 -28.948 1.00 96.38 357 GLN A CA 1
ATOM 2881 C C . GLN A 1 357 ? 20.573 -17.974 -30.194 1.00 96.38 357 GLN A C 1
ATOM 2883 O O . GLN A 1 357 ? 20.563 -19.210 -30.157 1.00 96.38 357 GLN A O 1
ATOM 2888 N N . ILE A 1 358 ? 20.943 -17.315 -31.299 1.00 95.38 358 ILE A N 1
ATOM 2889 C CA . ILE A 1 358 ? 21.393 -18.009 -32.514 1.00 95.38 358 ILE A CA 1
ATOM 2890 C C . ILE A 1 358 ? 22.712 -18.748 -32.250 1.00 95.38 358 ILE A C 1
ATOM 2892 O O . ILE A 1 358 ? 22.841 -19.901 -32.658 1.00 95.38 358 ILE A O 1
ATOM 2896 N N . SER A 1 359 ? 23.657 -18.153 -31.516 1.00 95.06 359 SER A N 1
ATOM 2897 C CA . SER A 1 359 ? 24.924 -18.795 -31.126 1.00 95.06 359 SER A CA 1
ATOM 2898 C C . SER A 1 359 ? 24.696 -20.089 -30.327 1.00 95.06 359 SER A C 1
ATOM 2900 O O . SER A 1 359 ? 25.271 -21.142 -30.637 1.00 95.06 359 SER A O 1
ATOM 2902 N N . ILE A 1 360 ? 23.773 -20.059 -29.356 1.00 94.94 360 ILE A N 1
ATOM 2903 C CA . ILE A 1 360 ? 23.355 -21.242 -28.585 1.00 94.94 360 ILE A CA 1
ATOM 2904 C C . ILE A 1 360 ? 22.749 -22.307 -29.510 1.00 94.94 360 ILE A C 1
ATOM 2906 O O . ILE A 1 360 ? 23.119 -23.484 -29.441 1.00 94.94 360 ILE A O 1
ATOM 2910 N N . ASN A 1 361 ? 21.847 -21.903 -30.408 1.00 95.12 361 ASN A N 1
ATOM 2911 C CA . ASN A 1 361 ? 21.172 -22.812 -31.334 1.00 95.12 361 ASN A CA 1
ATOM 2912 C C . ASN A 1 361 ? 22.147 -23.464 -32.329 1.00 95.12 361 ASN A C 1
ATOM 2914 O O . ASN A 1 361 ? 22.070 -24.675 -32.544 1.00 95.12 361 ASN A O 1
ATOM 2918 N N . PHE A 1 362 ? 23.091 -22.702 -32.890 1.00 94.31 362 PHE A N 1
ATOM 2919 C CA . PHE A 1 362 ? 24.137 -23.218 -33.782 1.00 94.31 362 PHE A CA 1
ATOM 2920 C C . PHE A 1 362 ? 25.037 -24.224 -33.066 1.00 94.31 362 PHE A C 1
ATOM 2922 O O . PHE A 1 362 ? 25.245 -25.328 -33.573 1.00 94.31 362 PHE A O 1
ATOM 2929 N N . SER A 1 363 ? 25.484 -23.891 -31.854 1.00 92.62 363 SER A N 1
ATOM 2930 C CA . SER A 1 363 ? 26.314 -24.780 -31.034 1.00 92.62 363 SER A CA 1
ATOM 2931 C C . SER A 1 363 ? 25.595 -26.099 -30.732 1.00 92.62 363 SER A C 1
ATOM 2933 O O . SER A 1 363 ? 26.168 -27.178 -30.878 1.00 92.62 363 SER A O 1
ATOM 2935 N N . LYS A 1 364 ? 24.305 -26.036 -30.380 1.00 94.62 364 LYS A N 1
ATOM 2936 C CA . LYS A 1 364 ? 23.468 -27.220 -30.139 1.00 94.62 364 LYS A CA 1
ATOM 2937 C C . LYS A 1 364 ? 23.237 -28.044 -31.410 1.00 94.62 364 LYS A C 1
ATOM 2939 O O . LYS A 1 364 ? 23.273 -29.271 -31.366 1.00 94.62 364 LYS A O 1
ATOM 2944 N N . ALA A 1 365 ? 23.016 -27.402 -32.555 1.00 92.31 365 ALA A N 1
ATOM 2945 C CA . ALA A 1 365 ? 22.881 -28.104 -33.829 1.00 92.31 365 ALA A CA 1
ATOM 2946 C C . ALA A 1 365 ? 24.188 -28.815 -34.225 1.00 92.31 365 ALA A C 1
ATOM 2948 O O . ALA A 1 365 ? 24.156 -29.930 -34.751 1.00 92.31 365 ALA A O 1
ATOM 2949 N N . ALA A 1 366 ? 25.340 -28.206 -33.932 1.00 91.81 366 ALA A N 1
ATOM 2950 C CA . ALA A 1 366 ? 26.656 -28.753 -34.239 1.00 91.81 366 ALA A CA 1
ATOM 2951 C C . ALA A 1 366 ? 26.951 -30.017 -33.420 1.00 91.81 366 ALA A C 1
ATOM 2953 O O . ALA A 1 366 ? 27.372 -31.040 -33.974 1.00 91.81 366 ALA A O 1
ATOM 2954 N N . THR A 1 367 ? 26.632 -30.009 -32.121 1.00 90.38 367 THR A N 1
ATOM 2955 C CA . THR A 1 367 ? 26.769 -31.204 -31.274 1.00 90.38 367 THR A CA 1
ATOM 2956 C C . THR A 1 367 ? 25.851 -32.333 -31.741 1.00 90.38 367 THR A C 1
ATOM 2958 O O . THR A 1 367 ? 26.318 -33.454 -31.944 1.00 90.38 367 THR A O 1
ATOM 2961 N N . LEU A 1 368 ? 24.575 -32.047 -32.022 1.00 89.31 368 LEU A N 1
ATOM 2962 C CA . LEU A 1 368 ? 23.621 -33.047 -32.522 1.00 89.31 368 LEU A CA 1
ATOM 2963 C C . LEU A 1 368 ? 24.056 -33.660 -33.862 1.00 89.31 368 LEU A C 1
ATOM 2965 O O . LEU A 1 368 ? 23.993 -34.877 -34.037 1.00 89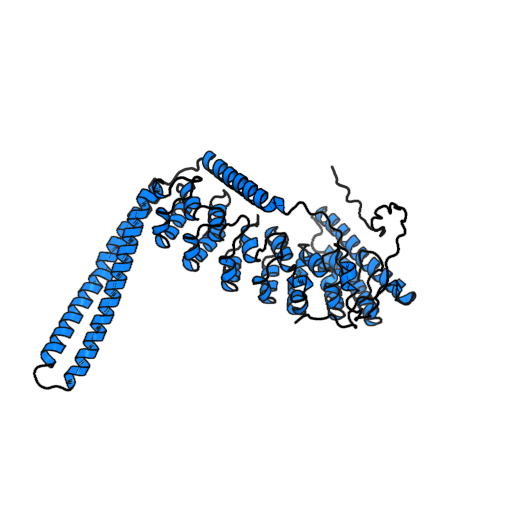.31 368 LEU A O 1
ATOM 2969 N N . THR A 1 369 ? 24.556 -32.838 -34.787 1.00 86.38 369 THR A N 1
ATOM 2970 C CA . THR A 1 369 ? 25.045 -33.296 -36.100 1.00 86.38 369 THR A CA 1
ATOM 2971 C C . THR A 1 369 ? 26.298 -34.168 -35.960 1.00 86.38 369 THR A C 1
ATOM 2973 O O . THR A 1 369 ? 26.459 -35.157 -36.678 1.00 86.38 369 THR A O 1
ATOM 2976 N N . SER A 1 370 ? 27.162 -33.852 -34.992 1.00 81.44 370 SER A N 1
ATOM 2977 C CA . SER A 1 370 ? 28.355 -34.646 -34.675 1.00 81.44 370 SER A CA 1
ATOM 2978 C C . SER A 1 370 ? 28.003 -36.034 -34.131 1.00 81.44 370 SER A C 1
ATOM 2980 O O . SER A 1 370 ? 28.624 -37.021 -34.524 1.00 81.44 370 SER A O 1
ATOM 2982 N N . HIS A 1 371 ? 26.966 -36.138 -33.293 1.00 77.50 371 HIS A N 1
ATOM 2983 C CA . HIS A 1 371 ? 26.489 -37.417 -32.749 1.00 77.50 371 HIS A CA 1
ATOM 2984 C C . HIS A 1 371 ? 25.789 -38.310 -33.784 1.00 77.50 371 HIS A C 1
ATOM 2986 O O . HIS A 1 371 ? 25.787 -39.528 -33.635 1.00 77.50 371 HIS A O 1
ATOM 2992 N N . GLN A 1 372 ? 25.206 -37.737 -34.840 1.00 71.75 372 GLN A N 1
ATOM 2993 C CA . GLN A 1 372 ? 24.588 -38.512 -35.924 1.00 71.75 372 GLN A CA 1
ATOM 2994 C C . GLN A 1 372 ? 25.620 -39.056 -36.924 1.00 71.75 372 GLN A C 1
ATOM 2996 O O . GLN A 1 372 ? 25.384 -40.075 -37.576 1.00 71.75 372 GLN A O 1
ATOM 3001 N N . SER A 1 373 ? 26.784 -38.408 -37.036 1.00 61.03 373 SER A N 1
ATOM 3002 C CA . SER A 1 373 ? 27.825 -38.779 -37.999 1.00 61.03 373 SER A CA 1
ATOM 3003 C C . SER A 1 373 ? 28.628 -40.029 -37.615 1.00 61.03 373 SER A C 1
ATOM 3005 O O . SER A 1 373 ? 29.284 -40.600 -38.486 1.00 61.03 373 SER A O 1
ATOM 3007 N N . THR A 1 374 ? 28.599 -40.480 -36.359 1.00 60.41 374 THR A N 1
ATOM 3008 C CA . THR A 1 374 ? 29.369 -41.652 -35.891 1.00 60.41 374 THR A CA 1
ATOM 3009 C C . THR A 1 374 ? 28.852 -42.991 -36.428 1.00 60.41 374 THR A C 1
ATOM 3011 O O . THR A 1 374 ? 29.572 -43.982 -36.353 1.00 60.41 374 THR A O 1
ATOM 3014 N N . ASN A 1 375 ? 27.659 -43.024 -37.035 1.00 59.88 375 ASN A N 1
ATOM 3015 C CA . ASN A 1 375 ? 27.011 -44.258 -37.496 1.00 59.88 375 ASN A CA 1
ATOM 3016 C C . ASN A 1 375 ? 26.980 -44.445 -39.026 1.00 59.88 375 ASN A C 1
ATOM 3018 O O . ASN A 1 375 ? 26.411 -45.431 -39.491 1.00 59.88 375 ASN A O 1
ATOM 3022 N N . ALA A 1 376 ? 27.556 -43.540 -39.832 1.00 56.25 376 ALA A N 1
ATOM 3023 C CA . ALA A 1 376 ? 27.397 -43.591 -41.290 1.00 56.25 376 ALA A CA 1
ATOM 3024 C C . ALA A 1 376 ? 28.700 -43.365 -42.082 1.00 56.25 376 ALA A C 1
ATOM 3026 O O . ALA A 1 376 ? 29.371 -42.340 -41.970 1.00 56.25 376 ALA A O 1
ATOM 3027 N N . THR A 1 377 ? 29.039 -44.335 -42.934 1.00 57.09 377 THR A N 1
ATOM 3028 C CA . THR A 1 377 ? 30.257 -44.391 -43.754 1.00 57.09 377 THR A CA 1
ATOM 3029 C C . THR A 1 377 ? 30.339 -43.291 -44.826 1.00 57.09 377 THR A C 1
ATOM 3031 O O . THR A 1 377 ? 29.484 -43.172 -45.702 1.00 57.09 377 THR A O 1
ATOM 3034 N N . GLY A 1 378 ? 31.441 -42.533 -44.804 1.00 59.22 378 GLY A N 1
ATOM 3035 C CA . GLY A 1 378 ? 32.090 -41.944 -45.985 1.00 59.22 378 GLY A CA 1
ATOM 3036 C C . GLY A 1 378 ? 31.745 -40.496 -46.349 1.00 59.22 378 GLY A C 1
ATOM 3037 O O . GLY A 1 378 ? 32.657 -39.695 -46.513 1.00 59.22 378 GLY A O 1
ATOM 3038 N N . ASN A 1 379 ? 30.462 -40.131 -46.470 1.00 59.84 379 ASN A N 1
ATOM 3039 C CA . ASN A 1 379 ? 30.060 -38.814 -47.019 1.00 5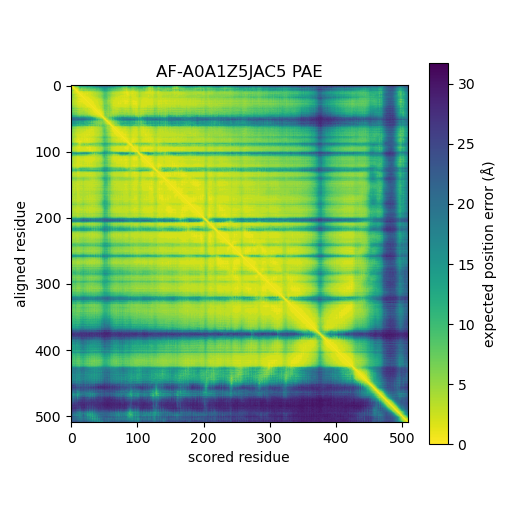9.84 379 ASN A CA 1
ATOM 3040 C C . ASN A 1 379 ? 29.381 -37.878 -45.991 1.00 59.84 379 ASN A C 1
ATOM 3042 O O . ASN A 1 379 ? 29.268 -36.672 -46.200 1.00 59.84 379 ASN A O 1
ATOM 3046 N N . ILE A 1 380 ? 28.944 -38.420 -44.850 1.00 60.62 380 ILE A N 1
ATOM 3047 C CA . ILE A 1 380 ? 28.267 -37.663 -43.779 1.00 60.62 380 ILE A CA 1
ATOM 3048 C C . ILE A 1 380 ? 29.278 -36.947 -42.861 1.00 60.62 380 ILE A C 1
ATOM 3050 O O . ILE A 1 380 ? 29.019 -35.826 -42.422 1.00 60.62 380 ILE A O 1
ATOM 3054 N N . GLY A 1 381 ? 30.480 -37.508 -42.685 1.00 61.78 381 GLY A N 1
ATOM 3055 C CA . GLY A 1 381 ? 31.546 -36.905 -41.870 1.00 61.78 381 GLY A CA 1
ATOM 3056 C C . GLY A 1 381 ? 32.064 -35.558 -42.389 1.00 61.78 381 GLY A C 1
ATOM 3057 O O . GLY A 1 381 ? 32.365 -34.665 -41.598 1.00 61.78 381 GLY A O 1
ATOM 3058 N N . VAL A 1 382 ? 32.101 -35.350 -43.710 1.00 68.19 382 VAL A N 1
ATOM 3059 C CA . VAL A 1 382 ? 32.527 -34.067 -44.307 1.00 68.19 382 VAL A CA 1
ATOM 3060 C C . VAL A 1 382 ? 31.487 -32.964 -44.062 1.00 68.19 382 VAL A C 1
ATOM 3062 O O . VAL A 1 382 ? 31.837 -31.814 -43.814 1.00 68.19 382 VAL A O 1
ATOM 3065 N N . LYS A 1 383 ? 30.192 -33.308 -44.057 1.00 73.81 383 LYS A N 1
ATOM 3066 C CA . LYS A 1 383 ? 29.114 -32.350 -43.762 1.00 73.81 383 LYS A CA 1
ATOM 3067 C C . LYS A 1 383 ? 29.080 -31.964 -42.283 1.00 73.81 383 LYS A C 1
ATOM 3069 O O . LYS A 1 383 ? 28.915 -30.789 -41.974 1.00 73.81 383 LYS A O 1
ATOM 3074 N N . SER A 1 384 ? 29.285 -32.930 -41.382 1.00 79.94 384 SER A N 1
ATOM 3075 C CA . SER A 1 384 ? 29.362 -32.674 -39.937 1.00 79.94 384 SER A CA 1
ATOM 3076 C C . SER A 1 384 ? 30.564 -31.795 -39.571 1.00 79.94 384 SER A C 1
ATOM 3078 O O . SER A 1 384 ? 30.412 -30.836 -38.818 1.00 79.94 384 SER A O 1
ATOM 3080 N N . THR A 1 385 ? 31.738 -32.054 -40.154 1.00 84.06 385 THR A N 1
ATOM 3081 C CA . THR A 1 385 ? 32.944 -31.240 -39.916 1.00 84.06 385 THR A CA 1
ATOM 3082 C C . THR A 1 385 ? 32.812 -29.816 -40.456 1.00 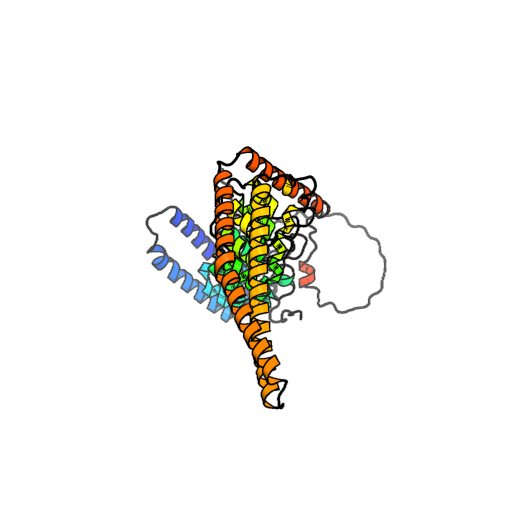84.06 385 THR A C 1
ATOM 3084 O O . THR A 1 385 ? 33.165 -28.870 -39.752 1.00 84.06 385 THR A O 1
ATOM 3087 N N . LEU A 1 386 ? 32.242 -29.639 -41.654 1.00 87.75 386 LEU A N 1
ATOM 3088 C CA . LEU A 1 386 ? 31.962 -28.313 -42.207 1.00 87.75 386 LEU A CA 1
ATOM 3089 C C . LEU A 1 386 ? 30.956 -27.536 -41.348 1.00 87.75 386 LEU A C 1
ATOM 3091 O O . LEU A 1 386 ? 31.181 -26.365 -41.052 1.00 87.75 386 LEU A O 1
ATOM 3095 N N . PHE A 1 387 ? 29.867 -28.179 -40.923 1.00 89.06 387 PHE A N 1
ATOM 3096 C CA . PHE A 1 387 ? 28.859 -27.528 -40.088 1.00 89.06 387 PHE A CA 1
ATOM 3097 C C . PHE A 1 387 ? 29.424 -27.119 -38.720 1.00 89.06 387 PHE A C 1
ATOM 3099 O O . PHE A 1 387 ? 29.176 -26.005 -38.267 1.00 89.06 387 PHE A O 1
ATOM 3106 N N . ASN A 1 388 ? 30.258 -27.962 -38.101 1.00 90.12 388 ASN A N 1
ATOM 3107 C CA . ASN A 1 388 ? 30.970 -27.609 -36.872 1.00 90.12 388 ASN A CA 1
ATOM 3108 C C . ASN A 1 388 ? 31.889 -26.399 -37.071 1.00 90.12 388 ASN A C 1
ATOM 3110 O O . ASN A 1 388 ? 31.899 -25.499 -36.237 1.00 90.12 388 ASN A O 1
ATOM 3114 N N . ALA A 1 389 ? 32.633 -26.342 -38.180 1.00 93.44 389 ALA A N 1
ATOM 3115 C CA . ALA A 1 389 ? 33.488 -25.199 -38.486 1.00 93.44 389 ALA A CA 1
ATOM 3116 C C . ALA A 1 389 ? 32.673 -23.907 -38.668 1.00 93.44 389 ALA A C 1
ATOM 3118 O O . ALA A 1 389 ? 33.032 -22.876 -38.103 1.00 93.44 389 ALA A O 1
ATOM 3119 N N . ILE A 1 390 ? 31.546 -23.968 -39.389 1.00 93.56 390 ILE A N 1
ATOM 3120 C CA . ILE A 1 390 ? 30.625 -22.831 -39.548 1.00 93.56 390 ILE A CA 1
ATOM 3121 C C . ILE A 1 390 ? 30.068 -22.398 -38.193 1.00 93.56 390 ILE A C 1
ATOM 3123 O O . ILE A 1 390 ? 30.054 -21.206 -37.904 1.00 93.56 390 ILE A O 1
ATOM 3127 N N . SER A 1 391 ? 29.659 -23.347 -37.347 1.00 95.00 391 SER A N 1
ATOM 3128 C CA . SER A 1 391 ? 29.179 -23.045 -35.999 1.00 95.00 391 SER A CA 1
ATOM 3129 C C . SER A 1 391 ? 30.247 -22.332 -35.177 1.00 95.00 391 SER A C 1
ATOM 3131 O O . SER A 1 391 ? 29.940 -21.323 -34.559 1.00 95.00 391 SER A O 1
ATOM 3133 N N . VAL A 1 392 ? 31.497 -22.799 -35.186 1.00 95.19 392 VAL A N 1
ATOM 3134 C CA . VAL A 1 392 ? 32.590 -22.150 -34.444 1.00 95.19 392 VAL A CA 1
ATOM 3135 C C . VAL A 1 392 ? 32.843 -20.732 -34.956 1.00 95.19 392 VAL A C 1
ATOM 3137 O O . VAL A 1 392 ? 32.964 -19.810 -34.153 1.00 95.19 392 VAL A O 1
ATOM 3140 N N . VAL A 1 393 ? 32.888 -20.538 -36.278 1.00 96.19 393 VAL A N 1
ATOM 3141 C CA . VAL A 1 393 ? 33.093 -19.212 -36.884 1.00 96.19 393 VAL A CA 1
ATOM 3142 C C . VAL A 1 393 ? 31.940 -18.273 -36.544 1.00 96.19 393 VAL A C 1
ATOM 3144 O O . VAL A 1 393 ? 32.187 -17.147 -36.116 1.00 96.19 393 VAL A O 1
ATOM 3147 N N . TYR A 1 394 ? 30.695 -18.735 -36.688 1.00 95.44 394 TYR A N 1
ATOM 3148 C CA . TYR A 1 394 ? 29.516 -17.941 -36.364 1.00 95.44 394 TYR A CA 1
ATOM 3149 C C . TYR A 1 394 ? 29.501 -17.560 -34.885 1.00 95.44 394 TYR A C 1
ATOM 3151 O O . TYR A 1 394 ? 29.428 -16.375 -34.587 1.00 95.44 394 TYR A O 1
ATOM 3159 N N . CYS A 1 395 ? 29.651 -18.529 -33.974 1.00 94.69 395 CYS A N 1
ATOM 3160 C CA . CYS A 1 395 ? 29.666 -18.268 -32.536 1.00 94.69 395 CYS A CA 1
ATOM 3161 C C . CYS A 1 395 ? 30.805 -17.315 -32.152 1.00 94.69 395 CYS A C 1
ATOM 3163 O O . CYS A 1 395 ? 30.621 -16.430 -31.324 1.00 94.69 395 CYS A O 1
ATOM 3165 N N . SER A 1 396 ? 31.984 -17.444 -32.770 1.00 94.94 396 SER A N 1
ATOM 3166 C CA . SER A 1 396 ? 33.094 -16.515 -32.539 1.00 94.94 396 SER A CA 1
ATOM 3167 C C . SER A 1 396 ? 32.761 -15.094 -33.000 1.00 94.94 396 SER A C 1
ATOM 3169 O O . SER A 1 396 ? 33.065 -14.137 -32.290 1.00 94.94 396 SER A O 1
ATOM 3171 N N . TRP A 1 397 ? 32.159 -14.942 -34.179 1.00 96.25 397 TRP A N 1
ATOM 3172 C CA . TRP A 1 397 ? 31.771 -13.642 -34.722 1.00 96.25 397 TRP A CA 1
ATOM 3173 C C . TRP A 1 397 ? 30.632 -13.003 -33.920 1.00 96.25 397 TRP A C 1
ATOM 3175 O O . TRP A 1 397 ? 30.737 -11.841 -33.529 1.00 96.25 397 TRP A O 1
ATOM 3185 N N . SER A 1 398 ? 29.580 -13.766 -33.618 1.00 95.88 398 SER A N 1
ATOM 3186 C CA . SER A 1 398 ? 28.430 -13.297 -32.846 1.00 95.88 398 SER A CA 1
ATOM 3187 C C . SER A 1 398 ? 28.860 -12.890 -31.441 1.00 95.88 398 SER A C 1
ATOM 3189 O O . SER A 1 398 ? 28.441 -11.845 -30.960 1.00 95.88 398 SER A O 1
ATOM 3191 N N . ASN A 1 399 ? 29.766 -13.647 -30.812 1.00 94.06 399 ASN A N 1
ATOM 3192 C CA . ASN A 1 399 ? 30.308 -13.302 -29.501 1.00 94.06 399 ASN A CA 1
ATOM 3193 C C . ASN A 1 399 ? 31.155 -12.025 -29.542 1.00 94.06 399 ASN A C 1
ATOM 3195 O O . ASN A 1 399 ? 31.093 -11.246 -28.596 1.00 94.06 399 ASN A O 1
ATOM 3199 N N . LEU A 1 400 ? 31.933 -11.792 -30.605 1.00 95.00 400 LEU A N 1
ATOM 3200 C CA . LEU A 1 400 ? 32.695 -10.549 -30.765 1.00 95.00 400 LEU A CA 1
ATOM 3201 C C . LEU A 1 400 ? 31.766 -9.343 -30.940 1.00 95.00 400 LEU A C 1
ATOM 3203 O O . LEU A 1 400 ? 32.017 -8.284 -30.368 1.00 95.00 400 LEU A O 1
ATOM 3207 N N . ARG A 1 401 ? 30.669 -9.509 -31.682 1.00 95.31 401 ARG A N 1
ATOM 3208 C CA . ARG A 1 401 ? 29.676 -8.452 -31.883 1.00 95.31 401 ARG A CA 1
ATOM 3209 C C . ARG A 1 401 ? 28.877 -8.168 -30.608 1.00 95.31 401 ARG A C 1
ATOM 3211 O O . ARG A 1 401 ? 28.834 -7.019 -30.178 1.00 95.31 401 ARG A O 1
ATOM 3218 N N . ALA A 1 402 ? 28.330 -9.207 -29.977 1.00 94.31 402 ALA A N 1
ATOM 3219 C CA . ALA A 1 402 ? 27.497 -9.113 -28.778 1.00 94.31 402 ALA A CA 1
ATOM 3220 C C . ALA A 1 402 ? 28.268 -8.661 -27.527 1.00 94.31 402 ALA A C 1
ATOM 3222 O O . ALA A 1 402 ? 27.727 -7.912 -26.725 1.00 94.31 402 ALA A O 1
ATOM 3223 N N . ASN A 1 403 ? 29.539 -9.059 -27.371 1.00 93.31 403 ASN A N 1
ATOM 3224 C CA . ASN A 1 403 ? 30.351 -8.696 -26.197 1.00 93.31 403 ASN A CA 1
ATOM 3225 C C . ASN A 1 403 ? 31.367 -7.572 -26.460 1.00 93.31 403 ASN A C 1
ATOM 3227 O O . ASN A 1 403 ? 32.089 -7.175 -25.548 1.00 93.31 403 ASN A O 1
ATOM 3231 N N . GLY A 1 404 ? 31.481 -7.090 -27.699 1.00 93.62 404 GLY A N 1
ATOM 3232 C CA . GLY A 1 404 ? 32.496 -6.116 -28.101 1.00 93.62 404 GLY A CA 1
ATOM 3233 C C . GLY A 1 404 ? 31.891 -4.848 -28.684 1.00 93.62 404 GLY A C 1
ATOM 3234 O O . GLY A 1 404 ? 31.872 -3.808 -28.028 1.00 93.62 404 GLY A O 1
ATOM 3235 N N . ASP A 1 405 ? 31.434 -4.920 -29.932 1.00 94.44 405 ASP A N 1
ATOM 3236 C CA . ASP A 1 405 ? 31.034 -3.731 -30.693 1.00 94.44 405 ASP A CA 1
ATOM 3237 C C . ASP A 1 405 ? 29.696 -3.144 -30.228 1.00 94.44 405 ASP A C 1
ATOM 3239 O O . ASP A 1 405 ? 29.581 -1.926 -30.084 1.00 94.44 405 ASP A O 1
ATOM 3243 N N . LEU A 1 406 ? 28.697 -3.993 -29.970 1.00 96.50 406 LEU A N 1
ATOM 3244 C CA . LEU A 1 406 ? 27.364 -3.560 -29.546 1.00 96.50 406 LEU A CA 1
ATOM 3245 C C . LEU A 1 406 ? 27.361 -2.917 -28.146 1.00 96.50 406 LEU A C 1
ATOM 3247 O O . LEU A 1 406 ? 26.826 -1.815 -28.021 1.00 96.50 406 LEU A O 1
ATOM 3251 N N . PRO A 1 407 ? 28.037 -3.471 -27.117 1.00 96.75 407 PRO A N 1
ATOM 3252 C CA . PRO A 1 407 ? 28.147 -2.810 -25.815 1.00 96.75 407 PRO A CA 1
ATOM 3253 C C . PRO A 1 407 ? 28.812 -1.430 -25.875 1.00 96.75 407 PRO A C 1
ATOM 3255 O O . PRO A 1 407 ? 28.387 -0.514 -25.175 1.00 96.75 407 PRO A O 1
ATOM 3258 N N . LYS A 1 408 ? 29.820 -1.239 -26.740 1.00 96.88 408 LYS A N 1
ATOM 3259 C CA . LYS A 1 408 ? 30.451 0.079 -26.939 1.00 96.88 408 LYS A CA 1
ATOM 3260 C C . LYS A 1 408 ? 29.485 1.085 -27.558 1.00 96.88 408 LYS A C 1
ATOM 3262 O O . LYS A 1 408 ? 29.463 2.239 -27.145 1.00 96.88 408 LYS A O 1
ATOM 3267 N N . GLN A 1 409 ? 28.692 0.656 -28.540 1.00 97.25 409 GLN A N 1
ATOM 3268 C CA . GLN A 1 409 ? 27.656 1.503 -29.135 1.00 97.25 409 GLN A CA 1
ATOM 3269 C C . GLN A 1 409 ? 26.571 1.851 -28.112 1.00 97.25 409 GLN A C 1
ATOM 3271 O O . GLN A 1 409 ? 26.193 3.014 -28.002 1.00 97.25 409 GLN A O 1
ATOM 3276 N N . LYS A 1 410 ? 26.134 0.872 -27.311 1.00 97.31 410 LYS A N 1
ATOM 3277 C CA . LYS A 1 410 ? 25.200 1.087 -26.202 1.00 97.31 410 LYS A CA 1
ATOM 3278 C C . LYS A 1 410 ? 25.732 2.125 -25.213 1.00 97.31 410 LYS A C 1
ATOM 3280 O O . LYS A 1 410 ? 25.015 3.057 -24.868 1.00 97.31 410 LYS A O 1
ATOM 3285 N N . GLN A 1 411 ? 27.000 2.017 -24.817 1.00 97.62 411 GLN A N 1
ATOM 3286 C CA . GLN A 1 411 ? 27.637 2.987 -23.926 1.00 97.62 411 GLN A CA 1
ATOM 3287 C C . GLN A 1 411 ? 27.641 4.403 -24.525 1.00 97.62 411 GLN A C 1
ATOM 3289 O O . GLN A 1 411 ? 27.291 5.358 -23.837 1.00 97.62 411 GLN A O 1
ATOM 3294 N N . GLN A 1 412 ? 27.970 4.549 -25.812 1.00 98.19 412 GLN A N 1
ATOM 3295 C CA . GLN A 1 412 ? 27.928 5.852 -26.490 1.00 98.19 412 GLN A CA 1
ATOM 3296 C C . GLN A 1 412 ? 26.519 6.458 -26.500 1.00 98.19 412 GLN A C 1
ATOM 3298 O O . GLN A 1 412 ? 26.370 7.668 -26.344 1.00 98.19 412 GLN A O 1
ATOM 3303 N N . ILE A 1 413 ? 25.482 5.635 -26.671 1.00 98.06 413 ILE A N 1
ATOM 3304 C CA . ILE A 1 413 ? 24.088 6.088 -26.603 1.00 98.06 413 ILE A CA 1
ATOM 3305 C C . ILE A 1 413 ? 23.736 6.532 -25.182 1.00 98.06 413 ILE A C 1
ATOM 3307 O O . ILE A 1 413 ? 23.141 7.591 -25.011 1.00 98.06 413 ILE A O 1
ATOM 3311 N N . GLN A 1 414 ? 24.144 5.778 -24.160 1.00 97.81 414 GLN A N 1
ATOM 3312 C CA . GLN A 1 414 ? 23.916 6.153 -22.762 1.00 97.81 414 GLN A CA 1
ATOM 3313 C C . GLN A 1 414 ? 24.594 7.486 -22.410 1.00 97.81 414 GLN A C 1
ATOM 3315 O O . GLN A 1 414 ? 23.975 8.333 -21.771 1.00 97.81 414 GLN A O 1
ATOM 3320 N N . GLU A 1 415 ? 25.816 7.721 -22.898 1.00 98.00 415 GLU A N 1
ATOM 3321 C CA . GLU A 1 415 ? 26.511 9.008 -22.762 1.00 98.00 415 GLU A CA 1
ATOM 3322 C C . GLU A 1 415 ? 25.755 10.148 -23.468 1.00 98.00 415 GLU A C 1
ATOM 3324 O O . GLU A 1 415 ? 25.641 11.246 -22.920 1.00 98.00 415 GLU A O 1
ATOM 3329 N N . GLN A 1 416 ? 25.187 9.893 -24.653 1.00 98.38 416 GLN A N 1
ATOM 3330 C CA . GLN A 1 416 ? 24.345 10.865 -25.361 1.00 98.38 416 GLN A CA 1
ATOM 3331 C C . GLN A 1 416 ? 23.049 11.166 -24.604 1.00 98.38 416 GLN A C 1
ATOM 3333 O O . GLN A 1 416 ? 22.671 12.332 -24.517 1.00 98.38 416 GLN A O 1
ATOM 3338 N N . ILE A 1 417 ? 22.392 10.156 -24.026 1.00 98.19 417 ILE A N 1
ATOM 3339 C CA . ILE A 1 417 ? 21.204 10.345 -23.182 1.00 98.19 417 ILE A CA 1
ATOM 3340 C C . ILE A 1 417 ? 21.566 11.218 -21.977 1.00 98.19 417 ILE A C 1
ATOM 3342 O O . ILE A 1 417 ? 20.892 12.214 -21.734 1.00 98.19 417 ILE A O 1
ATOM 3346 N N . SER A 1 418 ? 22.664 10.918 -21.273 1.00 97.69 418 SER A N 1
ATOM 3347 C CA . SER A 1 418 ? 23.136 11.747 -20.155 1.00 97.69 418 SER A CA 1
ATOM 3348 C C . SER A 1 418 ? 23.440 13.189 -20.575 1.00 97.69 418 SER A C 1
ATOM 3350 O O . SER A 1 418 ? 23.152 14.121 -19.829 1.00 97.69 418 SER A O 1
ATOM 3352 N N . GLU A 1 419 ? 23.990 13.400 -21.772 1.00 97.94 419 GLU A N 1
ATOM 3353 C CA . GLU A 1 419 ? 24.221 14.743 -22.309 1.00 97.94 419 GLU A CA 1
ATOM 3354 C C . GLU A 1 419 ? 22.922 15.477 -22.662 1.00 97.94 419 GLU A C 1
ATOM 3356 O O . GLU A 1 419 ? 22.840 16.691 -22.496 1.00 97.94 419 GLU A O 1
ATOM 3361 N N . VAL A 1 420 ? 21.893 14.777 -23.152 1.00 97.88 420 VAL A N 1
ATOM 3362 C CA . VAL A 1 420 ? 20.558 15.371 -23.318 1.00 97.88 420 VAL A CA 1
ATOM 3363 C C . VAL A 1 420 ? 20.002 15.774 -21.953 1.00 97.88 420 VAL A C 1
ATOM 3365 O O . VAL A 1 420 ? 19.629 16.931 -21.802 1.00 97.88 420 VAL A O 1
ATOM 3368 N N . CYS A 1 421 ? 20.018 14.878 -20.962 1.00 97.06 421 CYS A N 1
ATOM 3369 C CA . CYS A 1 421 ? 19.554 15.158 -19.601 1.00 97.06 421 CYS A CA 1
ATOM 3370 C C . CYS A 1 421 ? 20.180 16.446 -19.043 1.00 97.06 421 CYS A C 1
ATOM 3372 O O . CYS A 1 421 ? 19.460 17.408 -18.778 1.00 97.06 421 CYS A O 1
ATOM 3374 N N . ARG A 1 422 ? 21.518 16.538 -19.036 1.00 97.12 422 ARG A N 1
ATOM 3375 C CA . ARG A 1 422 ? 22.248 17.730 -18.564 1.00 97.12 422 ARG A CA 1
ATOM 3376 C C . ARG A 1 422 ? 21.867 19.024 -19.280 1.00 97.12 422 ARG A C 1
ATOM 3378 O O . ARG A 1 422 ? 21.884 20.084 -18.669 1.00 97.12 422 ARG A O 1
ATOM 3385 N N . ARG A 1 423 ? 21.547 18.965 -20.577 1.00 97.19 423 ARG A N 1
ATOM 3386 C CA . ARG A 1 423 ? 21.154 20.151 -21.359 1.00 97.19 423 ARG A CA 1
ATOM 3387 C C . ARG A 1 423 ? 19.773 20.685 -20.993 1.00 97.19 423 ARG A C 1
ATOM 3389 O O . ARG A 1 423 ? 19.522 21.861 -21.231 1.00 97.19 423 ARG A O 1
ATOM 3396 N N . PHE A 1 424 ? 18.897 19.831 -20.472 1.00 95.44 424 PHE A N 1
ATOM 3397 C CA . PHE A 1 424 ? 17.553 20.211 -20.046 1.00 95.44 424 PHE A CA 1
ATOM 3398 C C . PHE A 1 424 ? 17.462 20.520 -18.551 1.00 95.44 424 PHE A C 1
ATOM 3400 O O . PHE A 1 424 ? 16.419 20.992 -18.118 1.00 95.44 424 PHE A O 1
ATOM 3407 N N . GLU A 1 425 ? 18.521 20.293 -17.769 1.00 95.19 425 GLU A N 1
ATOM 3408 C CA . GLU A 1 425 ? 18.543 20.659 -16.350 1.00 95.19 425 GLU A CA 1
ATOM 3409 C C . GLU A 1 425 ? 18.351 22.173 -16.158 1.00 95.19 425 GLU A C 1
ATOM 3411 O O . GLU A 1 425 ? 19.012 22.987 -16.807 1.00 95.19 425 GLU A O 1
ATOM 3416 N N . GLY A 1 426 ? 17.454 22.559 -15.250 1.00 92.06 426 GLY A N 1
ATOM 3417 C CA . GLY A 1 426 ? 17.137 23.962 -14.991 1.00 92.06 426 GLY A CA 1
ATOM 3418 C C . GLY A 1 426 ? 16.293 24.171 -13.737 1.00 92.06 426 GLY A C 1
ATOM 3419 O O . GLY A 1 426 ? 15.817 23.213 -13.128 1.00 92.06 426 GLY A O 1
ATOM 3420 N N . GLU A 1 427 ? 16.112 25.434 -13.349 1.00 83.88 427 GLU A N 1
ATOM 3421 C CA . GLU A 1 427 ? 15.206 25.806 -12.256 1.00 83.88 427 GLU A CA 1
ATOM 3422 C C . GLU A 1 427 ? 13.745 25.583 -12.666 1.00 83.88 427 GLU A C 1
ATOM 3424 O O . GLU A 1 427 ? 13.398 25.699 -13.842 1.00 83.88 427 GLU A O 1
ATOM 3429 N N . ASP A 1 428 ? 12.903 25.238 -11.693 1.00 76.06 428 ASP A N 1
ATOM 3430 C CA . ASP A 1 428 ? 11.476 25.041 -11.934 1.00 76.06 428 ASP A CA 1
ATOM 3431 C C . ASP A 1 428 ? 10.804 26.360 -12.297 1.00 76.06 428 ASP A C 1
ATOM 3433 O O . ASP A 1 428 ? 11.046 27.381 -11.650 1.00 76.06 428 ASP A O 1
ATOM 3437 N N . ASP A 1 429 ? 9.910 26.321 -13.282 1.00 75.88 429 ASP A N 1
ATOM 3438 C CA . ASP A 1 429 ? 8.981 27.417 -13.518 1.00 75.88 429 ASP A CA 1
ATOM 3439 C C . ASP A 1 429 ? 7.872 27.363 -12.447 1.00 75.88 429 ASP A C 1
ATOM 3441 O O . ASP A 1 429 ? 7.075 26.416 -12.443 1.00 75.88 429 ASP A O 1
ATOM 3445 N N . PRO A 1 430 ? 7.782 28.349 -11.530 1.00 70.12 430 PRO A N 1
ATOM 3446 C CA . PRO A 1 430 ? 6.750 28.365 -10.495 1.00 70.12 430 PRO A CA 1
ATOM 3447 C C . PRO A 1 430 ? 5.331 28.350 -11.071 1.00 70.12 430 PRO A C 1
ATOM 3449 O O . PRO A 1 430 ? 4.404 27.893 -10.404 1.00 70.12 430 PRO A O 1
ATOM 3452 N N . GLN A 1 431 ? 5.152 28.844 -12.300 1.00 73.19 431 GLN A N 1
ATOM 3453 C CA . GLN A 1 431 ? 3.854 28.889 -12.957 1.00 73.19 431 GLN A CA 1
ATOM 3454 C C . GLN A 1 431 ? 3.373 27.493 -13.377 1.00 73.19 431 GLN A C 1
ATOM 3456 O O . GLN A 1 431 ? 2.197 27.177 -13.224 1.00 73.19 431 GLN A O 1
ATOM 3461 N N . MET A 1 432 ? 4.288 26.623 -13.804 1.00 70.19 432 MET A N 1
ATOM 3462 C CA . MET A 1 432 ? 3.971 25.260 -14.238 1.00 70.19 432 MET A CA 1
ATOM 3463 C C . MET A 1 432 ? 3.507 24.368 -13.075 1.00 70.19 432 MET A C 1
ATOM 3465 O O . MET A 1 432 ? 2.622 23.531 -13.239 1.00 70.19 432 MET A O 1
ATOM 3469 N N . VAL A 1 433 ? 4.072 24.572 -11.878 1.00 66.19 433 VAL A N 1
ATOM 3470 C CA . VAL A 1 433 ? 3.640 23.877 -10.651 1.00 66.19 433 VAL A CA 1
ATOM 3471 C C . VAL A 1 433 ? 2.211 24.279 -10.282 1.00 66.19 433 VAL A C 1
ATOM 3473 O O . VAL A 1 433 ? 1.400 23.423 -9.941 1.00 66.19 433 VAL A O 1
ATOM 3476 N N . TRP A 1 434 ? 1.891 25.569 -10.407 1.00 69.94 434 TRP A N 1
ATOM 3477 C CA . TRP A 1 434 ? 0.560 26.090 -10.103 1.00 69.94 434 TRP A CA 1
ATOM 3478 C C . TRP A 1 434 ? -0.503 25.594 -11.092 1.00 69.94 434 TRP A C 1
ATOM 3480 O O . TRP A 1 434 ? -1.604 25.239 -10.684 1.00 69.94 434 TRP A O 1
ATOM 3490 N N . GLU A 1 435 ? -0.172 25.507 -12.383 1.00 71.44 435 GLU A N 1
ATOM 3491 C CA . GLU A 1 435 ? -1.070 24.952 -13.405 1.00 71.44 435 GLU A CA 1
ATOM 3492 C C . GLU A 1 435 ? -1.355 23.459 -13.169 1.00 71.44 435 GLU A C 1
ATOM 3494 O O . GLU A 1 435 ? -2.485 23.011 -13.340 1.00 71.44 435 GLU A O 1
ATOM 3499 N N . LEU A 1 436 ? -0.370 22.689 -12.699 1.00 69.69 436 LEU A N 1
ATOM 3500 C CA . LEU A 1 436 ? -0.544 21.287 -12.304 1.00 69.69 436 LEU A CA 1
ATOM 3501 C C . LEU A 1 436 ? -1.461 21.116 -11.090 1.00 69.69 436 LEU A C 1
ATOM 3503 O O . LEU A 1 436 ? -2.316 20.231 -11.099 1.00 69.69 436 LEU A O 1
ATOM 3507 N N . GLU A 1 437 ? -1.283 21.945 -10.059 1.00 68.81 437 GLU A N 1
ATOM 3508 C CA . GLU A 1 437 ? -2.177 21.978 -8.895 1.00 68.81 437 GLU A CA 1
ATOM 3509 C C . GLU A 1 437 ? -3.599 22.349 -9.328 1.00 68.81 437 GLU A C 1
ATOM 3511 O O . GLU A 1 437 ? -4.553 21.679 -8.946 1.00 68.81 437 GLU A O 1
ATOM 3516 N N . GLN A 1 438 ? -3.741 23.336 -10.216 1.00 75.12 438 GLN A N 1
ATOM 3517 C CA . GLN A 1 438 ? -5.038 23.745 -10.745 1.00 75.12 438 GLN A CA 1
ATOM 3518 C C . GLN A 1 438 ? -5.708 22.642 -11.578 1.00 75.12 438 GLN A C 1
ATOM 3520 O O . GLN A 1 438 ? -6.909 22.425 -11.438 1.00 75.12 438 GLN A O 1
ATOM 3525 N N . ILE A 1 439 ? -4.955 21.922 -12.415 1.00 71.50 439 ILE A N 1
ATOM 3526 C CA . ILE A 1 439 ? -5.463 20.772 -13.177 1.00 71.50 439 ILE A CA 1
ATOM 3527 C C . ILE A 1 439 ? -5.862 19.638 -12.228 1.00 71.50 439 ILE A C 1
ATOM 3529 O O . ILE A 1 439 ? -6.894 19.001 -12.437 1.00 71.50 439 ILE A O 1
ATOM 3533 N N . ALA A 1 440 ? -5.072 19.374 -11.184 1.00 67.50 440 ALA A N 1
ATOM 3534 C CA . ALA A 1 440 ? -5.401 18.363 -10.186 1.00 67.50 440 ALA A CA 1
ATOM 3535 C C . ALA A 1 440 ? -6.699 18.713 -9.443 1.00 67.50 440 ALA A C 1
ATOM 3537 O O . ALA A 1 440 ? -7.568 17.848 -9.351 1.00 67.50 440 ALA A O 1
ATOM 3538 N N . ASP A 1 441 ? -6.856 19.968 -9.013 1.00 70.69 441 ASP A N 1
ATOM 3539 C CA . ASP A 1 441 ? -8.058 20.487 -8.352 1.00 70.69 441 ASP A CA 1
ATOM 3540 C C . ASP A 1 441 ? -9.279 20.474 -9.288 1.00 70.69 441 ASP A C 1
ATOM 3542 O O . ASP A 1 441 ? -10.378 20.101 -8.879 1.00 70.69 441 ASP A O 1
ATOM 3546 N N . GLU A 1 442 ? -9.118 20.861 -10.557 1.00 73.62 442 GLU A N 1
ATOM 3547 C CA . GLU A 1 442 ? -10.208 20.863 -11.541 1.00 73.62 442 GLU A CA 1
ATOM 3548 C C . GLU A 1 442 ? -10.666 19.436 -11.869 1.00 73.62 442 GLU A C 1
ATOM 3550 O O . GLU A 1 442 ? -11.867 19.169 -11.955 1.00 73.62 442 GLU A O 1
ATOM 3555 N N . LEU A 1 443 ? -9.729 18.492 -11.984 1.00 67.56 443 LEU A N 1
ATOM 3556 C CA . LEU A 1 443 ? -10.038 17.076 -12.183 1.00 67.56 443 LEU A CA 1
ATOM 3557 C C . LEU A 1 443 ? -10.621 16.424 -10.922 1.00 67.56 443 LEU A C 1
ATOM 3559 O O . LEU A 1 443 ? -11.511 15.581 -11.041 1.00 67.56 443 LEU A O 1
ATOM 3563 N N . GLU A 1 444 ? -10.181 16.825 -9.727 1.00 67.75 444 GLU A N 1
ATOM 3564 C CA . GLU A 1 444 ? -10.805 16.423 -8.463 1.00 67.75 444 GLU A CA 1
ATOM 3565 C C . GLU A 1 444 ? -12.244 16.935 -8.389 1.00 67.75 444 GLU A C 1
ATOM 3567 O O . GLU A 1 444 ? -13.157 16.162 -8.109 1.00 67.75 444 GLU A O 1
ATOM 3572 N N . LEU A 1 445 ? -12.483 18.198 -8.750 1.00 68.56 445 LEU A N 1
ATOM 3573 C CA . LEU A 1 445 ? -13.821 18.780 -8.812 1.00 68.56 445 LEU A CA 1
ATOM 3574 C C . LEU A 1 445 ? -14.710 18.062 -9.840 1.00 68.56 445 LEU A C 1
ATOM 3576 O O . LEU A 1 445 ? -15.879 17.805 -9.561 1.00 68.56 445 LEU A O 1
ATOM 3580 N N . LEU A 1 446 ? -14.179 17.709 -11.015 1.00 66.38 446 LEU A N 1
ATOM 3581 C CA . LEU A 1 446 ? -14.906 16.945 -12.037 1.00 66.38 446 LEU A CA 1
ATOM 3582 C C . LEU A 1 446 ? -15.241 15.523 -11.566 1.00 66.38 446 LEU A C 1
ATOM 3584 O O . LEU A 1 446 ? -16.366 15.065 -11.778 1.00 66.38 446 LEU A O 1
ATOM 3588 N N . GLY A 1 447 ? -14.308 14.846 -10.892 1.00 62.41 447 GLY A N 1
ATOM 3589 C CA . GLY A 1 447 ? -14.554 13.537 -10.286 1.00 62.41 447 GLY A CA 1
ATOM 3590 C C . GLY A 1 447 ? -15.584 13.608 -9.157 1.00 62.41 447 GLY A C 1
ATOM 3591 O O . GLY A 1 447 ? -16.518 12.809 -9.121 1.00 62.41 447 GLY A O 1
ATOM 3592 N N . LEU A 1 448 ? -15.497 14.620 -8.291 1.00 61.59 448 LEU A N 1
ATOM 3593 C CA . LEU A 1 448 ? -16.489 14.880 -7.247 1.00 61.59 448 LEU A CA 1
ATOM 3594 C C . LEU A 1 448 ? -17.864 15.204 -7.837 1.00 61.59 448 LEU A C 1
ATOM 3596 O O . LEU A 1 448 ? -18.862 14.728 -7.312 1.00 61.59 448 LEU A O 1
ATOM 3600 N N . MET A 1 449 ? -17.949 15.945 -8.946 1.00 57.75 449 MET A N 1
ATOM 3601 C CA . MET A 1 449 ? -19.225 16.196 -9.628 1.00 57.75 449 MET A CA 1
ATOM 3602 C C . MET A 1 449 ? -19.837 14.908 -10.195 1.00 57.75 449 MET A C 1
ATOM 3604 O O . MET A 1 449 ? -21.043 14.715 -10.046 1.00 57.75 449 MET A O 1
ATOM 3608 N N . ALA A 1 450 ? -19.029 13.997 -10.750 1.00 58.09 450 ALA A N 1
ATOM 3609 C CA . ALA A 1 450 ? -19.497 12.682 -11.201 1.00 58.09 450 ALA A CA 1
ATOM 3610 C C . ALA A 1 450 ? -19.989 11.786 -10.045 1.00 58.09 450 ALA A C 1
ATOM 3612 O O . ALA A 1 450 ? -20.848 10.929 -10.250 1.00 58.09 450 ALA A O 1
ATOM 3613 N N . HIS A 1 451 ? -19.484 12.007 -8.827 1.00 52.50 451 HIS A N 1
ATOM 3614 C CA . HIS A 1 451 ? -19.920 11.315 -7.610 1.00 52.50 451 HIS A CA 1
ATOM 3615 C C . HIS A 1 451 ? -21.029 12.051 -6.827 1.00 52.50 451 HIS A C 1
ATOM 3617 O O . HIS A 1 451 ? -21.739 11.427 -6.039 1.00 52.50 451 HIS A O 1
ATOM 3623 N N . SER A 1 452 ? -21.237 13.351 -7.069 1.00 46.25 452 SER A N 1
ATOM 3624 C CA . SER A 1 452 ? -22.180 14.199 -6.319 1.00 46.25 452 SER A CA 1
ATOM 3625 C C . SER A 1 452 ? -23.658 13.891 -6.573 1.00 46.25 452 SER A C 1
ATOM 3627 O O . SER A 1 452 ? -24.493 14.203 -5.724 1.00 46.25 452 SER A O 1
ATOM 3629 N N . ASP A 1 453 ? -23.984 13.194 -7.667 1.00 48.31 453 ASP A N 1
ATOM 3630 C CA . ASP A 1 453 ? -25.341 12.684 -7.916 1.00 48.31 453 ASP A CA 1
ATOM 3631 C C . ASP A 1 453 ? -25.749 11.574 -6.917 1.00 48.31 453 ASP A C 1
ATOM 3633 O O . ASP A 1 453 ? -26.922 11.204 -6.859 1.00 48.31 453 ASP A O 1
ATOM 3637 N N . TYR A 1 454 ? -24.812 11.070 -6.099 1.00 49.16 454 TYR A N 1
ATOM 3638 C CA . TYR A 1 454 ? -25.051 10.039 -5.081 1.00 49.16 454 TYR A CA 1
ATOM 3639 C C . TYR A 1 454 ? -24.955 10.530 -3.623 1.00 49.16 454 TYR A C 1
ATOM 3641 O O . TYR A 1 454 ? -25.379 9.812 -2.720 1.00 49.16 454 TYR A O 1
ATOM 3649 N N . GLU A 1 455 ? -24.455 11.743 -3.357 1.00 44.28 455 GLU A N 1
ATOM 3650 C CA . GLU A 1 455 ? -24.261 12.244 -1.980 1.00 44.28 455 GLU A CA 1
ATOM 3651 C C . GLU A 1 455 ? -25.474 13.004 -1.398 1.00 44.28 455 GLU A C 1
ATOM 3653 O O . GLU A 1 455 ? -25.397 13.560 -0.301 1.00 44.28 455 GLU A O 1
ATOM 3658 N N . SER A 1 456 ? -26.634 13.018 -2.073 1.00 41.84 456 SER A N 1
ATOM 3659 C CA . SER A 1 456 ? -27.846 13.671 -1.539 1.00 41.84 456 SER A CA 1
ATOM 3660 C C . SER A 1 456 ? -28.696 12.807 -0.591 1.00 41.84 456 SER A C 1
ATOM 3662 O O . SER A 1 456 ? -29.785 13.232 -0.195 1.00 41.84 456 SER A O 1
ATOM 3664 N N . GLU A 1 457 ? -28.251 11.607 -0.221 1.00 44.19 457 GLU A N 1
ATOM 3665 C CA . GLU A 1 457 ? -28.892 10.791 0.818 1.00 44.19 457 GLU A CA 1
ATOM 3666 C C . GLU A 1 457 ? -28.211 11.115 2.150 1.00 44.19 457 GLU A C 1
ATOM 3668 O O . GLU A 1 457 ? -27.099 10.690 2.437 1.00 44.19 457 GLU A O 1
ATOM 3673 N N . ARG A 1 458 ? -28.724 12.126 2.858 1.00 45.75 458 ARG A N 1
ATOM 3674 C CA . ARG A 1 458 ? -29.519 11.934 4.080 1.00 45.75 458 ARG A CA 1
ATOM 3675 C C . ARG A 1 458 ? -28.887 10.912 5.017 1.00 45.75 458 ARG A C 1
ATOM 3677 O O . ARG A 1 458 ? -28.742 9.745 4.675 1.00 45.75 458 ARG A O 1
ATOM 3684 N N . ASP A 1 459 ? -28.660 11.370 6.243 1.00 43.41 459 ASP A N 1
ATOM 3685 C CA . ASP A 1 459 ? -28.761 10.568 7.455 1.00 43.41 459 ASP A CA 1
ATOM 3686 C C . ASP A 1 459 ? -30.126 9.844 7.462 1.00 43.41 459 ASP A C 1
ATOM 3688 O O . ASP A 1 459 ? -31.068 10.241 8.145 1.00 43.41 459 ASP A O 1
ATOM 3692 N N . ASP A 1 460 ? -30.296 8.836 6.604 1.00 46.16 460 ASP A N 1
ATOM 3693 C CA . ASP A 1 460 ? -31.359 7.868 6.744 1.00 46.16 460 ASP A CA 1
ATOM 3694 C C . ASP A 1 460 ? -30.974 7.101 7.997 1.00 46.16 460 ASP A C 1
ATOM 3696 O O . ASP A 1 460 ? -30.094 6.235 7.995 1.00 46.16 460 ASP A O 1
ATOM 3700 N N . ASP A 1 461 ? -31.604 7.495 9.099 1.00 46.25 461 ASP A N 1
ATOM 3701 C CA . ASP A 1 461 ? -31.589 6.862 10.412 1.00 46.25 461 ASP A CA 1
ATOM 3702 C C . ASP A 1 461 ? -32.187 5.440 10.357 1.00 46.25 461 ASP A C 1
ATOM 3704 O O . ASP A 1 461 ? -32.840 4.987 11.302 1.00 46.25 461 ASP A O 1
ATOM 3708 N N . GLY A 1 462 ? -31.983 4.733 9.238 1.00 46.91 462 GLY A N 1
ATOM 3709 C CA . GLY A 1 462 ? -32.313 3.348 8.997 1.00 46.91 462 GLY A CA 1
ATOM 3710 C C . GLY A 1 462 ? -31.902 2.551 10.217 1.00 46.91 462 GLY A C 1
ATOM 3711 O O . GLY A 1 462 ? -30.723 2.387 10.525 1.00 46.91 462 GLY A O 1
ATOM 3712 N N . ASN A 1 463 ? -32.925 2.140 10.953 1.00 45.38 463 ASN A N 1
ATOM 3713 C CA . ASN A 1 463 ? -32.885 1.553 12.277 1.00 45.38 463 ASN A CA 1
ATOM 3714 C C . ASN A 1 463 ? -32.163 0.190 12.264 1.00 45.38 463 ASN A C 1
ATOM 3716 O O . ASN A 1 463 ? -32.780 -0.863 12.396 1.00 45.38 463 ASN A O 1
ATOM 3720 N N . TYR A 1 464 ? -30.840 0.195 12.088 1.00 47.59 464 TYR A N 1
ATOM 3721 C CA . TYR A 1 464 ? -30.009 -1.011 12.020 1.00 47.59 464 TYR A CA 1
ATOM 3722 C C . TYR A 1 464 ? -29.922 -1.749 13.358 1.00 47.59 464 TYR A C 1
ATOM 3724 O O . TYR A 1 464 ? -29.665 -2.952 13.391 1.00 47.59 464 TYR A O 1
ATOM 3732 N N . ASN A 1 465 ? -30.224 -1.058 14.461 1.00 47.25 465 ASN A N 1
ATOM 3733 C CA . ASN A 1 465 ? -30.358 -1.682 15.774 1.00 47.25 465 ASN A CA 1
ATOM 3734 C C . ASN A 1 465 ? -31.476 -2.740 15.811 1.00 47.25 465 ASN A C 1
ATOM 3736 O O . ASN A 1 465 ? -31.410 -3.645 16.639 1.00 47.25 465 ASN A O 1
ATOM 3740 N N . ASP A 1 466 ? -32.469 -2.669 14.916 1.00 48.94 466 ASP A N 1
ATOM 3741 C CA . ASP A 1 466 ? -33.572 -3.635 14.877 1.00 48.94 466 ASP A CA 1
ATOM 3742 C C . ASP A 1 4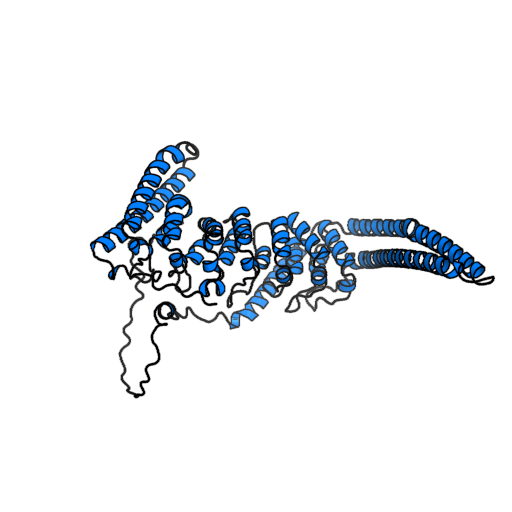66 ? -33.170 -4.951 14.182 1.00 48.94 466 ASP A C 1
ATOM 3744 O O . ASP A 1 466 ? -33.658 -6.014 14.553 1.00 48.94 466 ASP A O 1
ATOM 3748 N N . LEU A 1 467 ? -32.218 -4.916 13.238 1.00 48.94 467 LEU A N 1
ATOM 3749 C CA . LEU A 1 467 ? -31.701 -6.111 12.549 1.00 48.94 467 LEU A CA 1
ATOM 3750 C C . LEU A 1 467 ? -30.867 -7.005 13.477 1.00 48.94 467 LEU A C 1
ATOM 3752 O O . LEU A 1 467 ? -30.973 -8.224 13.399 1.00 48.94 467 LEU A O 1
ATOM 3756 N N . PHE A 1 468 ? -30.119 -6.419 14.418 1.00 46.94 468 PHE A N 1
ATOM 3757 C CA . PHE A 1 468 ? -29.328 -7.179 15.399 1.00 46.94 468 PHE A CA 1
ATOM 3758 C C . PHE A 1 468 ? -30.198 -7.929 16.432 1.00 46.94 468 PHE A C 1
ATOM 3760 O O . PHE A 1 468 ? -29.701 -8.810 17.130 1.00 46.94 468 PHE A O 1
ATOM 3767 N N . LEU A 1 469 ? -31.494 -7.594 16.544 1.00 50.16 469 LEU A N 1
ATOM 3768 C CA . LEU A 1 469 ? -32.427 -8.195 17.508 1.00 50.16 469 LEU A CA 1
ATOM 3769 C C . LEU A 1 469 ? -33.602 -8.967 16.870 1.00 50.16 469 LEU A C 1
ATOM 3771 O O . LEU A 1 469 ? -34.346 -9.613 17.607 1.00 50.16 469 LEU A O 1
ATOM 3775 N N . ARG A 1 470 ? -33.808 -8.923 15.541 1.00 46.28 470 ARG A N 1
ATOM 3776 C CA . ARG A 1 470 ? -35.018 -9.481 14.888 1.00 46.28 470 ARG A CA 1
ATOM 3777 C C . ARG A 1 470 ? -34.866 -10.778 14.090 1.00 46.28 470 ARG A C 1
ATOM 3779 O O . ARG A 1 470 ? -35.891 -11.275 13.624 1.00 46.28 470 ARG A O 1
ATOM 3786 N N . GLU A 1 471 ? -33.685 -11.379 13.968 1.00 42.97 471 GLU A N 1
ATOM 3787 C CA . GLU A 1 471 ? -33.520 -12.583 13.124 1.00 42.97 471 GLU A CA 1
ATOM 3788 C C . GLU A 1 471 ? -34.216 -13.872 13.629 1.00 42.97 471 GLU A C 1
ATOM 3790 O O . GLU A 1 471 ? -34.245 -14.859 12.902 1.00 42.97 471 GLU A O 1
ATOM 3795 N N . ASP A 1 472 ? -34.908 -13.857 14.779 1.00 41.09 472 ASP A N 1
ATOM 3796 C CA . ASP A 1 472 ? -35.590 -15.041 15.342 1.00 41.09 472 ASP A CA 1
ATOM 3797 C C . ASP A 1 472 ? -37.129 -15.087 15.189 1.00 41.09 472 ASP A C 1
ATOM 3799 O O . ASP A 1 472 ? -37.788 -15.943 15.789 1.00 41.09 472 ASP A O 1
ATOM 3803 N N . ARG A 1 473 ? -37.771 -14.234 14.373 1.00 41.66 473 ARG A N 1
ATOM 3804 C CA . ARG A 1 473 ? -39.209 -14.425 14.059 1.00 41.66 473 ARG A CA 1
ATOM 3805 C C . ARG A 1 473 ? -39.419 -15.252 12.798 1.00 41.66 473 ARG A C 1
ATOM 3807 O O . ARG A 1 473 ? -39.682 -14.740 11.714 1.00 41.66 473 ARG A O 1
ATOM 3814 N N . ALA A 1 474 ? -39.363 -16.564 13.007 1.00 40.06 474 ALA A N 1
ATOM 3815 C CA . ALA A 1 474 ? -39.889 -17.570 12.103 1.00 40.06 474 ALA A CA 1
ATOM 3816 C C . ALA A 1 474 ? -41.315 -17.234 11.628 1.00 40.06 474 ALA A C 1
ATOM 3818 O O . ALA A 1 474 ? -42.182 -16.828 12.403 1.00 40.06 474 ALA A O 1
ATOM 3819 N N . SER A 1 475 ? -41.514 -17.467 10.332 1.00 46.62 475 SER A N 1
ATOM 3820 C CA . SER A 1 475 ? -42.769 -17.569 9.588 1.00 46.62 475 SER A CA 1
ATOM 3821 C C . SER A 1 475 ? -44.002 -17.906 10.438 1.00 46.62 475 SER A C 1
ATOM 3823 O O . SER A 1 475 ? -44.230 -19.064 10.798 1.00 46.62 475 SER A O 1
ATOM 3825 N N . GLY A 1 476 ? -44.842 -16.903 10.672 1.00 37.47 476 GLY A N 1
ATOM 3826 C CA . GLY A 1 476 ? -46.238 -17.073 11.045 1.00 37.47 476 GLY A CA 1
ATOM 3827 C C . GLY A 1 476 ? -47.097 -16.392 9.990 1.00 37.47 476 GLY A C 1
ATOM 3828 O O . GLY A 1 476 ? -47.092 -15.170 9.894 1.00 37.47 476 GLY A O 1
ATOM 3829 N N . ASN A 1 477 ? -47.778 -17.196 9.173 1.00 47.88 477 ASN A N 1
ATOM 3830 C CA . ASN A 1 477 ? -48.884 -16.761 8.325 1.00 47.88 477 ASN A CA 1
ATOM 3831 C C . ASN A 1 477 ? -49.901 -15.994 9.170 1.00 47.88 477 ASN A C 1
ATOM 3833 O O . ASN A 1 477 ? -50.577 -16.640 9.964 1.00 47.88 477 ASN A O 1
ATOM 3837 N N . GLU A 1 478 ? -50.090 -14.699 8.928 1.00 40.72 478 GLU A N 1
ATOM 3838 C CA . GLU A 1 478 ? -51.365 -14.037 9.211 1.00 40.72 478 GLU A CA 1
ATOM 3839 C C . GLU A 1 478 ? -51.695 -13.057 8.078 1.00 40.72 478 GLU A C 1
ATOM 3841 O O . GLU A 1 478 ? -51.088 -12.001 7.910 1.00 40.72 478 GLU A O 1
ATOM 3846 N N . GLU A 1 479 ? -52.659 -13.479 7.260 1.00 45.56 479 GLU A N 1
ATOM 3847 C CA . GLU A 1 479 ? -53.541 -12.601 6.503 1.00 45.56 479 GLU A CA 1
ATOM 3848 C C . GLU A 1 479 ? -54.403 -11.801 7.493 1.00 45.56 479 GLU A C 1
ATOM 3850 O O . GLU A 1 479 ? -54.957 -12.388 8.420 1.00 45.56 479 GLU A O 1
ATOM 3855 N N . SER A 1 480 ? -54.537 -10.489 7.296 1.00 37.91 480 SER A N 1
ATOM 3856 C CA . SER A 1 480 ? -55.741 -9.661 7.545 1.00 37.91 480 SER A CA 1
ATOM 3857 C C . SER A 1 480 ? -55.301 -8.200 7.686 1.00 37.91 480 SER A C 1
ATOM 3859 O O . SER A 1 480 ? -54.353 -7.868 8.384 1.00 37.91 480 SER A O 1
ATOM 3861 N N . GLU A 1 481 ? -55.700 -7.366 6.739 1.00 36.16 481 GLU A N 1
ATOM 3862 C CA . GLU A 1 481 ? -56.885 -6.502 6.754 1.00 36.16 481 GLU A CA 1
ATOM 3863 C C . GLU A 1 481 ? -56.505 -5.057 7.072 1.00 36.16 481 GLU A C 1
ATOM 3865 O O . GLU A 1 481 ? -55.905 -4.701 8.081 1.00 36.16 481 GLU A O 1
ATOM 3870 N N . ILE A 1 482 ? -56.858 -4.249 6.084 1.00 42.56 482 ILE A N 1
ATOM 3871 C CA . ILE A 1 482 ? -56.927 -2.803 6.069 1.00 42.56 482 ILE A CA 1
ATOM 3872 C C . ILE A 1 482 ? -57.704 -2.338 7.298 1.00 42.56 482 ILE A C 1
ATOM 3874 O O . ILE A 1 482 ? -58.874 -2.685 7.428 1.00 42.56 482 ILE A O 1
ATOM 3878 N N . ASP A 1 483 ? -57.113 -1.459 8.107 1.00 31.81 483 ASP A N 1
ATOM 3879 C CA . ASP A 1 483 ? -57.928 -0.409 8.696 1.00 31.81 483 ASP A CA 1
ATOM 3880 C C . ASP A 1 483 ? -57.182 0.906 8.898 1.00 31.81 483 ASP A C 1
ATOM 3882 O O . ASP A 1 483 ? -56.012 0.985 9.275 1.00 31.81 483 ASP A O 1
ATOM 3886 N N . SER A 1 484 ? -57.915 1.954 8.556 1.00 41.97 484 SER A N 1
ATOM 3887 C CA . SER A 1 484 ? -57.513 3.345 8.491 1.00 41.97 484 SER A CA 1
ATOM 3888 C C . SER A 1 484 ? -57.772 3.999 9.839 1.00 41.97 484 SER A C 1
ATOM 3890 O O . SER A 1 484 ? -58.932 4.215 10.164 1.00 41.97 484 SER A O 1
ATOM 3892 N N . PHE A 1 485 ? -56.741 4.441 10.559 1.00 32.31 485 PHE A N 1
ATOM 3893 C CA . PHE A 1 485 ? -56.897 5.498 11.560 1.00 32.31 485 PHE A CA 1
ATOM 3894 C C . PHE A 1 485 ? -55.658 6.387 11.614 1.00 32.31 485 PHE A C 1
ATOM 3896 O O . PHE A 1 485 ? -54.529 5.919 11.734 1.00 32.31 485 PHE A O 1
ATOM 3903 N N . GLY A 1 486 ? -55.901 7.693 11.496 1.00 38.81 486 GLY A N 1
ATOM 3904 C CA . GLY A 1 486 ? -54.893 8.716 11.716 1.00 38.81 486 GLY A CA 1
ATOM 3905 C C . GLY A 1 486 ? -54.488 8.781 13.183 1.00 38.81 486 GLY A C 1
ATOM 3906 O O . GLY A 1 486 ? -55.300 8.540 14.075 1.00 38.81 486 GLY A O 1
ATOM 3907 N N . SER A 1 487 ? -53.242 9.169 13.423 1.00 31.92 487 SER A N 1
ATOM 3908 C CA . SER A 1 487 ? -52.851 9.723 14.708 1.00 31.92 487 SER A CA 1
ATOM 3909 C C . SER A 1 487 ? -51.877 10.870 14.514 1.00 31.92 487 SER A C 1
ATOM 3911 O O . SER A 1 487 ? -51.100 10.935 13.558 1.00 31.92 487 SER A O 1
ATOM 3913 N N . GLU A 1 488 ? -52.020 11.801 15.438 1.00 31.09 488 GLU A N 1
ATOM 3914 C CA . GLU A 1 488 ? -51.324 13.058 15.571 1.00 31.09 488 GLU A CA 1
ATOM 3915 C C . GLU A 1 488 ? -49.804 12.876 15.596 1.00 31.09 488 GLU A C 1
ATOM 3917 O O . GLU A 1 488 ? -49.266 11.908 16.134 1.00 31.09 488 GLU A O 1
ATOM 3922 N N . ARG A 1 489 ? -49.118 13.841 14.977 1.00 31.77 489 ARG A N 1
ATOM 3923 C CA . ARG A 1 489 ? -47.677 14.026 15.099 1.00 31.77 489 ARG A CA 1
ATOM 3924 C C . ARG A 1 489 ? -47.392 14.584 16.486 1.00 31.77 489 ARG A C 1
ATOM 3926 O O . ARG A 1 489 ? -47.578 15.778 16.699 1.00 31.77 489 ARG A O 1
ATOM 3933 N N . ASP A 1 490 ? -46.902 13.733 17.375 1.00 30.81 490 ASP A N 1
ATOM 3934 C CA . ASP A 1 490 ? -46.139 14.183 18.531 1.00 30.81 490 ASP A CA 1
ATOM 3935 C C . ASP A 1 490 ? -44.675 14.353 18.113 1.00 30.81 490 ASP A C 1
ATOM 3937 O O . ASP A 1 490 ? -43.977 13.405 17.742 1.00 30.81 490 ASP A O 1
ATOM 3941 N N . GLU A 1 491 ? -44.227 15.606 18.145 1.00 38.28 491 GLU A N 1
ATOM 3942 C CA . GLU A 1 491 ? -42.831 16.014 18.039 1.00 38.28 491 GLU A CA 1
ATOM 3943 C C . GLU A 1 491 ? -42.058 15.479 19.255 1.00 38.28 491 GLU A C 1
ATOM 3945 O O . GLU A 1 491 ? -41.968 16.117 20.304 1.00 38.28 491 GLU A O 1
ATOM 3950 N N . ALA A 1 492 ? -41.489 14.280 19.131 1.00 33.31 492 ALA A N 1
ATOM 3951 C CA . ALA A 1 492 ? -40.495 13.792 20.074 1.00 33.31 492 ALA A CA 1
ATOM 3952 C C . ALA A 1 492 ? -39.146 14.454 19.760 1.00 33.31 492 ALA A C 1
ATOM 3954 O O . ALA A 1 492 ? -38.381 14.003 18.908 1.00 33.31 492 ALA A O 1
ATOM 3955 N N . GLU A 1 493 ? -38.881 15.553 20.464 1.00 34.81 493 GLU A N 1
ATOM 3956 C CA . GLU A 1 493 ? -37.579 16.205 20.569 1.00 34.81 493 GLU A CA 1
ATOM 3957 C C . GLU A 1 493 ? -36.447 15.176 20.715 1.00 34.81 493 GLU A C 1
ATOM 3959 O O . GLU A 1 493 ? -36.472 14.309 21.596 1.00 34.81 493 GLU A O 1
ATOM 3964 N N . GLY A 1 494 ? -35.420 15.311 19.871 1.00 35.00 494 GLY A N 1
ATOM 3965 C CA . GLY A 1 494 ? -34.184 14.543 19.942 1.00 35.00 494 GLY A CA 1
ATOM 3966 C C . GLY A 1 494 ? -33.515 14.681 21.309 1.00 35.00 494 GLY A C 1
ATOM 3967 O O . GLY A 1 494 ? -32.730 15.600 21.555 1.00 35.00 494 GLY A O 1
ATOM 3968 N N . ARG A 1 495 ? -33.801 13.738 22.212 1.00 35.50 495 ARG A N 1
ATOM 3969 C CA . ARG A 1 495 ? -33.081 13.590 23.476 1.00 35.50 495 ARG A CA 1
ATOM 3970 C C . ARG A 1 495 ? -31.674 13.102 23.162 1.00 35.50 495 ARG A C 1
ATOM 3972 O O . ARG A 1 495 ? -31.444 11.909 22.983 1.00 35.50 495 ARG A O 1
ATOM 3979 N N . ARG A 1 496 ? -30.717 14.033 23.134 1.00 37.34 496 ARG A N 1
ATOM 3980 C CA . ARG A 1 496 ? -29.297 13.694 23.288 1.00 37.34 496 ARG A CA 1
ATOM 3981 C C . ARG A 1 496 ? -29.157 12.830 24.536 1.00 37.34 496 ARG A C 1
ATOM 3983 O O . ARG A 1 496 ? -29.713 13.161 25.581 1.00 37.34 496 ARG A O 1
ATOM 3990 N N . CYS A 1 497 ? -28.435 11.726 24.407 1.00 39.38 497 CYS A N 1
ATOM 3991 C CA . CYS A 1 497 ? -28.179 10.774 25.474 1.00 39.38 497 CYS A CA 1
ATOM 3992 C C . CYS A 1 497 ? -27.566 11.500 26.679 1.00 39.38 497 CYS A C 1
ATOM 3994 O O . CYS A 1 497 ? -26.383 11.838 26.684 1.00 39.38 497 CYS A O 1
ATOM 3996 N N . CYS A 1 498 ? -28.373 11.759 27.706 1.00 34.28 498 CYS A N 1
ATOM 3997 C CA . CYS A 1 498 ? -27.916 12.324 28.968 1.00 34.28 498 CYS A CA 1
ATOM 3998 C C . CYS A 1 498 ? -27.288 11.221 29.827 1.00 34.28 498 CYS A C 1
ATOM 4000 O O . CYS A 1 498 ? -27.831 10.843 30.861 1.00 34.28 498 CYS A O 1
ATOM 4002 N N . TRP A 1 499 ? -26.132 10.711 29.404 1.00 41.75 499 TRP A N 1
ATOM 4003 C CA . TRP A 1 499 ? -25.151 10.238 30.375 1.00 41.75 499 TRP A CA 1
ATOM 4004 C C . TRP A 1 499 ? -24.461 11.460 30.988 1.00 41.75 499 TRP A C 1
ATOM 4006 O O . TRP A 1 499 ? -24.180 12.417 30.261 1.00 41.75 499 TRP A O 1
ATOM 4016 N N . PRO A 1 500 ? -24.147 11.466 32.295 1.00 36.41 500 PRO A N 1
ATOM 4017 C CA . PRO A 1 500 ? -23.641 12.660 32.974 1.00 36.41 500 PRO A CA 1
ATOM 4018 C C . PRO A 1 500 ? -22.225 13.103 32.551 1.00 36.41 500 PRO A C 1
ATOM 4020 O O . PRO A 1 500 ? -21.679 14.026 33.148 1.00 36.41 500 PRO A O 1
ATOM 4023 N N . PHE A 1 501 ? -21.631 12.498 31.516 1.00 48.03 501 PHE A N 1
ATOM 4024 C CA . PHE A 1 501 ? -20.230 12.693 31.130 1.00 48.03 501 PHE A CA 1
ATOM 4025 C C . PHE A 1 501 ? -20.010 13.214 29.703 1.00 48.03 501 PHE A C 1
ATOM 4027 O O . PHE A 1 501 ? -18.883 13.171 29.207 1.00 48.03 501 PHE A O 1
ATOM 4034 N N . HIS A 1 502 ? -21.026 13.773 29.029 1.00 38.47 502 HIS A N 1
ATOM 4035 C CA . HIS A 1 502 ? -20.758 14.526 27.799 1.00 38.47 502 HIS A CA 1
ATOM 4036 C C . HIS A 1 502 ? -19.935 15.785 28.118 1.00 38.47 502 HIS A C 1
ATOM 4038 O O . HIS A 1 502 ? -20.451 16.820 28.538 1.00 38.47 502 HIS A O 1
ATOM 4044 N N . ARG A 1 503 ? -18.617 15.657 27.930 1.00 46.44 503 ARG A N 1
ATOM 4045 C CA . ARG A 1 503 ? -17.616 16.715 28.056 1.00 46.44 503 ARG A CA 1
ATOM 4046 C C . ARG A 1 503 ? -18.038 17.931 27.233 1.00 46.44 503 ARG A C 1
ATOM 4048 O O . ARG A 1 503 ? -18.102 17.866 26.004 1.00 46.44 503 ARG A O 1
ATOM 4055 N N . ASN A 1 504 ? -18.220 19.068 27.901 1.00 33.59 504 ASN A N 1
ATOM 4056 C CA . ASN A 1 504 ? -18.048 20.368 27.266 1.00 33.59 504 ASN A CA 1
ATOM 4057 C C . ASN A 1 504 ? -16.598 20.434 26.767 1.00 33.59 504 ASN A C 1
ATOM 4059 O O . ASN A 1 504 ? -15.691 20.761 27.530 1.00 33.59 504 ASN A O 1
ATOM 4063 N N . ARG A 1 505 ? -16.359 20.110 25.490 1.00 36.72 505 ARG A N 1
ATOM 4064 C CA . ARG A 1 505 ? -15.145 20.553 24.799 1.00 36.72 505 ARG A CA 1
ATOM 4065 C C . ARG A 1 505 ? -15.213 22.075 24.760 1.00 36.72 505 ARG A C 1
ATOM 4067 O O . ARG A 1 505 ? -15.840 22.654 23.875 1.00 36.72 505 ARG A O 1
ATOM 4074 N N . VAL A 1 506 ? -14.606 22.716 25.754 1.00 31.81 506 VAL A N 1
ATOM 4075 C CA . VAL A 1 506 ? -14.298 24.141 25.710 1.00 31.81 506 VAL A CA 1
ATOM 4076 C C . VAL A 1 506 ? -13.370 24.320 24.513 1.00 31.81 506 VAL A C 1
ATOM 4078 O O . VAL A 1 506 ? -12.185 24.011 24.580 1.00 31.81 506 VAL A O 1
ATOM 4081 N N . ARG A 1 507 ? -13.924 24.754 23.376 1.00 32.59 507 ARG A N 1
ATOM 4082 C CA . ARG A 1 507 ? -13.126 25.365 22.314 1.00 32.59 507 ARG A CA 1
ATOM 4083 C C . ARG A 1 507 ? -12.557 26.646 22.917 1.00 32.59 507 ARG A C 1
ATOM 4085 O O . ARG A 1 507 ? -13.264 27.648 23.007 1.00 32.59 507 ARG A O 1
ATOM 4092 N N . GLY A 1 508 ? -11.322 26.569 23.406 1.00 36.53 508 GLY A N 1
ATOM 4093 C CA . GLY A 1 508 ? -10.527 27.754 23.700 1.00 36.53 508 GLY A CA 1
ATOM 4094 C C . GLY A 1 508 ? -10.421 28.587 22.426 1.00 36.53 508 GLY A C 1
ATOM 4095 O O . GLY A 1 508 ? -10.181 28.033 21.353 1.00 36.53 508 GLY A O 1
ATOM 4096 N N . ARG A 1 509 ? -10.714 29.882 22.549 1.00 32.16 509 ARG A N 1
ATOM 4097 C CA . ARG A 1 509 ? -10.384 30.878 21.529 1.00 32.16 509 ARG A CA 1
ATOM 4098 C C . ARG A 1 509 ? -8.892 31.138 21.514 1.00 32.16 509 ARG A C 1
ATOM 4100 O O . ARG A 1 509 ? -8.312 31.118 22.623 1.00 32.16 509 ARG A O 1
#

Sequence (509 aa):
MSYEIPESSKPILDSELPPDLQKKFYELCVSADRLNTTHEILEQLESSVTFFHQDFEEEFHSPFKEKFSSHFEEEVSSHSLLARTVTNDSCKISLLKVIATSSGHLCRRTFDFLLHINPHALLYPGSRSWNCLIHDIAADGMKCSLLPGIAEHYPWVFQHALCQQRPPHIKMMKCYLKGQCSLETVRTFYEWYPQGLQEKNSPPHESVYPLSLYCDGSAYPDADFFIWMAKQFPEAVYDELNLGRTMMQQICFSLLSTIWTPDLVKIFRFLITEHASLACESGSYGWPLPIHALAISSNRPLMQEMAVLMLKRCPDCVKDSSGNWLEELSAVAFLQQVHPLILRELEIDEEIDVFTQISINFSKAATLTSHQSTNATGNIGVKSTLFNAISVVYCSWSNLRANGDLPKQKQQIQEQISEVCRRFEGEDDPQMVWELEQIADELELLGLMAHSDYESERDDDGNYNDLFLREDRASGNEESEIDSFGSERDEAEGRRCCWPFHRNRVRGR

Mean predicted aligned error: 10.51 Å

Nearest PDB structures (foldseek):
  6xj1-assembly1_B  TM=3.777E-01  e=1.925E+00  Schizosaccharomyces pombe 972h-
  4fzs-assembly1_A  TM=2.182E-01  e=8.856E+00  Homo sapiens
  5i7d-assembly1_A  TM=1.486E-01  e=7.798E+00  Homo sapiens

pLDDT: mean 82.83, std 18.55, range [30.81, 98.44]

Organism: Fistulifera solaris (NCBI:txid1519565)